Protein AF-0000000075738422 (afdb_homodimer)

Nearest PDB structures (foldseek):
  8b7z-assembly3_Q  TM=5.030E-01  e=1.116E-05  Eubacterium ramulus
  8b7z-assembly1_K  TM=5.018E-01  e=1.686E-05  Eubacterium ramulus
  8b7z-assembly1_A  TM=5.025E-01  e=2.135E-05  Eubacterium ramulus
  2ifx-assembly1_A  TM=5.734E-01  e=5.481E-02  Cupriavidus necator
  3bf4-assembly1_B  TM=5.412E-01  e=1.328E+00  Cupriavidus pinatubonensis JMP134

Sequence (488 aa):
MIRTAAGIFSLTAAAPPDDDGNYLRWHLLDHMPEQYQLPGIVHGLRWIADGDYLSSRLAARGPLGKICNAVHYLVGEPVRQTFDDFVALGRTLADTGRFPVKRPLLRVSGVRLLHWHSAPSALISAEVVPFRPHRGIVLIVEEPTGTRPDTWLQWLHAEHYPALLASPGVAGAWTFGSSTAWNPLPRGWYPGPQYITVVYLDGDPLTATNALAPIAEERWRSGAVQPVFAGPMRTMVTWEVWPQMIRTAAGIFSLTAAAPPDDDGNYLRWHLLDHMPEQYQLPGIVHGLRWIADGDYLSSRLAARGPLGKICNAVHYLVGEPVRQTFDDFVALGRTLADTGRFPVKRPLLRVSGVRLLHWHSAPSALISAEVVPFRPHRGIVLIVEEPTGTRPDTWLQWLHAEHYPALLASPGVAGAWTFGSSTAWNPLPRGWYPGPQYITVVYLDGDPLTATNALAPIAEERWRSGAVQPVFAGPMRTMVTWEVWPQ

Secondary structure (DSSP, 8-state):
-----EEEEEEE-PPPTT--SHHHHHIIIIIHHHHTTSTTEEEEEEEE--THHHHT-SEE-GGGGG--EEEEEEE-SSHHHHHHHHHHHHHHHHHTT-----PPEEEEEEEEEEEEEE-GGG-S-GGGGGGS--SEEEEEEEEESSS--HHHHHHIIIIIHHHHHHSTTEEEEEEEE--STTPSPPTTS--S--EEEEEEESS-HHHHHHHHHHHHHHTTTTSSEEEEEEEEEEESEEETTS--/-----EEEEEEE-PPPTT--SHHHHHIIIIIHHHHTTSTTEEEEEEEE--THHHHT-SEE-GGGGG--EEEEEEE-SSHHHHHHHHHHHHHHHHHTT-----PPEEEEEEEEEEEEEE-GGG-S-GGGGGGS--SEEEEEEEEESSS--HHHHHHIIIIIHHHHHHSTTEEEEEEEE--STTPSPPTTS--S--EEEEEEESS-HHHHHHHHHHHHHHTTTTSSEEEEEEEEEEESEEETTS--

Solvent-accessible surface area (backbone atoms only — not comparable to full-atom values): 25596 Å² total; per-residue (Å²): 116,72,66,61,49,28,34,38,40,43,32,21,46,66,74,59,91,80,60,83,55,58,65,59,35,42,40,53,48,29,53,55,21,50,50,58,55,39,86,22,49,64,46,78,48,56,34,37,34,56,77,71,33,62,78,55,46,80,34,61,34,75,76,56,44,47,56,19,32,40,39,37,34,34,23,16,75,59,51,57,61,36,54,52,49,51,53,50,48,52,50,52,34,39,75,71,67,70,50,83,78,83,71,71,68,69,46,33,37,70,28,33,57,74,48,64,37,42,8,78,88,38,73,40,59,35,79,25,44,89,67,28,78,46,50,17,27,38,42,36,34,32,31,57,68,66,66,87,50,59,68,57,56,49,41,39,66,73,51,46,48,61,57,56,34,67,37,73,37,34,33,22,37,40,32,28,27,54,64,73,88,49,63,78,66,65,87,84,42,58,81,62,72,36,36,43,35,44,33,36,16,70,27,59,36,69,63,31,44,63,69,41,45,70,64,58,51,58,67,41,68,82,50,48,30,42,68,34,24,25,30,31,26,33,41,60,51,46,54,68,75,50,86,131,117,72,67,60,50,28,35,39,40,40,30,21,47,66,74,60,91,80,61,84,53,58,65,59,36,43,42,52,50,31,51,54,22,50,49,57,56,39,86,21,48,63,45,79,45,57,34,39,34,56,77,72,32,62,78,55,44,80,34,63,35,77,74,56,44,48,57,18,32,38,38,37,35,36,24,16,76,60,52,57,60,36,55,52,50,51,54,50,48,54,51,50,35,40,76,71,66,69,52,85,76,85,71,70,69,69,45,32,38,71,26,33,58,73,48,64,38,41,8,78,87,39,71,42,57,34,82,26,46,87,66,28,78,48,51,17,27,38,41,34,34,32,32,58,68,64,66,86,48,60,68,58,55,51,41,39,67,74,52,47,48,61,56,55,35,67,37,74,36,34,33,21,38,41,32,28,27,54,64,74,87,50,62,77,67,64,88,83,42,58,81,63,70,36,34,42,35,44,33,36,15,69,27,59,36,69,63,30,44,61,70,40,44,69,62,60,52,56,67,41,70,81,50,49,30,43,67,34,23,24,32,30,27,35,41,60,53,49,55,70,73,51,86,130

Radius of gyration: 23.12 Å; Cα contacts (8 Å, |Δi|>4): 1030; chains: 2; bounding box: 54×70×54 Å

Structure (mmCIF, N/CA/C/O backbone):
data_AF-0000000075738422-model_v1
#
loop_
_entity.id
_entity.type
_entity.pdbx_description
1 polymer 'Uncharacterized protein'
#
loop_
_atom_site.group_PDB
_atom_site.id
_atom_site.type_symbol
_atom_site.label_atom_id
_atom_site.label_alt_id
_atom_site.label_comp_id
_atom_site.label_asym_id
_atom_site.label_entity_id
_atom_site.label_seq_id
_atom_site.pdbx_PDB_ins_code
_atom_site.Cartn_x
_atom_site.Cartn_y
_atom_site.Cartn_z
_atom_site.occupancy
_atom_site.B_iso_or_equiv
_atom_site.auth_seq_id
_atom_site.auth_comp_id
_atom_site.auth_asym_id
_atom_site.auth_atom_id
_atom_site.pdbx_PDB_model_num
ATOM 1 N N . MET A 1 1 ? -14.727 -1.894 -11.578 1 75.88 1 MET A N 1
ATOM 2 C CA . MET A 1 1 ? -13.852 -2.396 -12.625 1 75.88 1 MET A CA 1
ATOM 3 C C . MET A 1 1 ? -12.43 -2.592 -12.102 1 75.88 1 MET A C 1
ATOM 5 O O . MET A 1 1 ? -11.93 -1.77 -11.336 1 75.88 1 MET A O 1
ATOM 9 N N . ILE A 1 2 ? -11.766 -3.721 -12.492 1 87.5 2 ILE A N 1
ATOM 10 C CA . ILE A 1 2 ? -10.43 -4.074 -12.039 1 87.5 2 ILE A CA 1
ATOM 11 C C . ILE A 1 2 ? -9.406 -3.129 -12.664 1 87.5 2 ILE A C 1
ATOM 13 O O . ILE A 1 2 ? -9.477 -2.826 -13.859 1 87.5 2 ILE A O 1
ATOM 17 N N . ARG A 1 3 ? -8.531 -2.547 -11.828 1 92.25 3 ARG A N 1
ATOM 18 C CA . ARG A 1 3 ? -7.504 -1.604 -12.25 1 92.25 3 ARG A CA 1
ATOM 19 C C . ARG A 1 3 ? -6.27 -2.334 -12.766 1 92.25 3 ARG A C 1
ATOM 21 O O . ARG A 1 3 ? -5.465 -1.759 -13.5 1 92.25 3 ARG A O 1
ATOM 28 N N . THR A 1 4 ? -6.09 -3.521 -12.367 1 97.38 4 THR A N 1
ATOM 29 C CA . THR A 1 4 ? -4.91 -4.309 -12.703 1 97.38 4 THR A CA 1
ATOM 30 C C . THR A 1 4 ? -5.137 -5.105 -13.984 1 97.38 4 THR A C 1
ATOM 32 O O . THR A 1 4 ? -6.168 -5.762 -14.133 1 97.38 4 THR A O 1
ATOM 35 N N . ALA A 1 5 ? -4.188 -4.992 -14.906 1 98.12 5 ALA A N 1
ATOM 36 C CA . ALA A 1 5 ? -4.277 -5.727 -16.172 1 98.12 5 ALA A CA 1
ATOM 37 C C . ALA A 1 5 ? -3.18 -6.781 -16.266 1 98.12 5 ALA A C 1
ATOM 39 O O . ALA A 1 5 ? -3.326 -7.773 -16.984 1 98.12 5 ALA A O 1
ATOM 40 N N . ALA A 1 6 ? -2.105 -6.566 -15.562 1 98.69 6 ALA A N 1
ATOM 41 C CA . ALA A 1 6 ? -0.937 -7.441 -15.648 1 98.69 6 ALA A CA 1
ATOM 42 C C . ALA A 1 6 ? -0.145 -7.434 -14.344 1 98.69 6 ALA A C 1
ATOM 44 O O . ALA A 1 6 ? -0.517 -6.75 -13.391 1 98.69 6 ALA A O 1
ATOM 45 N N . GLY A 1 7 ? 0.833 -8.305 -14.266 1 98.75 7 GLY A N 1
ATOM 46 C CA . GLY A 1 7 ? 1.774 -8.359 -13.156 1 98.75 7 GLY A CA 1
ATOM 47 C C . GLY A 1 7 ? 3.217 -8.508 -13.609 1 98.75 7 GLY A C 1
ATOM 48 O O . GLY A 1 7 ? 3.494 -9.172 -14.609 1 98.75 7 GLY A O 1
ATOM 49 N N . ILE A 1 8 ? 4.098 -7.848 -12.883 1 98.81 8 ILE A N 1
ATOM 50 C CA . ILE A 1 8 ? 5.531 -8.102 -12.969 1 98.81 8 ILE A CA 1
ATOM 51 C C . ILE A 1 8 ? 5.977 -8.961 -11.789 1 98.81 8 ILE A C 1
ATOM 53 O O . ILE A 1 8 ? 5.684 -8.641 -10.633 1 98.81 8 ILE A O 1
ATOM 57 N N . PHE A 1 9 ? 6.633 -10.062 -12.078 1 98.81 9 PHE A N 1
ATOM 58 C CA . PHE A 1 9 ? 7.219 -10.906 -11.047 1 98.81 9 PHE A CA 1
ATOM 59 C C . PHE A 1 9 ? 8.734 -10.953 -11.18 1 98.81 9 PHE A C 1
ATOM 61 O O . PHE A 1 9 ? 9.258 -11.227 -12.266 1 98.81 9 PHE A O 1
ATOM 68 N N . SER A 1 10 ? 9.422 -10.648 -10.141 1 97.94 10 SER A N 1
ATOM 69 C CA . SER A 1 10 ? 10.867 -10.82 -10.023 1 97.94 10 SER A CA 1
ATOM 70 C C . SER A 1 10 ? 11.211 -11.812 -8.922 1 97.94 10 SER A C 1
ATOM 72 O O . SER A 1 10 ? 10.945 -11.57 -7.75 1 97.94 10 SER A O 1
ATOM 74 N N . LEU A 1 11 ? 11.781 -12.914 -9.305 1 98.31 11 LEU A N 1
ATOM 75 C CA . LEU A 1 11 ? 12.078 -14.016 -8.398 1 98.31 11 LEU A CA 1
ATOM 76 C C . LEU A 1 11 ? 13.586 -14.188 -8.227 1 98.31 11 LEU A C 1
ATOM 78 O O . LEU A 1 11 ? 14.32 -14.25 -9.219 1 98.31 11 LEU A O 1
ATOM 82 N N . THR A 1 12 ? 14.023 -14.227 -6.969 1 96.69 12 THR A N 1
ATOM 83 C CA . THR A 1 12 ? 15.453 -14.352 -6.707 1 96.69 12 THR A CA 1
ATOM 84 C C . THR A 1 12 ? 15.719 -15.383 -5.613 1 96.69 12 THR A C 1
ATOM 86 O O . THR A 1 12 ? 14.797 -15.773 -4.887 1 96.69 12 THR A O 1
ATOM 89 N N . ALA A 1 13 ? 16.953 -15.805 -5.602 1 96.25 13 ALA A N 1
ATOM 90 C CA . ALA A 1 13 ? 17.406 -16.797 -4.621 1 96.25 13 ALA A CA 1
ATOM 91 C C . ALA A 1 13 ? 17.719 -16.125 -3.285 1 96.25 13 ALA A C 1
ATOM 93 O O . ALA A 1 13 ? 17.453 -14.938 -3.096 1 96.25 13 ALA A O 1
ATOM 94 N N . ALA A 1 14 ? 18.172 -16.938 -2.35 1 93.5 14 ALA A N 1
ATOM 95 C CA . ALA A 1 14 ? 18.484 -16.438 -1.013 1 93.5 14 ALA A CA 1
ATOM 96 C C . ALA A 1 14 ? 19.594 -15.398 -1.063 1 93.5 14 ALA A C 1
ATOM 98 O O . ALA A 1 14 ? 20.453 -15.438 -1.955 1 93.5 14 ALA A O 1
ATOM 99 N N . ALA A 1 15 ? 19.531 -14.539 -0.098 1 87.94 15 ALA A N 1
ATOM 100 C CA . ALA A 1 15 ? 20.641 -13.602 0.072 1 87.94 15 ALA A CA 1
ATOM 101 C C . ALA A 1 15 ? 21.938 -14.344 0.35 1 87.94 15 ALA A C 1
ATOM 103 O O . ALA A 1 15 ? 21.938 -15.414 0.955 1 87.94 15 ALA A O 1
ATOM 104 N N . PRO A 1 16 ? 22.984 -13.727 -0.093 1 87.69 16 PRO A N 1
ATOM 105 C CA . PRO A 1 16 ? 24.266 -14.336 0.26 1 87.69 16 PRO A CA 1
ATOM 106 C C . PRO A 1 16 ? 24.484 -14.43 1.769 1 87.69 16 PRO A C 1
ATOM 108 O O . PRO A 1 16 ? 23.891 -13.648 2.525 1 87.69 16 PRO A O 1
ATOM 111 N N . PRO A 1 17 ? 25.266 -15.336 2.166 1 86 17 PRO A N 1
ATOM 112 C CA . PRO A 1 17 ? 25.484 -15.555 3.6 1 86 17 PRO A CA 1
ATOM 113 C C . PRO A 1 17 ? 26 -14.305 4.312 1 86 17 PRO A C 1
ATOM 115 O O . PRO A 1 17 ? 25.766 -14.133 5.508 1 86 17 PRO A O 1
ATOM 118 N N . ASP A 1 18 ? 26.672 -13.453 3.635 1 86.19 18 ASP A N 1
ATOM 119 C CA . ASP A 1 18 ? 27.281 -12.281 4.258 1 86.19 18 ASP A CA 1
ATOM 120 C C . ASP A 1 18 ? 26.375 -11.062 4.129 1 86.19 18 ASP A C 1
ATOM 122 O O . ASP A 1 18 ? 26.797 -9.938 4.398 1 86.19 18 ASP A O 1
ATOM 126 N N . ASP A 1 19 ? 25.234 -11.367 3.762 1 84.94 19 ASP A N 1
ATOM 127 C CA . ASP A 1 19 ? 24.281 -10.258 3.627 1 84.94 19 ASP A CA 1
ATOM 128 C C . ASP A 1 19 ? 24.047 -9.578 4.973 1 84.94 19 ASP A C 1
ATOM 130 O O . ASP A 1 19 ? 23.703 -10.242 5.953 1 84.94 19 ASP A O 1
ATOM 134 N N . ASP A 1 20 ? 24.234 -8.289 5.117 1 85.69 20 ASP A N 1
ATOM 135 C CA . ASP A 1 20 ? 24.109 -7.531 6.363 1 85.69 20 ASP A CA 1
ATOM 136 C C . ASP A 1 20 ? 22.734 -6.871 6.457 1 85.69 20 ASP A C 1
ATOM 138 O O . ASP A 1 20 ? 22.5 -6.043 7.34 1 85.69 20 ASP A O 1
ATOM 142 N N . GLY A 1 21 ? 21.844 -7.133 5.516 1 88.06 21 GLY A N 1
ATOM 143 C CA . GLY A 1 21 ? 20.5 -6.57 5.551 1 88.06 21 GLY A CA 1
ATOM 144 C C . GLY A 1 21 ? 20.359 -5.297 4.734 1 88.06 21 GLY A C 1
ATOM 145 O O . GLY A 1 21 ? 19.25 -4.793 4.539 1 88.06 21 GLY A O 1
ATOM 146 N N . ASN A 1 22 ? 21.484 -4.816 4.27 1 88.06 22 ASN A N 1
ATOM 147 C CA . ASN A 1 22 ? 21.484 -3.547 3.551 1 88.06 22 ASN A CA 1
ATOM 148 C C . ASN A 1 22 ? 20.703 -3.643 2.24 1 88.06 22 ASN A C 1
ATOM 150 O O . ASN A 1 22 ? 20.062 -2.678 1.823 1 88.06 22 ASN A O 1
ATOM 154 N N . TYR A 1 23 ? 20.812 -4.781 1.645 1 90.5 23 TYR A N 1
ATOM 155 C CA . TYR A 1 23 ? 20.078 -4.957 0.395 1 90.5 23 TYR A CA 1
ATOM 156 C C . TYR A 1 23 ? 18.578 -4.84 0.623 1 90.5 23 TYR A C 1
ATOM 158 O O . TYR A 1 23 ? 17.875 -4.129 -0.106 1 90.5 23 TYR A O 1
ATOM 166 N N . LEU A 1 24 ? 18.078 -5.555 1.612 1 91.06 24 LEU A N 1
ATOM 167 C CA . LEU A 1 24 ? 16.641 -5.516 1.91 1 91.06 24 LEU A CA 1
ATOM 168 C C . LEU A 1 24 ? 16.203 -4.105 2.281 1 91.06 24 LEU A C 1
ATOM 170 O O . LEU A 1 24 ? 15.141 -3.65 1.856 1 91.06 24 LEU A O 1
ATOM 174 N N . ARG A 1 25 ? 17 -3.445 3.047 1 92.12 25 ARG A N 1
ATOM 175 C CA . ARG A 1 25 ? 16.688 -2.072 3.428 1 92.12 25 ARG A CA 1
ATOM 176 C C . ARG A 1 25 ? 16.594 -1.171 2.199 1 92.12 25 ARG A C 1
ATOM 178 O O . ARG A 1 25 ? 15.625 -0.429 2.039 1 92.12 25 ARG A O 1
ATOM 185 N N . TRP A 1 26 ? 17.609 -1.268 1.36 1 93.06 26 TRP A N 1
ATOM 186 C CA . TRP A 1 26 ? 17.594 -0.51 0.113 1 93.06 26 TRP A CA 1
ATOM 187 C C . TRP A 1 26 ? 16.344 -0.827 -0.701 1 93.06 26 TRP A C 1
ATOM 189 O O . TRP A 1 26 ? 15.664 0.081 -1.188 1 93.06 26 TRP A O 1
ATOM 199 N N . HIS A 1 27 ? 16.094 -2.078 -0.837 1 94.31 27 HIS A N 1
ATOM 200 C CA . HIS A 1 27 ? 14.992 -2.486 -1.693 1 94.31 27 HIS A CA 1
ATOM 201 C C . HIS A 1 27 ? 13.656 -1.959 -1.163 1 94.31 27 HIS A C 1
ATOM 203 O O . HIS A 1 27 ? 12.82 -1.481 -1.935 1 94.31 27 HIS A O 1
ATOM 209 N N . LEU A 1 28 ? 13.477 -2.041 0.14 1 94.06 28 LEU A N 1
ATOM 210 C CA . LEU A 1 28 ? 12.195 -1.687 0.736 1 94.06 28 LEU A CA 1
ATOM 211 C C . LEU A 1 28 ? 12.055 -0.174 0.866 1 94.06 28 LEU A C 1
ATOM 213 O O . LEU A 1 28 ? 10.961 0.367 0.723 1 94.06 28 LEU A O 1
ATOM 217 N N . LEU A 1 29 ? 13.172 0.52 1.113 1 94.62 29 LEU A N 1
ATOM 218 C CA . LEU A 1 29 ? 13.062 1.93 1.472 1 94.62 29 LEU A CA 1
ATOM 219 C C . LEU A 1 29 ? 13.383 2.822 0.277 1 94.62 29 LEU A C 1
ATOM 221 O O . LEU A 1 29 ? 13.055 4.012 0.28 1 94.62 29 LEU A O 1
ATOM 225 N N . ASP A 1 30 ? 13.992 2.238 -0.733 1 94.44 30 ASP A N 1
ATOM 226 C CA . ASP A 1 30 ? 14.414 3.051 -1.872 1 94.44 30 ASP A CA 1
ATOM 227 C C . ASP A 1 30 ? 13.867 2.482 -3.18 1 94.44 30 ASP A C 1
ATOM 229 O O . ASP A 1 30 ? 13.039 3.115 -3.842 1 94.44 30 ASP A O 1
ATOM 233 N N . HIS A 1 31 ? 14.172 1.308 -3.477 1 95.25 31 HIS A N 1
ATOM 234 C CA . HIS A 1 31 ? 13.906 0.735 -4.789 1 95.25 31 HIS A CA 1
ATOM 235 C C . HIS A 1 31 ? 12.406 0.591 -5.035 1 95.25 31 HIS A C 1
ATOM 237 O O . HIS A 1 31 ? 11.883 1.089 -6.035 1 95.25 31 HIS A O 1
ATOM 243 N N . MET A 1 32 ? 11.719 -0.023 -4.133 1 95.81 32 MET A N 1
ATOM 244 C CA . MET A 1 32 ? 10.305 -0.32 -4.348 1 95.81 32 MET A CA 1
ATOM 245 C C . MET A 1 32 ? 9.477 0.958 -4.344 1 95.81 32 MET A C 1
ATOM 247 O O . MET A 1 32 ? 8.68 1.187 -5.254 1 95.81 32 MET A O 1
ATOM 251 N N . PRO A 1 33 ? 9.727 1.867 -3.383 1 96.19 33 PRO A N 1
ATOM 252 C CA . PRO A 1 33 ? 8.938 3.098 -3.418 1 96.19 33 PRO A CA 1
ATOM 253 C C . PRO A 1 33 ? 9.133 3.889 -4.707 1 96.19 33 PRO A C 1
ATOM 255 O O . PRO A 1 33 ? 8.18 4.488 -5.219 1 96.19 33 PRO A O 1
ATOM 258 N N . GLU A 1 34 ? 10.273 3.867 -5.293 1 96.62 34 GLU A N 1
ATOM 259 C CA . GLU A 1 34 ? 10.57 4.641 -6.492 1 96.62 34 GLU A CA 1
ATOM 260 C C . GLU A 1 34 ? 9.727 4.176 -7.672 1 96.62 34 GLU A C 1
ATOM 262 O O . GLU A 1 34 ? 9.453 4.953 -8.594 1 96.62 34 GLU A O 1
ATOM 267 N N . GLN A 1 35 ? 9.273 2.916 -7.609 1 97.31 35 GLN A N 1
ATOM 268 C CA . GLN A 1 35 ? 8.492 2.391 -8.727 1 97.31 35 GLN A CA 1
ATOM 269 C C . GLN A 1 35 ? 7.145 3.098 -8.844 1 97.31 35 GLN A C 1
ATOM 271 O O . GLN A 1 35 ? 6.562 3.166 -9.922 1 97.31 35 GLN A O 1
ATOM 276 N N . TYR A 1 36 ? 6.668 3.697 -7.793 1 97 36 TYR A N 1
ATOM 277 C CA . TYR A 1 36 ? 5.363 4.352 -7.785 1 97 36 TYR A CA 1
ATOM 278 C C . TYR A 1 36 ? 5.41 5.668 -8.555 1 97 36 TYR A C 1
ATOM 280 O O . TYR A 1 36 ? 4.371 6.297 -8.773 1 97 36 TYR A O 1
ATOM 288 N N . GLN A 1 37 ? 6.582 6.062 -9.031 1 95.12 37 GLN A N 1
ATOM 289 C CA . GLN A 1 37 ? 6.664 7.184 -9.961 1 95.12 37 GLN A CA 1
ATOM 290 C C . GLN A 1 37 ? 5.984 6.852 -11.289 1 95.12 37 GLN A C 1
ATOM 292 O O . GLN A 1 37 ? 5.613 7.75 -12.047 1 95.12 37 GLN A O 1
ATOM 297 N N . LEU A 1 38 ? 5.973 5.582 -11.57 1 96.5 38 LEU A N 1
ATOM 298 C CA . LEU A 1 38 ? 5.375 5.141 -12.828 1 96.5 38 LEU A CA 1
ATOM 299 C C . LEU A 1 38 ? 3.854 5.082 -12.711 1 96.5 38 LEU A C 1
ATOM 301 O O . LEU A 1 38 ? 3.314 4.359 -11.875 1 96.5 38 LEU A O 1
ATOM 305 N N . PRO A 1 39 ? 3.131 5.746 -13.602 1 93.44 39 PRO A N 1
ATOM 306 C CA . PRO A 1 39 ? 1.672 5.793 -13.477 1 93.44 39 PRO A CA 1
ATOM 307 C C . PRO A 1 39 ? 1.023 4.418 -13.648 1 93.44 39 PRO A C 1
ATOM 309 O O . PRO A 1 39 ? -0.072 4.184 -13.133 1 93.44 39 PRO A O 1
ATOM 312 N N . GLY A 1 40 ? 1.718 3.584 -14.297 1 96.12 40 GLY A N 1
ATOM 313 C CA . GLY A 1 40 ? 1.141 2.275 -14.555 1 96.12 40 GLY A CA 1
ATOM 314 C C . GLY A 1 40 ? 1.291 1.316 -13.391 1 96.12 40 GLY A C 1
ATOM 315 O O . GLY A 1 40 ? 0.665 0.254 -13.367 1 96.12 40 GLY A O 1
ATOM 316 N N . ILE A 1 41 ? 2.129 1.656 -12.391 1 97.69 41 ILE A N 1
ATOM 317 C CA . ILE A 1 41 ? 2.299 0.802 -11.219 1 97.69 41 ILE A CA 1
ATOM 318 C C . ILE A 1 41 ? 1.167 1.054 -10.227 1 97.69 41 ILE A C 1
ATOM 320 O O . ILE A 1 41 ? 1.032 2.16 -9.695 1 97.69 41 ILE A O 1
ATOM 324 N N . VAL A 1 42 ? 0.426 -0.001 -9.969 1 97.06 42 VAL A N 1
ATOM 325 C CA . VAL A 1 42 ? -0.753 0.102 -9.109 1 97.06 42 VAL A CA 1
ATOM 326 C C . VAL A 1 42 ? -0.376 -0.224 -7.668 1 97.06 42 VAL A C 1
ATOM 328 O O . VAL A 1 42 ? -0.817 0.452 -6.738 1 97.06 42 VAL A O 1
ATOM 331 N N . HIS A 1 43 ? 0.42 -1.26 -7.496 1 97.56 43 HIS A N 1
ATOM 332 C CA . HIS A 1 43 ? 0.743 -1.743 -6.156 1 97.56 43 HIS A CA 1
ATOM 333 C C . HIS A 1 43 ? 1.968 -2.652 -6.18 1 97.56 43 HIS A C 1
ATOM 335 O O . HIS A 1 43 ? 2.168 -3.408 -7.133 1 97.56 43 HIS A O 1
ATOM 341 N N . GLY A 1 44 ? 2.773 -2.514 -5.188 1 97.5 44 GLY A N 1
ATOM 342 C CA . GLY A 1 44 ? 3.945 -3.361 -5.051 1 97.5 44 GLY A CA 1
ATOM 343 C C . GLY A 1 44 ? 3.881 -4.277 -3.844 1 97.5 44 GLY A C 1
ATOM 344 O O . GLY A 1 44 ? 3.4 -3.881 -2.779 1 97.5 44 GLY A O 1
ATOM 345 N N . LEU A 1 45 ? 4.379 -5.516 -4.043 1 97.69 45 LEU A N 1
ATOM 346 C CA . LEU A 1 45 ? 4.402 -6.531 -2.998 1 97.69 45 LEU A CA 1
ATOM 347 C C . LEU A 1 45 ? 5.742 -7.258 -2.977 1 97.69 45 LEU A C 1
ATOM 349 O O . LEU A 1 45 ? 6.395 -7.395 -4.016 1 97.69 45 LEU A O 1
ATOM 353 N N . ARG A 1 46 ? 6.102 -7.695 -1.814 1 97.06 46 ARG A N 1
ATOM 354 C CA . ARG A 1 46 ? 7.316 -8.492 -1.649 1 97.06 46 ARG A CA 1
ATOM 355 C C . ARG A 1 46 ? 7.113 -9.586 -0.609 1 97.06 46 ARG A C 1
ATOM 357 O O . ARG A 1 46 ? 6.488 -9.359 0.428 1 97.06 46 ARG A O 1
ATOM 364 N N . TRP A 1 47 ? 7.633 -10.75 -0.862 1 97.94 47 TRP A N 1
ATOM 365 C CA . TRP A 1 47 ? 7.555 -11.898 0.043 1 97.94 47 TRP A CA 1
ATOM 366 C C . TRP A 1 47 ? 8.906 -12.602 0.149 1 97.94 47 TRP A C 1
ATOM 368 O O . TRP A 1 47 ? 9.75 -12.477 -0.743 1 97.94 47 TRP A O 1
ATOM 378 N N . ILE A 1 48 ? 9.086 -13.32 1.216 1 96.81 48 ILE A N 1
ATOM 379 C CA . ILE A 1 48 ? 10.336 -14.031 1.462 1 96.81 48 ILE A CA 1
ATOM 380 C C . ILE A 1 48 ? 10.031 -15.453 1.94 1 96.81 48 ILE A C 1
ATOM 382 O O . ILE A 1 48 ? 9.047 -15.672 2.652 1 96.81 48 ILE A O 1
ATOM 386 N N . ALA A 1 49 ? 10.797 -16.344 1.505 1 97.81 49 ALA A N 1
ATOM 387 C CA . ALA A 1 49 ? 10.805 -17.703 2.041 1 97.81 49 ALA A CA 1
ATOM 388 C C . ALA A 1 49 ? 12.133 -18.016 2.73 1 97.81 49 ALA A C 1
ATOM 390 O O . ALA A 1 49 ? 13.195 -17.938 2.109 1 97.81 49 ALA A O 1
ATOM 391 N N . ASP A 1 50 ? 12.125 -18.328 3.969 1 95.5 50 ASP A N 1
ATOM 392 C CA . ASP A 1 50 ? 13.281 -18.719 4.762 1 95.5 50 ASP A CA 1
ATOM 393 C C . ASP A 1 50 ? 12.891 -19.703 5.859 1 95.5 50 ASP A C 1
ATOM 395 O O . ASP A 1 50 ? 11.703 -19.984 6.047 1 95.5 50 ASP A O 1
ATOM 399 N N . GLY A 1 51 ? 13.914 -20.391 6.395 1 95.56 51 GLY A N 1
ATOM 400 C CA . GLY A 1 51 ? 13.633 -21.312 7.48 1 95.56 51 GLY A CA 1
ATOM 401 C C . GLY A 1 51 ? 12.664 -22.422 7.09 1 95.56 51 GLY A C 1
ATOM 402 O O . GLY A 1 51 ? 12.867 -23.094 6.086 1 95.56 51 GLY A O 1
ATOM 403 N N . ASP A 1 52 ? 11.57 -22.547 7.867 1 97.69 52 ASP A N 1
ATOM 404 C CA . ASP A 1 52 ? 10.594 -23.625 7.68 1 97.69 52 ASP A CA 1
ATOM 405 C C . ASP A 1 52 ? 9.852 -23.469 6.355 1 97.69 52 ASP A C 1
ATOM 407 O O . ASP A 1 52 ? 9.258 -24.422 5.852 1 97.69 52 ASP A O 1
ATOM 411 N N . TYR A 1 53 ? 9.898 -22.344 5.816 1 98.25 53 TYR A N 1
ATOM 412 C CA . TYR A 1 53 ? 9.219 -22.094 4.551 1 98.25 53 TYR A CA 1
ATOM 413 C C . TYR A 1 53 ? 9.867 -22.875 3.42 1 98.25 53 TYR A C 1
ATOM 415 O O . TYR A 1 53 ? 9.188 -23.312 2.48 1 98.25 53 TYR A O 1
ATOM 423 N N . LEU A 1 54 ? 11.156 -23.109 3.562 1 97.5 54 LEU A N 1
ATOM 424 C CA . LEU A 1 54 ? 11.898 -23.828 2.529 1 97.5 54 LEU A CA 1
ATOM 425 C C . LEU A 1 54 ? 11.531 -25.297 2.51 1 97.5 54 LEU A C 1
ATOM 427 O O . LEU A 1 54 ? 11.375 -25.891 1.439 1 97.5 54 LEU A O 1
ATOM 431 N N . SER A 1 55 ? 11.312 -25.797 3.623 1 97.06 55 SER A N 1
ATOM 432 C CA . SER A 1 55 ? 11.023 -27.234 3.713 1 97.06 55 SER A CA 1
ATOM 433 C C . SER A 1 55 ? 9.539 -27.516 3.51 1 97.06 55 SER A C 1
ATOM 435 O O . SER A 1 55 ? 9.125 -28.672 3.443 1 97.06 55 SER A O 1
ATOM 437 N N . SER A 1 56 ? 8.734 -26.469 3.389 1 98.19 56 SER A N 1
ATOM 438 C CA . SER A 1 56 ? 7.289 -26.625 3.27 1 98.19 56 SER A CA 1
ATOM 439 C C . SER A 1 56 ? 6.828 -26.438 1.829 1 98.19 56 SER A C 1
ATOM 441 O O . SER A 1 56 ? 5.629 -26.281 1.568 1 98.19 56 SER A O 1
ATOM 443 N N . ARG A 1 57 ? 7.742 -26.469 0.935 1 98.38 57 ARG A N 1
ATOM 444 C CA . ARG A 1 57 ? 7.414 -26.344 -0.482 1 98.38 57 ARG A CA 1
ATOM 445 C C . ARG A 1 57 ? 6.668 -27.578 -0.979 1 98.38 57 ARG A C 1
ATOM 447 O O . ARG A 1 57 ? 6.996 -28.703 -0.598 1 98.38 57 ARG A O 1
ATOM 454 N N . LEU A 1 58 ? 5.668 -27.359 -1.837 1 98.5 58 LEU A N 1
ATOM 455 C CA . LEU A 1 58 ? 4.895 -28.438 -2.447 1 98.5 58 LEU A CA 1
ATOM 456 C C . LEU A 1 58 ? 5.551 -28.906 -3.736 1 98.5 58 LEU A C 1
ATOM 458 O O . LEU A 1 58 ? 5.398 -30.062 -4.125 1 98.5 58 LEU A O 1
ATOM 462 N N . ALA A 1 59 ? 6.227 -28 -4.449 1 98.25 59 ALA A N 1
ATOM 463 C CA . ALA A 1 59 ? 6.98 -28.297 -5.668 1 98.25 59 ALA A CA 1
ATOM 464 C C . ALA A 1 59 ? 8.172 -27.344 -5.816 1 98.25 59 ALA A C 1
ATOM 466 O O . ALA A 1 59 ? 8.062 -26.156 -5.512 1 98.25 59 ALA A O 1
ATOM 467 N N . ALA A 1 60 ? 9.234 -27.828 -6.191 1 97.25 60 ALA A N 1
ATOM 468 C CA . ALA A 1 60 ? 10.477 -27.109 -6.457 1 97.25 60 ALA A CA 1
ATOM 469 C C . ALA A 1 60 ? 11.312 -27.812 -7.52 1 97.25 60 ALA A C 1
ATOM 471 O O . ALA A 1 60 ? 11.93 -28.844 -7.25 1 97.25 60 ALA A O 1
ATOM 472 N N . ARG A 1 61 ? 11.25 -27.266 -8.68 1 95.62 61 ARG A N 1
ATOM 473 C CA . ARG A 1 61 ? 11.945 -27.906 -9.789 1 95.62 61 ARG A CA 1
ATOM 474 C C . ARG A 1 61 ? 12.836 -26.906 -10.523 1 95.62 61 ARG A C 1
ATOM 476 O O . ARG A 1 61 ? 12.477 -25.734 -10.68 1 95.62 61 ARG A O 1
ATOM 483 N N . GLY A 1 62 ? 13.93 -27.469 -10.922 1 95.88 62 GLY A N 1
ATOM 484 C CA . GLY A 1 62 ? 14.82 -26.625 -11.703 1 95.88 62 GLY A CA 1
ATOM 485 C C . GLY A 1 62 ? 15.312 -25.422 -10.938 1 95.88 62 GLY A C 1
ATOM 486 O O . GLY A 1 62 ? 15.375 -25.438 -9.703 1 95.88 62 GLY A O 1
ATOM 487 N N . PRO A 1 63 ? 15.688 -24.344 -11.633 1 95.88 63 PRO A N 1
ATOM 488 C CA . PRO A 1 63 ? 16.234 -23.141 -10.992 1 95.88 63 PRO A CA 1
ATOM 489 C C . PRO A 1 63 ? 15.234 -22.453 -10.078 1 95.88 63 PRO A C 1
ATOM 491 O O . PRO A 1 63 ? 15.625 -21.859 -9.07 1 95.88 63 PRO A O 1
ATOM 494 N N . LEU A 1 64 ? 13.969 -22.531 -10.367 1 97.62 64 LEU A N 1
ATOM 495 C CA . LEU A 1 64 ? 12.961 -21.844 -9.578 1 97.62 64 LEU A CA 1
ATOM 496 C C . LEU A 1 64 ? 12.781 -22.516 -8.219 1 97.62 64 LEU A C 1
ATOM 498 O O . LEU A 1 64 ? 12.172 -21.938 -7.312 1 97.62 64 LEU A O 1
ATOM 502 N N . GLY A 1 65 ? 13.352 -23.719 -8.109 1 97 65 GLY A N 1
ATOM 503 C CA . GLY A 1 65 ? 13.375 -24.344 -6.797 1 97 65 GLY A CA 1
ATOM 504 C C . GLY A 1 65 ? 14.188 -23.578 -5.777 1 97 65 GLY A C 1
ATOM 505 O O . GLY A 1 65 ? 14.078 -23.828 -4.574 1 97 65 GLY A O 1
ATOM 506 N N . LYS A 1 66 ? 14.953 -22.562 -6.219 1 96.88 66 LYS A N 1
ATOM 507 C CA . LYS A 1 66 ? 15.836 -21.797 -5.344 1 96.88 66 LYS A CA 1
ATOM 508 C C . LYS A 1 66 ? 15.188 -20.484 -4.93 1 96.88 66 LYS A C 1
ATOM 510 O O . LYS A 1 66 ? 15.812 -19.656 -4.27 1 96.88 66 LYS A O 1
ATOM 515 N N . ILE A 1 67 ? 13.945 -20.297 -5.207 1 97.94 67 ILE A N 1
ATOM 516 C CA . ILE A 1 67 ? 13.266 -19.047 -4.914 1 97.94 67 ILE A CA 1
ATOM 517 C C . ILE A 1 67 ? 13.234 -18.812 -3.406 1 97.94 67 ILE A C 1
ATOM 519 O O . ILE A 1 67 ? 12.742 -19.656 -2.652 1 97.94 67 ILE A O 1
ATOM 523 N N . CYS A 1 68 ? 13.711 -17.578 -3.018 1 97.44 68 CYS A N 1
ATOM 524 C CA . CYS A 1 68 ? 13.602 -17.172 -1.621 1 97.44 68 CYS A CA 1
ATOM 525 C C . CYS A 1 68 ? 13.008 -15.766 -1.507 1 97.44 68 CYS A C 1
ATOM 527 O O . CYS A 1 68 ? 12.633 -15.336 -0.416 1 97.44 68 CYS A O 1
ATOM 529 N N . ASN A 1 69 ? 12.984 -15.062 -2.625 1 97 69 ASN A N 1
ATOM 530 C CA . ASN A 1 69 ? 12.383 -13.734 -2.688 1 97 69 ASN A CA 1
ATOM 531 C C . ASN A 1 69 ? 11.453 -13.594 -3.895 1 97 69 ASN A C 1
ATOM 533 O O . ASN A 1 69 ? 11.773 -14.07 -4.984 1 97 69 ASN A O 1
ATOM 537 N N . ALA A 1 70 ? 10.375 -12.984 -3.686 1 98.38 70 ALA A N 1
ATOM 538 C CA . ALA A 1 70 ? 9.453 -12.633 -4.766 1 98.38 70 ALA A CA 1
ATOM 539 C C . ALA A 1 70 ? 8.992 -11.188 -4.648 1 98.38 70 ALA A C 1
ATOM 541 O O . ALA A 1 70 ? 8.461 -10.781 -3.611 1 98.38 70 ALA A O 1
ATOM 542 N N . VAL A 1 71 ? 9.258 -10.422 -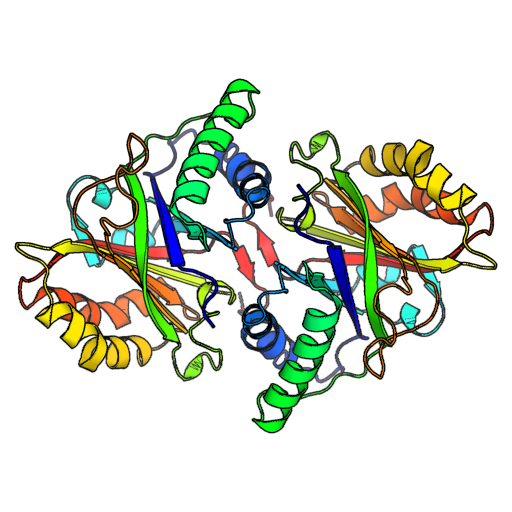5.645 1 98.12 71 VAL A N 1
ATOM 543 C CA . VAL A 1 71 ? 8.734 -9.062 -5.781 1 98.12 71 VAL A CA 1
ATOM 544 C C . VAL A 1 71 ? 7.688 -9.023 -6.891 1 98.12 71 VAL A C 1
ATOM 546 O O . VAL A 1 71 ? 7.898 -9.586 -7.973 1 98.12 71 VAL A O 1
ATOM 549 N N . HIS A 1 72 ? 6.586 -8.43 -6.574 1 98.69 72 HIS A N 1
ATOM 550 C CA . HIS A 1 72 ? 5.426 -8.43 -7.461 1 98.69 72 HIS A CA 1
ATOM 551 C C . HIS A 1 72 ? 4.82 -7.035 -7.578 1 98.69 72 HIS A C 1
ATOM 553 O O . HIS A 1 72 ? 4.539 -6.391 -6.566 1 98.69 72 HIS A O 1
ATOM 559 N N . TYR A 1 73 ? 4.723 -6.523 -8.812 1 98.75 73 TYR A N 1
ATOM 560 C CA . TYR A 1 73 ? 4.027 -5.266 -9.055 1 98.75 73 TYR A CA 1
ATOM 561 C C . TYR A 1 73 ? 2.75 -5.496 -9.852 1 98.75 73 TYR A C 1
ATOM 563 O O . TYR A 1 73 ? 2.781 -6.125 -10.914 1 98.75 73 TYR A O 1
ATOM 571 N N . LEU A 1 74 ? 1.662 -4.992 -9.359 1 98.75 74 LEU A N 1
ATOM 572 C CA . LEU A 1 74 ? 0.427 -4.914 -10.133 1 98.75 74 LEU A CA 1
ATOM 573 C C . LEU A 1 74 ? 0.477 -3.756 -11.117 1 98.75 74 LEU A C 1
ATOM 575 O O . LEU A 1 74 ? 0.871 -2.643 -10.758 1 98.75 74 LEU A O 1
ATOM 579 N N . VAL A 1 75 ? 0.08 -4.082 -12.367 1 98.56 75 VAL A N 1
ATOM 580 C CA . VAL A 1 75 ? 0.249 -3.115 -13.445 1 98.56 75 VAL A CA 1
ATOM 581 C C . VAL A 1 75 ? -1.105 -2.803 -14.078 1 98.56 75 VAL A C 1
ATOM 583 O O . VAL A 1 75 ? -1.863 -3.715 -14.422 1 98.56 75 VAL A O 1
ATOM 586 N N . GLY A 1 76 ? -1.37 -1.55 -14.234 1 97.25 76 GLY A N 1
ATOM 587 C CA . GLY A 1 76 ? -2.545 -1.106 -14.961 1 97.25 76 GLY A CA 1
ATOM 588 C C . GLY A 1 76 ? -2.236 -0.691 -16.391 1 97.25 76 GLY A C 1
ATOM 589 O O . GLY A 1 76 ? -1.08 -0.728 -16.812 1 97.25 76 GLY A O 1
ATOM 590 N N . GLU A 1 77 ? -3.203 -0.268 -17.125 1 95 77 GLU A N 1
ATOM 591 C CA . GLU A 1 77 ? -3.041 0.189 -18.5 1 95 77 GLU A CA 1
ATOM 592 C C . GLU A 1 77 ? -2.363 1.555 -18.547 1 95 77 GLU A C 1
ATOM 594 O O . GLU A 1 77 ? -2.568 2.391 -17.656 1 95 77 GLU A O 1
ATOM 599 N N . PRO A 1 78 ? -1.558 1.784 -19.625 1 96.88 78 PRO A N 1
ATOM 600 C CA . PRO A 1 78 ? -1.181 0.854 -20.688 1 96.88 78 PRO A CA 1
ATOM 601 C C . PRO A 1 78 ? -0.023 -0.06 -20.297 1 96.88 78 PRO A C 1
ATOM 603 O O . PRO A 1 78 ? 1.065 0.421 -19.969 1 96.88 78 PRO A O 1
ATOM 606 N N . VAL A 1 79 ? -0.132 -1.272 -20.453 1 97.94 79 VAL A N 1
ATOM 607 C CA . VAL A 1 79 ? 0.754 -2.277 -19.875 1 97.94 79 VAL A CA 1
ATOM 608 C C . VAL A 1 79 ? 2.107 -2.24 -20.578 1 97.94 79 VAL A C 1
ATOM 610 O O . VAL A 1 79 ? 3.152 -2.166 -19.938 1 97.94 79 VAL A O 1
ATOM 613 N N . ARG A 1 80 ? 2.113 -2.225 -21.922 1 97 80 ARG A N 1
ATOM 614 C CA . ARG A 1 80 ? 3.365 -2.25 -22.672 1 97 80 ARG A CA 1
ATOM 615 C C . ARG A 1 80 ? 4.25 -1.064 -22.297 1 97 80 ARG A C 1
ATOM 617 O O . ARG A 1 80 ? 5.445 -1.23 -22.047 1 97 80 ARG A O 1
ATOM 624 N N . GLN A 1 81 ? 3.607 0.056 -22.281 1 97.31 81 GLN A N 1
ATOM 625 C CA . GLN A 1 81 ? 4.352 1.256 -21.906 1 97.31 81 GLN A CA 1
ATOM 626 C C . GLN A 1 81 ? 4.898 1.146 -20.484 1 97.31 81 GLN A C 1
ATOM 628 O O . GLN A 1 81 ? 6.023 1.565 -20.219 1 97.31 81 GLN A O 1
ATOM 633 N N . THR A 1 82 ? 4.129 0.627 -19.609 1 97.88 82 THR A N 1
ATOM 634 C CA . THR A 1 82 ? 4.562 0.49 -18.219 1 97.88 82 THR A CA 1
ATOM 635 C C . THR A 1 82 ? 5.75 -0.462 -18.109 1 97.88 82 THR A C 1
ATOM 637 O O . THR A 1 82 ? 6.691 -0.206 -17.359 1 97.88 82 THR A O 1
ATOM 640 N N . PHE A 1 83 ? 5.73 -1.554 -18.891 1 98.31 83 PHE A N 1
ATOM 641 C CA . PHE A 1 83 ? 6.867 -2.467 -18.906 1 98.31 83 PHE A CA 1
ATOM 642 C C . PHE A 1 83 ? 8.133 -1.747 -19.344 1 98.31 83 PHE A C 1
ATOM 644 O O . PHE A 1 83 ? 9.18 -1.871 -18.719 1 98.31 83 PHE A O 1
ATOM 651 N N . ASP A 1 84 ? 8.008 -0.983 -20.391 1 97.69 84 ASP A N 1
ATOM 652 C CA . ASP A 1 84 ? 9.148 -0.241 -20.922 1 97.69 84 ASP A CA 1
ATOM 653 C C . ASP A 1 84 ? 9.648 0.781 -19.906 1 97.69 84 ASP A C 1
ATOM 655 O O . ASP A 1 84 ? 10.859 0.882 -19.656 1 97.69 84 ASP A O 1
ATOM 659 N N . ASP A 1 85 ? 8.734 1.522 -19.344 1 97.88 85 ASP A N 1
ATOM 660 C CA . ASP A 1 85 ? 9.086 2.541 -18.359 1 97.88 85 ASP A CA 1
ATOM 661 C C . ASP A 1 85 ? 9.742 1.914 -17.125 1 97.88 85 ASP A C 1
ATOM 663 O O . ASP A 1 85 ? 10.641 2.506 -16.531 1 97.88 85 ASP A O 1
ATOM 667 N N . PHE A 1 86 ? 9.289 0.792 -16.766 1 98.19 86 PHE A N 1
ATOM 668 C CA . PHE A 1 86 ? 9.812 0.061 -15.625 1 98.19 86 PHE A CA 1
ATOM 669 C C . PHE A 1 86 ? 11.289 -0.276 -15.82 1 98.19 86 PHE A C 1
ATOM 671 O O . PHE A 1 86 ? 12.109 -0.031 -14.938 1 98.19 86 PHE A O 1
ATOM 678 N N . VAL A 1 87 ? 11.57 -0.801 -16.953 1 97.12 87 VAL A N 1
ATOM 679 C CA . VAL A 1 87 ? 12.945 -1.155 -17.281 1 97.12 87 VAL A CA 1
ATOM 680 C C . VAL A 1 87 ? 13.797 0.11 -17.375 1 97.12 87 VAL A C 1
ATOM 682 O O . VAL A 1 87 ? 14.914 0.157 -16.859 1 97.12 87 VAL A O 1
ATOM 685 N N . ALA A 1 88 ? 13.234 1.077 -18.031 1 97.19 88 ALA A N 1
ATOM 686 C CA . ALA A 1 88 ? 13.953 2.336 -18.203 1 97.19 88 ALA A CA 1
ATOM 687 C C . ALA A 1 88 ? 14.266 2.971 -16.844 1 97.19 88 ALA A C 1
ATOM 689 O O . ALA A 1 88 ? 15.359 3.502 -16.641 1 97.19 88 ALA A O 1
ATOM 690 N N . LEU A 1 89 ? 13.32 2.922 -15.922 1 96.31 89 LEU A N 1
ATOM 691 C CA . LEU A 1 89 ? 13.547 3.48 -14.594 1 96.31 89 LEU A CA 1
ATOM 692 C C . LEU A 1 89 ? 14.664 2.727 -13.875 1 96.31 89 LEU A C 1
ATOM 694 O O . LEU A 1 89 ? 15.516 3.34 -13.234 1 96.31 89 LEU A O 1
ATOM 698 N N . GLY A 1 90 ? 14.609 1.395 -13.938 1 93.94 90 GLY A N 1
ATOM 699 C CA . GLY A 1 90 ? 15.688 0.607 -13.359 1 93.94 90 GLY A CA 1
ATOM 700 C C . GLY A 1 90 ? 17.062 1.015 -13.859 1 93.94 90 GLY A C 1
ATOM 701 O O . GLY A 1 90 ? 18 1.142 -13.07 1 93.94 90 GLY A O 1
ATOM 702 N N . ARG A 1 91 ? 17.172 1.277 -15.141 1 93.56 91 ARG A N 1
ATOM 703 C CA . ARG A 1 91 ? 18.438 1.702 -15.742 1 93.56 91 ARG A CA 1
ATOM 704 C C . ARG A 1 91 ? 18.844 3.078 -15.227 1 93.56 91 ARG A C 1
ATOM 706 O O . ARG A 1 91 ? 20.016 3.303 -14.906 1 93.56 91 ARG A O 1
ATOM 713 N N . THR A 1 92 ? 17.891 3.93 -15.203 1 94.31 92 THR A N 1
ATOM 714 C CA . THR A 1 92 ? 18.156 5.281 -14.727 1 94.31 92 THR A CA 1
ATOM 715 C C . THR A 1 92 ? 18.656 5.262 -13.289 1 94.31 92 THR A C 1
ATOM 717 O O . THR A 1 92 ? 19.609 5.965 -12.953 1 94.31 92 THR A O 1
ATOM 720 N N . LEU A 1 93 ? 18.016 4.469 -12.453 1 93 93 LEU A N 1
ATOM 721 C CA . LEU A 1 93 ? 18.422 4.355 -11.055 1 93 93 LEU A CA 1
ATOM 722 C C . LEU A 1 93 ? 19.828 3.758 -10.945 1 93 93 LEU A C 1
ATOM 724 O O . LEU A 1 93 ? 20.625 4.188 -10.117 1 93 93 LEU A O 1
ATOM 728 N N . ALA A 1 94 ? 20.141 2.822 -11.758 1 90.69 94 ALA A N 1
ATOM 729 C CA . ALA A 1 94 ? 21.484 2.248 -11.789 1 90.69 94 ALA A CA 1
ATOM 730 C C . ALA A 1 94 ? 22.516 3.289 -12.211 1 90.69 94 ALA A C 1
ATOM 732 O O . ALA A 1 94 ? 23.562 3.424 -11.57 1 90.69 94 ALA A O 1
ATOM 733 N N . ASP A 1 95 ? 22.234 4.035 -13.219 1 92.75 95 ASP A N 1
ATOM 734 C CA . ASP A 1 95 ? 23.141 5.039 -13.766 1 92.75 95 ASP A CA 1
ATOM 735 C C . ASP A 1 95 ? 23.438 6.133 -12.742 1 92.75 95 ASP A C 1
ATOM 737 O O . ASP A 1 95 ? 24.5 6.75 -12.773 1 92.75 95 ASP A O 1
ATOM 741 N N . THR A 1 96 ? 22.516 6.34 -11.852 1 90.81 96 THR A N 1
ATOM 742 C CA . THR A 1 96 ? 22.688 7.41 -10.875 1 90.81 96 THR A CA 1
ATOM 743 C C . THR A 1 96 ? 23.203 6.859 -9.555 1 90.81 96 THR A C 1
ATOM 745 O O . THR A 1 96 ? 23.188 7.555 -8.539 1 90.81 96 THR A O 1
ATOM 748 N N . GLY A 1 97 ? 23.547 5.562 -9.508 1 88.31 97 GLY A N 1
ATOM 749 C CA . GLY A 1 97 ? 24.172 4.965 -8.344 1 88.31 97 GLY A CA 1
ATOM 750 C C . GLY A 1 97 ? 23.172 4.531 -7.285 1 88.31 97 GLY A C 1
ATOM 751 O O . GLY A 1 97 ? 23.547 4.273 -6.141 1 88.31 97 GLY A O 1
ATOM 752 N N . ARG A 1 98 ? 21.922 4.473 -7.598 1 89.25 98 ARG A N 1
ATOM 753 C CA . ARG A 1 98 ? 20.875 4.133 -6.641 1 89.25 98 ARG A CA 1
ATOM 754 C C . ARG A 1 98 ? 20.406 2.695 -6.832 1 89.25 98 ARG A C 1
ATOM 756 O O . ARG A 1 98 ? 19.312 2.334 -6.406 1 89.25 98 ARG A O 1
ATOM 763 N N . PHE A 1 99 ? 21.203 1.9 -7.543 1 84.94 99 PHE A N 1
ATOM 764 C CA . PHE A 1 99 ? 20.969 0.47 -7.703 1 84.94 99 PHE A CA 1
ATOM 765 C C . PHE A 1 99 ? 22.219 -0.323 -7.352 1 84.94 99 PHE A C 1
ATOM 767 O O . PHE A 1 99 ? 22.969 -0.735 -8.242 1 84.94 99 PHE A O 1
ATOM 774 N N . PRO A 1 100 ? 22.531 -0.426 -6.086 1 71.25 100 PRO A N 1
ATOM 775 C CA . PRO A 1 100 ? 23.859 -0.918 -5.672 1 71.25 100 PRO A CA 1
ATOM 776 C C . PRO A 1 100 ? 24.156 -2.316 -6.207 1 71.25 100 PRO A C 1
ATOM 778 O O . PRO A 1 100 ? 25.234 -2.555 -6.75 1 71.25 100 PRO A O 1
ATOM 781 N N . VAL A 1 101 ? 23.344 -3.346 -5.648 1 68.56 101 VAL A N 1
ATOM 782 C CA . VAL A 1 101 ? 23.719 -4.723 -5.961 1 68.56 101 VAL A CA 1
ATOM 783 C C . VAL A 1 101 ? 22.594 -5.395 -6.746 1 68.56 101 VAL A C 1
ATOM 785 O O . VAL A 1 101 ? 21.422 -5.316 -6.359 1 68.56 101 VAL A O 1
ATOM 788 N N . LYS A 1 102 ? 23.156 -5.84 -7.836 1 71.25 102 LYS A N 1
ATOM 789 C CA . LYS A 1 102 ? 22.219 -6.68 -8.578 1 71.25 102 LYS A CA 1
ATOM 790 C C . LYS A 1 102 ? 22.297 -8.133 -8.109 1 71.25 102 LYS A C 1
ATOM 792 O O . LYS A 1 102 ? 23.375 -8.734 -8.117 1 71.25 102 LYS A O 1
ATOM 797 N N . ARG A 1 103 ? 21.188 -8.531 -7.551 1 80.94 103 ARG A N 1
ATOM 798 C CA . ARG A 1 103 ? 21.062 -9.953 -7.23 1 80.94 103 ARG A CA 1
ATOM 799 C C . ARG A 1 103 ? 20.703 -10.766 -8.469 1 80.94 103 ARG A C 1
ATOM 801 O O . ARG A 1 103 ? 19.891 -10.32 -9.281 1 80.94 103 ARG A O 1
ATOM 808 N N . PRO A 1 104 ? 21.391 -11.883 -8.523 1 86.12 104 PRO A N 1
ATOM 809 C CA . PRO A 1 104 ? 21.062 -12.703 -9.688 1 86.12 104 PRO A CA 1
ATOM 810 C C . PRO A 1 104 ? 19.578 -13.078 -9.734 1 86.12 104 PRO A C 1
ATOM 812 O O . PRO A 1 104 ? 19.016 -13.547 -8.742 1 86.12 104 PRO A O 1
ATOM 815 N N . LEU A 1 105 ? 19.031 -12.891 -10.852 1 92.44 105 LEU A N 1
ATOM 816 C CA . LEU A 1 105 ? 17.625 -13.172 -11.102 1 92.44 105 LEU A CA 1
ATOM 817 C C . LEU A 1 105 ? 17.406 -14.633 -11.484 1 92.44 105 LEU A C 1
ATOM 819 O O . LEU A 1 105 ? 18.156 -15.18 -12.297 1 92.44 105 LEU A O 1
ATOM 823 N N . LEU A 1 106 ? 16.531 -15.234 -10.797 1 97.25 106 LEU A N 1
ATOM 824 C CA . LEU A 1 106 ? 16.078 -16.547 -11.273 1 97.25 106 LEU A CA 1
ATOM 825 C C . LEU A 1 106 ? 15.125 -16.391 -12.445 1 97.25 106 LEU A C 1
ATOM 827 O O . LEU A 1 106 ? 15.195 -17.141 -13.422 1 97.25 106 LEU A O 1
ATOM 831 N N . ARG A 1 107 ? 14.203 -15.414 -12.328 1 97.69 107 ARG A N 1
ATOM 832 C CA . ARG A 1 107 ? 13.227 -15.148 -13.375 1 97.69 107 ARG A CA 1
ATOM 833 C C . ARG A 1 107 ? 12.57 -13.789 -13.18 1 97.69 107 ARG A C 1
ATOM 835 O O . ARG A 1 107 ? 12.258 -13.398 -12.055 1 97.69 107 ARG A O 1
ATOM 842 N N . VAL A 1 108 ? 12.414 -13.07 -14.227 1 97.44 108 VAL A N 1
ATOM 843 C CA . VAL A 1 108 ? 11.547 -11.906 -14.297 1 97.44 108 VAL A CA 1
ATOM 844 C C . VAL A 1 108 ? 10.484 -12.109 -15.383 1 97.44 108 VAL A C 1
ATOM 846 O O . VAL A 1 108 ? 10.805 -12.516 -16.5 1 97.44 108 VAL A O 1
ATOM 849 N N . SER A 1 109 ? 9.266 -11.844 -15.062 1 98 109 SER A N 1
ATOM 850 C CA . SER A 1 109 ? 8.156 -12.125 -15.977 1 98 109 SER A CA 1
ATOM 851 C C . SER A 1 109 ? 7.18 -10.953 -16.031 1 98 109 SER A C 1
ATOM 853 O O . SER A 1 109 ? 6.961 -10.273 -15.031 1 98 109 SER A O 1
ATOM 855 N N . GLY A 1 110 ? 6.668 -10.648 -17.203 1 98.44 110 GLY A N 1
ATOM 856 C CA . GLY A 1 110 ? 5.469 -9.859 -17.422 1 98.44 110 GLY A CA 1
ATOM 857 C C . GLY A 1 110 ? 4.293 -10.688 -17.922 1 98.44 110 GLY A C 1
ATOM 858 O O . GLY A 1 110 ? 4.348 -11.258 -19 1 98.44 110 GLY A O 1
ATOM 859 N N . VAL A 1 111 ? 3.293 -10.797 -17.094 1 98.62 111 VAL A N 1
ATOM 860 C CA . VAL A 1 111 ? 2.209 -11.734 -17.375 1 98.62 111 VAL A CA 1
ATOM 861 C C . VAL A 1 111 ? 0.864 -11.023 -17.234 1 98.62 111 VAL A C 1
ATOM 863 O O . VAL A 1 111 ? 0.737 -10.078 -16.453 1 98.62 111 VAL A O 1
ATOM 866 N N . ARG A 1 112 ? -0.153 -11.469 -17.969 1 98.44 112 ARG A N 1
ATOM 867 C CA . ARG A 1 112 ? -1.497 -10.898 -17.969 1 98.44 112 ARG A CA 1
ATOM 868 C C . ARG A 1 112 ? -2.318 -11.445 -16.797 1 98.44 112 ARG A C 1
ATOM 870 O O . ARG A 1 112 ? -2.264 -12.641 -16.5 1 98.44 112 ARG A O 1
ATOM 877 N N . LEU A 1 113 ? -3.084 -10.586 -16.125 1 98.56 113 LEU A N 1
ATOM 878 C CA . LEU A 1 113 ? -4.047 -11.047 -15.133 1 98.56 113 LEU A CA 1
ATOM 879 C C . LEU A 1 113 ? -5.184 -11.82 -15.805 1 98.56 113 LEU A C 1
ATOM 881 O O . LEU A 1 113 ? -5.84 -11.305 -16.703 1 98.56 113 LEU A O 1
ATOM 885 N N . LEU A 1 114 ? -5.406 -13.07 -15.352 1 97.12 114 LEU A N 1
ATOM 886 C CA . LEU A 1 114 ? -6.41 -13.922 -15.969 1 97.12 114 LEU A CA 1
ATOM 887 C C . LEU A 1 114 ? -7.645 -14.047 -15.078 1 97.12 114 LEU A C 1
ATOM 889 O O . LEU A 1 114 ? -8.773 -13.93 -15.562 1 97.12 114 LEU A O 1
ATOM 893 N N . HIS A 1 115 ? -7.383 -14.352 -13.812 1 96.5 115 HIS A N 1
ATOM 894 C CA . HIS A 1 115 ? -8.453 -14.594 -12.852 1 96.5 115 HIS A CA 1
ATOM 895 C C . HIS A 1 115 ? -8.156 -13.922 -11.516 1 96.5 115 HIS A C 1
ATOM 897 O O . HIS A 1 115 ? -7 -13.805 -11.117 1 96.5 115 HIS A O 1
ATOM 903 N N . TRP A 1 116 ? -9.164 -13.43 -10.891 1 97.62 116 TRP A N 1
ATOM 904 C CA . TRP A 1 116 ? -9.055 -12.875 -9.547 1 97.62 116 TRP A CA 1
ATOM 905 C C . TRP A 1 116 ? -10.297 -13.219 -8.719 1 97.62 116 TRP A C 1
ATOM 907 O O . TRP A 1 116 ? -11.422 -13.008 -9.172 1 97.62 116 TRP A O 1
ATOM 917 N N . HIS A 1 117 ? -10.023 -13.812 -7.523 1 98.12 117 HIS A N 1
ATOM 918 C CA . HIS A 1 117 ? -11.094 -14.312 -6.664 1 98.12 117 HIS A CA 1
ATOM 919 C C . HIS A 1 117 ? -10.867 -13.906 -5.211 1 98.12 117 HIS A C 1
ATOM 921 O O . HIS A 1 117 ? -9.719 -13.766 -4.773 1 98.12 117 HIS A O 1
ATOM 927 N N . SER A 1 118 ? -11.914 -13.719 -4.531 1 98.06 118 SER A N 1
ATOM 928 C CA . SER A 1 118 ? -11.93 -13.484 -3.09 1 98.06 118 SER A CA 1
ATOM 929 C C . SER A 1 118 ? -12.688 -14.586 -2.359 1 98.06 118 SER A C 1
ATOM 931 O O . SER A 1 118 ? -13.734 -15.047 -2.822 1 98.06 118 SER A O 1
ATOM 933 N N . ALA A 1 119 ? -12.078 -15.086 -1.276 1 98 119 ALA A N 1
ATOM 934 C CA . ALA A 1 119 ? -12.828 -16.031 -0.443 1 98 119 ALA A CA 1
ATOM 935 C C . ALA A 1 119 ? -14.031 -15.352 0.197 1 98 119 ALA A C 1
ATOM 937 O O . ALA A 1 119 ? -13.961 -14.188 0.598 1 98 119 ALA A O 1
ATOM 938 N N . PRO A 1 120 ? -15.117 -16.094 0.366 1 93.5 120 PRO A N 1
ATOM 939 C CA . PRO A 1 120 ? -16.281 -15.5 1.044 1 93.5 120 PRO A CA 1
ATOM 940 C C . PRO A 1 120 ? -15.945 -14.984 2.443 1 93.5 120 PRO A C 1
ATOM 942 O O . PRO A 1 120 ? -16.453 -13.945 2.865 1 93.5 120 PRO A O 1
ATOM 945 N N . SER A 1 121 ? -15.047 -15.633 3.086 1 92.38 121 SER A N 1
ATOM 946 C CA . SER A 1 121 ? -14.703 -15.273 4.457 1 92.38 121 SER A CA 1
ATOM 947 C C . SER A 1 121 ? -13.875 -13.992 4.504 1 92.38 121 SER A C 1
ATOM 949 O O . SER A 1 121 ? -13.727 -13.383 5.566 1 92.38 121 SER A O 1
ATOM 951 N N . ALA A 1 122 ? -13.289 -13.594 3.395 1 93.38 122 ALA A N 1
ATOM 952 C CA . ALA A 1 122 ? -12.477 -12.383 3.359 1 93.38 122 ALA A CA 1
ATOM 953 C C . ALA A 1 122 ? -13.344 -11.133 3.328 1 93.38 122 ALA A C 1
ATOM 955 O O . ALA A 1 122 ? -12.883 -10.039 3.658 1 93.38 122 ALA A O 1
ATOM 956 N N . LEU A 1 123 ? -14.594 -11.203 2.824 1 90.88 123 LEU A N 1
ATOM 957 C CA . LEU A 1 123 ? -15.641 -10.188 2.855 1 90.88 123 LEU A CA 1
ATOM 958 C C . LEU A 1 123 ? -15.289 -9.016 1.948 1 90.88 123 LEU A C 1
ATOM 960 O O . LEU A 1 123 ? -16.016 -8.016 1.915 1 90.88 123 LEU A O 1
ATOM 964 N N . ILE A 1 124 ? -14.203 -9.078 1.188 1 94.19 124 ILE A N 1
ATOM 965 C CA . ILE A 1 124 ? -13.836 -7.988 0.291 1 94.19 124 ILE A CA 1
ATOM 966 C C . ILE A 1 124 ? -14.055 -8.414 -1.158 1 94.19 124 ILE A C 1
ATOM 968 O O . ILE A 1 124 ? -14.172 -9.609 -1.448 1 94.19 124 ILE A O 1
ATOM 972 N N . SER A 1 125 ? -14.094 -7.402 -2.043 1 95.62 125 SER A N 1
ATOM 973 C CA . SER A 1 125 ? -14.195 -7.66 -3.475 1 95.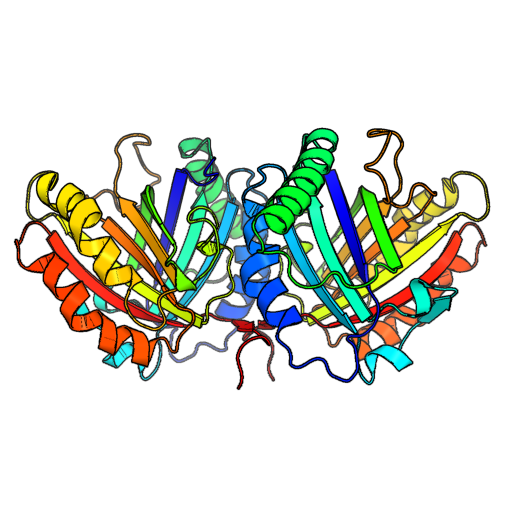62 125 SER A CA 1
ATOM 974 C C . SER A 1 125 ? -12.945 -8.352 -4 1 95.62 125 SER A C 1
ATOM 976 O O . SER A 1 125 ? -11.844 -8.102 -3.516 1 95.62 125 SER A O 1
ATOM 978 N N . ALA A 1 126 ? -13.109 -9.164 -5.004 1 97.88 126 ALA A N 1
ATOM 979 C CA . ALA A 1 126 ? -12.016 -9.914 -5.605 1 97.88 126 ALA A CA 1
ATOM 980 C C . ALA A 1 126 ? -10.945 -8.984 -6.164 1 97.88 126 ALA A C 1
ATOM 982 O O . ALA A 1 126 ? -9.758 -9.305 -6.137 1 97.88 126 ALA A O 1
ATOM 983 N N . GLU A 1 127 ? -11.359 -7.789 -6.59 1 97.25 127 GLU A N 1
ATOM 984 C CA . GLU A 1 127 ? -10.484 -6.848 -7.293 1 97.25 127 GLU A CA 1
ATOM 985 C C . GLU A 1 127 ? -9.461 -6.234 -6.344 1 97.25 127 GLU A C 1
ATOM 987 O O . GLU A 1 127 ? -8.469 -5.652 -6.789 1 97.25 127 GLU A O 1
ATOM 992 N N . VAL A 1 128 ? -9.695 -6.414 -5.047 1 97.62 128 VAL A N 1
ATOM 993 C CA . VAL A 1 128 ? -8.859 -5.633 -4.141 1 97.62 128 VAL A CA 1
ATOM 994 C C . VAL A 1 128 ? -8.125 -6.566 -3.182 1 97.62 128 VAL A C 1
ATOM 996 O O . VAL A 1 128 ? -7.488 -6.113 -2.227 1 97.62 128 VAL A O 1
ATOM 999 N N . VAL A 1 129 ? -8.094 -7.84 -3.443 1 98.19 129 VAL A N 1
ATOM 1000 C CA . VAL A 1 129 ? -7.535 -8.852 -2.555 1 98.19 129 VAL A CA 1
ATOM 1001 C C . VAL A 1 129 ? -6.059 -8.555 -2.297 1 98.19 129 VAL A C 1
ATOM 1003 O O . VAL A 1 129 ? -5.602 -8.594 -1.151 1 98.19 129 VAL A O 1
ATOM 1006 N N . PRO A 1 130 ? -5.293 -8.141 -3.334 1 98 130 PRO A N 1
ATOM 1007 C CA . PRO A 1 130 ? -3.867 -7.934 -3.066 1 98 130 PRO A CA 1
ATOM 1008 C C . PRO A 1 130 ? -3.604 -6.719 -2.178 1 98 130 PRO A C 1
ATOM 1010 O O . PRO A 1 130 ? -2.512 -6.586 -1.618 1 98 130 PRO A O 1
ATOM 1013 N N . PHE A 1 131 ? -4.551 -5.832 -2.047 1 96.81 131 PHE A N 1
ATOM 1014 C CA . PHE A 1 131 ? -4.367 -4.621 -1.255 1 96.81 131 PHE A CA 1
ATOM 1015 C C . PHE A 1 131 ? -4.668 -4.887 0.215 1 96.81 131 PHE A C 1
ATOM 1017 O O . PHE A 1 131 ? -4.387 -4.047 1.072 1 96.81 131 PHE A O 1
ATOM 1024 N N . ARG A 1 132 ? -5.266 -6.02 0.488 1 96.62 132 ARG A N 1
ATOM 1025 C CA . ARG A 1 132 ? -5.621 -6.414 1.847 1 96.62 132 ARG A CA 1
ATOM 1026 C C . ARG A 1 132 ? -4.402 -6.926 2.605 1 96.62 132 ARG A C 1
ATOM 1028 O O . ARG A 1 132 ? -3.625 -7.723 2.076 1 96.62 132 ARG A O 1
ATOM 1035 N N . PRO A 1 133 ? -4.211 -6.387 3.871 1 95.44 133 PRO A N 1
ATOM 1036 C CA . PRO A 1 133 ? -3.188 -7.02 4.703 1 95.44 133 PRO A CA 1
ATOM 1037 C C . PRO A 1 133 ? -3.27 -8.547 4.684 1 95.44 133 PRO A C 1
ATOM 1039 O O . PRO A 1 133 ? -4.367 -9.109 4.695 1 95.44 133 PRO A O 1
ATOM 1042 N N . HIS A 1 134 ? -2.166 -9.172 4.496 1 96.56 134 HIS A N 1
ATOM 1043 C CA . HIS A 1 134 ? -2.098 -10.633 4.531 1 96.56 134 HIS A CA 1
ATOM 1044 C C . HIS A 1 134 ? -0.812 -11.109 5.203 1 96.56 134 HIS A C 1
ATOM 1046 O O . HIS A 1 134 ? 0.174 -10.367 5.258 1 96.56 134 HIS A O 1
ATOM 1052 N N . ARG A 1 135 ? -0.821 -12.312 5.746 1 96.25 135 ARG A N 1
ATOM 1053 C CA . ARG A 1 135 ? 0.285 -12.844 6.535 1 96.25 135 ARG A CA 1
ATOM 1054 C C . ARG A 1 135 ? 1.335 -13.492 5.645 1 96.25 135 ARG A C 1
ATOM 1056 O O . ARG A 1 135 ? 2.457 -13.75 6.082 1 96.25 135 ARG A O 1
ATOM 1063 N N . GLY A 1 136 ? 0.979 -13.758 4.43 1 97.94 136 GLY A N 1
ATOM 1064 C CA . GLY A 1 136 ? 1.813 -14.414 3.434 1 97.94 136 GLY A CA 1
ATOM 1065 C C . GLY A 1 136 ? 1.025 -14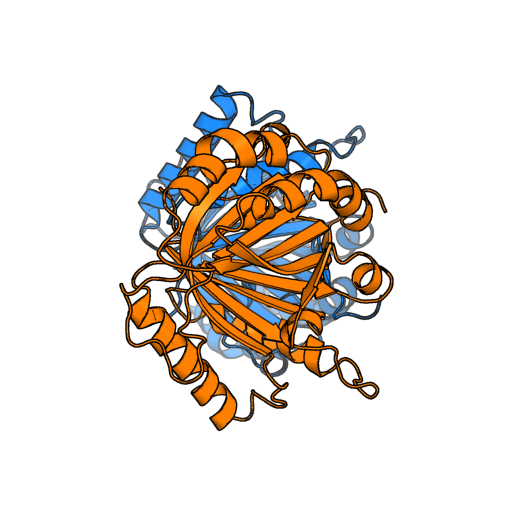.938 2.246 1 97.94 136 GLY A C 1
ATOM 1066 O O . GLY A 1 136 ? -0.138 -14.578 2.059 1 97.94 136 GLY A O 1
ATOM 1067 N N . ILE A 1 137 ? 1.758 -15.719 1.451 1 98.88 137 ILE A N 1
ATOM 1068 C CA . ILE A 1 137 ? 1.121 -16.266 0.262 1 98.88 137 ILE A CA 1
ATOM 1069 C C . ILE A 1 137 ? 1.584 -17.719 0.052 1 98.88 137 ILE A C 1
ATOM 1071 O O . ILE A 1 137 ? 2.529 -18.172 0.699 1 98.88 137 ILE A O 1
ATOM 1075 N N . VAL A 1 138 ? 0.844 -18.391 -0.709 1 98.88 138 VAL A N 1
ATOM 1076 C CA . VAL A 1 138 ? 1.377 -19.531 -1.454 1 98.88 138 VAL A CA 1
ATOM 1077 C C . VAL A 1 138 ? 1.565 -19.141 -2.92 1 98.88 138 VAL A C 1
ATOM 1079 O O . VAL A 1 138 ? 0.601 -18.797 -3.605 1 98.88 138 VAL A O 1
ATOM 1082 N N . LEU A 1 139 ? 2.77 -19.156 -3.301 1 98.94 139 LEU A N 1
ATOM 1083 C CA . LEU A 1 139 ? 3.1 -18.875 -4.695 1 98.94 139 LEU A CA 1
ATOM 1084 C C . LEU A 1 139 ? 3.148 -20.156 -5.512 1 98.94 139 LEU A C 1
ATOM 1086 O O . LEU A 1 139 ? 3.797 -21.141 -5.113 1 98.94 139 LEU A O 1
ATOM 1090 N N . ILE A 1 140 ? 2.43 -20.188 -6.66 1 98.88 140 ILE A N 1
ATOM 1091 C CA . ILE A 1 140 ? 2.434 -21.344 -7.551 1 98.88 140 ILE A CA 1
ATOM 1092 C C . ILE A 1 140 ? 2.838 -20.922 -8.953 1 98.88 140 ILE A C 1
ATOM 1094 O O . ILE A 1 140 ? 2.186 -20.062 -9.562 1 98.88 140 ILE A O 1
ATOM 1098 N N . VAL A 1 141 ? 3.898 -21.453 -9.438 1 98.88 141 VAL A N 1
ATOM 1099 C CA . VAL A 1 141 ? 4.363 -21.234 -10.805 1 98.88 141 VAL A CA 1
ATOM 1100 C C . VAL A 1 141 ? 4.254 -22.531 -11.609 1 98.88 141 VAL A C 1
ATOM 1102 O O . VAL A 1 141 ? 4.824 -23.547 -11.227 1 98.88 141 VAL A O 1
ATOM 1105 N N . GLU A 1 142 ? 3.518 -22.469 -12.719 1 98.69 142 GLU A N 1
ATOM 1106 C CA . GLU A 1 142 ? 3.254 -23.641 -13.539 1 98.69 142 GLU A CA 1
ATOM 1107 C C . GLU A 1 142 ? 3.58 -23.375 -15 1 98.69 142 GLU A C 1
ATOM 1109 O O . GLU A 1 142 ? 3.475 -22.234 -15.469 1 98.69 142 GLU A O 1
ATOM 1114 N N . GLU A 1 143 ? 3.996 -24.391 -15.695 1 97.94 143 GLU A N 1
ATOM 1115 C CA . GLU A 1 143 ? 4.227 -24.344 -17.141 1 97.94 143 GLU A CA 1
ATOM 1116 C C . GLU A 1 143 ? 3.389 -25.391 -17.859 1 97.94 143 GLU A C 1
ATOM 1118 O O . GLU A 1 143 ? 3.248 -26.516 -17.391 1 97.94 143 GLU A O 1
ATOM 1123 N N . PRO A 1 144 ? 2.77 -24.938 -18.953 1 97.75 144 PRO A N 1
ATOM 1124 C CA . PRO A 1 144 ? 2.027 -25.938 -19.734 1 97.75 144 PRO A CA 1
ATOM 1125 C C . PRO A 1 144 ? 2.932 -27 -20.344 1 97.75 144 PRO A C 1
ATOM 1127 O O . PRO A 1 144 ? 4.07 -26.703 -20.719 1 97.75 144 PRO A O 1
ATOM 1130 N N . THR A 1 145 ? 2.416 -28.172 -20.438 1 96.06 145 THR A N 1
ATOM 1131 C CA . THR A 1 145 ? 3.17 -29.281 -21 1 96.06 145 THR A CA 1
ATOM 1132 C C . THR A 1 145 ? 2.953 -29.359 -22.516 1 96.06 145 THR A C 1
ATOM 1134 O O . THR A 1 145 ? 3.684 -30.047 -23.219 1 96.06 145 THR A O 1
ATOM 1137 N N . GLY A 1 146 ? 2.043 -28.734 -23.125 1 92.31 146 GLY A N 1
ATOM 1138 C CA . GLY A 1 146 ? 1.711 -28.656 -24.547 1 92.31 146 GLY A CA 1
ATOM 1139 C C . GLY A 1 146 ? 1.119 -27.328 -24.953 1 92.31 146 GLY A C 1
ATOM 1140 O O . GLY A 1 146 ? 1.664 -26.266 -24.625 1 92.31 146 GLY A O 1
ATOM 1141 N N . THR A 1 147 ? 0.042 -27.469 -25.766 1 86.62 147 THR A N 1
ATOM 1142 C CA . THR A 1 147 ? -0.636 -26.25 -26.219 1 86.62 147 THR A CA 1
ATOM 1143 C C . THR A 1 147 ? -1.377 -25.594 -25.047 1 86.62 147 THR A C 1
ATOM 1145 O O . THR A 1 147 ? -1.413 -26.141 -23.938 1 86.62 147 THR A O 1
ATOM 1148 N N . ARG A 1 148 ? -1.861 -24.438 -25.375 1 84 148 ARG A N 1
ATOM 1149 C CA . ARG A 1 148 ? -2.621 -23.766 -24.328 1 84 148 ARG A CA 1
ATOM 1150 C C . ARG A 1 148 ? -3.672 -24.688 -23.734 1 84 148 ARG A C 1
ATOM 1152 O O . ARG A 1 148 ? -4.504 -25.234 -24.453 1 84 148 ARG A O 1
ATOM 1159 N N . PRO A 1 149 ? -3.605 -24.75 -22.375 1 93.06 149 PRO A N 1
ATOM 1160 C CA . PRO A 1 149 ? -4.484 -25.734 -21.734 1 93.06 149 PRO A CA 1
ATOM 1161 C C . PRO A 1 149 ? -5.859 -25.172 -21.391 1 93.06 149 PRO A C 1
ATOM 1163 O O . PRO A 1 149 ? -6.199 -25.016 -20.219 1 93.06 149 PRO A O 1
ATOM 1166 N N . ASP A 1 150 ? -6.734 -25.016 -22.359 1 93.5 150 ASP A N 1
ATOM 1167 C CA . ASP A 1 150 ? -8.031 -24.344 -22.219 1 93.5 150 ASP A CA 1
ATOM 1168 C C . ASP A 1 150 ? -8.938 -25.094 -21.266 1 93.5 150 ASP A C 1
ATOM 1170 O O . ASP A 1 150 ? -9.625 -24.484 -20.438 1 93.5 150 ASP A O 1
ATOM 1174 N N . THR A 1 151 ? -8.938 -26.375 -21.422 1 95.06 151 THR A N 1
ATOM 1175 C CA . THR A 1 151 ? -9.781 -27.188 -20.562 1 95.06 151 THR A CA 1
ATOM 1176 C C . THR A 1 151 ? -9.344 -27.047 -19.094 1 95.06 151 THR A C 1
ATOM 1178 O O . THR A 1 151 ? -10.18 -27 -18.203 1 95.06 151 THR A O 1
ATOM 1181 N N . TRP A 1 152 ? -8.055 -27.031 -18.891 1 97 152 TRP A N 1
ATOM 1182 C CA . TRP A 1 152 ? -7.508 -26.859 -17.547 1 97 152 TRP A CA 1
ATOM 1183 C C . TRP A 1 152 ? -7.867 -25.484 -16.984 1 97 152 TRP A C 1
ATOM 1185 O O . TRP A 1 152 ? -8.273 -25.375 -15.828 1 97 152 TRP A O 1
ATOM 1195 N N . LEU A 1 153 ? -7.801 -24.469 -17.766 1 96 153 LEU A N 1
ATOM 1196 C CA . LEU A 1 153 ? -8.164 -23.125 -17.344 1 96 153 LEU A CA 1
ATOM 1197 C C . LEU A 1 153 ? -9.648 -23.047 -16.969 1 96 153 LEU A C 1
ATOM 1199 O O . LEU A 1 153 ? -10.016 -22.391 -15.992 1 96 153 LEU A O 1
ATOM 1203 N N . GLN A 1 154 ? -10.445 -23.719 -17.766 1 95.62 154 GLN A N 1
ATOM 1204 C CA . GLN A 1 154 ? -11.875 -23.781 -17.469 1 95.62 154 GLN A CA 1
ATOM 1205 C C . GLN A 1 154 ? -12.141 -24.516 -16.172 1 95.62 154 GLN A C 1
ATOM 1207 O O . GLN A 1 154 ? -12.977 -24.094 -15.367 1 95.62 154 GLN A O 1
ATOM 1212 N N . TRP A 1 155 ? -11.43 -25.609 -16.031 1 97 155 TRP A N 1
ATOM 1213 C CA . TRP A 1 155 ? -11.555 -26.391 -14.812 1 97 155 TRP A CA 1
ATOM 1214 C C . TRP A 1 155 ? -11.156 -25.562 -13.594 1 97 155 TRP A C 1
ATOM 1216 O O . TRP A 1 155 ? -11.805 -25.625 -12.547 1 97 155 TRP A O 1
ATOM 1226 N N . LEU A 1 156 ? -10.039 -24.797 -13.656 1 96.62 156 LEU A N 1
ATOM 1227 C CA . LEU A 1 156 ? -9.641 -23.906 -12.57 1 96.62 156 LEU A CA 1
ATOM 1228 C C . LEU A 1 156 ? -10.82 -23.047 -12.125 1 96.62 156 LEU A C 1
ATOM 1230 O O . LEU A 1 156 ? -11.117 -22.969 -10.93 1 96.62 156 LEU A O 1
ATOM 1234 N N . HIS A 1 157 ? -11.477 -22.5 -13.078 1 93.25 157 HIS A N 1
ATOM 1235 C CA . HIS A 1 157 ? -12.547 -21.547 -12.836 1 93.25 157 HIS A CA 1
ATOM 1236 C C . HIS A 1 157 ? -13.781 -22.234 -12.266 1 93.25 157 HIS A C 1
ATOM 1238 O O . HIS A 1 157 ? -14.383 -21.75 -11.297 1 93.25 157 HIS A O 1
ATOM 1244 N N . ALA A 1 158 ? -14.094 -23.391 -12.766 1 94.38 158 ALA A N 1
ATOM 1245 C CA . ALA A 1 158 ? -15.367 -24.031 -12.461 1 94.38 158 ALA A CA 1
ATOM 1246 C C . ALA A 1 158 ? -15.273 -24.844 -11.172 1 94.38 158 ALA A C 1
ATOM 1248 O O . ALA A 1 158 ? -16.234 -24.938 -10.414 1 94.38 158 ALA A O 1
ATOM 1249 N N . GLU A 1 159 ? -14.109 -25.391 -10.906 1 95.81 159 GLU A N 1
ATOM 1250 C CA . GLU A 1 159 ? -14.055 -26.391 -9.836 1 95.81 159 GLU A CA 1
ATOM 1251 C C . GLU A 1 159 ? -12.938 -26.078 -8.844 1 95.81 159 GLU A C 1
ATOM 1253 O O . GLU A 1 159 ? -13.156 -26.094 -7.633 1 95.81 159 GLU A O 1
ATOM 1258 N N . HIS A 1 160 ? -11.789 -25.734 -9.352 1 97.56 160 HIS A N 1
ATOM 1259 C CA . HIS A 1 160 ? -10.602 -25.641 -8.5 1 97.56 160 HIS A CA 1
ATOM 1260 C C . HIS A 1 160 ? -10.688 -24.453 -7.551 1 97.56 160 HIS A C 1
ATOM 1262 O O . HIS A 1 160 ? -10.461 -24.594 -6.348 1 97.56 160 HIS A O 1
ATOM 1268 N N . TYR A 1 161 ? -11.016 -23.234 -8.117 1 97.12 161 TYR A N 1
ATOM 1269 C CA . TYR A 1 161 ? -10.969 -22.016 -7.312 1 97.12 161 TYR A CA 1
ATOM 1270 C C . TYR A 1 161 ? -11.961 -22.078 -6.164 1 97.12 161 TYR A C 1
ATOM 1272 O O . TYR A 1 161 ? -11.641 -21.703 -5.031 1 97.12 161 TYR A O 1
ATOM 1280 N N . PRO A 1 162 ? -13.203 -22.641 -6.375 1 96.62 162 PRO A N 1
ATOM 1281 C CA . PRO A 1 162 ? -14.109 -22.75 -5.23 1 96.62 162 PRO A CA 1
ATOM 1282 C C . PRO A 1 162 ? -13.523 -23.594 -4.094 1 96.62 162 PRO A C 1
ATOM 1284 O O . PRO A 1 162 ? -13.633 -23.203 -2.926 1 96.62 162 PRO A O 1
ATOM 1287 N N . ALA A 1 163 ? -12.891 -24.672 -4.395 1 97.06 163 ALA A N 1
ATOM 1288 C CA . ALA A 1 163 ? -12.273 -25.516 -3.379 1 97.06 163 ALA A CA 1
ATOM 1289 C C . ALA A 1 163 ? -11.109 -24.797 -2.697 1 97.06 163 ALA A C 1
ATOM 1291 O O . ALA A 1 163 ? -10.969 -24.859 -1.474 1 97.06 163 ALA A O 1
ATOM 1292 N N . LEU A 1 164 ? -10.297 -24.156 -3.492 1 97.88 164 LEU A N 1
ATOM 1293 C CA . LEU A 1 164 ? -9.156 -23.406 -2.998 1 97.88 164 LEU A CA 1
ATOM 1294 C C . LEU A 1 164 ? -9.594 -22.312 -2.025 1 97.88 164 LEU A C 1
ATOM 1296 O O . LEU A 1 164 ? -9.031 -22.172 -0.94 1 97.88 164 LEU A O 1
ATOM 1300 N N . LEU A 1 165 ? -10.625 -21.578 -2.332 1 98.06 165 LEU A N 1
ATOM 1301 C CA . LEU A 1 165 ? -11.102 -20.438 -1.567 1 98.06 165 LEU A CA 1
ATOM 1302 C C . LEU A 1 165 ? -11.797 -20.875 -0.288 1 98.06 165 LEU A C 1
ATOM 1304 O O . LEU A 1 165 ? -11.93 -20.094 0.659 1 98.06 165 LEU A O 1
ATOM 1308 N N . ALA A 1 166 ? -12.234 -22.125 -0.27 1 96.94 166 ALA A N 1
ATOM 1309 C CA . ALA A 1 166 ? -12.906 -22.672 0.907 1 96.94 166 ALA A CA 1
ATOM 1310 C C . ALA A 1 166 ? -11.898 -23.141 1.948 1 96.94 166 ALA A C 1
ATOM 1312 O O . ALA A 1 166 ? -12.258 -23.406 3.096 1 96.94 166 ALA A O 1
ATOM 1313 N N . SER A 1 167 ? -10.633 -23.203 1.565 1 96.88 167 SER A N 1
ATOM 1314 C CA . SER A 1 167 ? -9.594 -23.672 2.486 1 96.88 167 SER A CA 1
ATOM 1315 C C . SER A 1 167 ? -9.359 -22.656 3.602 1 96.88 167 SER A C 1
ATOM 1317 O O . SER A 1 167 ? -9.297 -21.453 3.352 1 96.88 167 SER A O 1
ATOM 1319 N N . PRO A 1 168 ? -9.234 -23.172 4.852 1 95.25 168 PRO A N 1
ATOM 1320 C CA . PRO A 1 168 ? -9 -22.25 5.969 1 95.25 168 PRO A CA 1
ATOM 1321 C C . PRO A 1 168 ? -7.758 -21.391 5.781 1 95.25 168 PRO A C 1
ATOM 1323 O O . PRO A 1 168 ? -6.715 -21.891 5.344 1 95.25 168 PRO A O 1
ATOM 1326 N N . GLY A 1 169 ? -7.926 -20.125 6.043 1 95.94 169 GLY A N 1
ATOM 1327 C CA . GLY A 1 169 ? -6.785 -19.219 6.016 1 95.94 169 GLY A CA 1
ATOM 1328 C C . GLY A 1 169 ? -6.582 -18.562 4.664 1 95.94 169 GLY A C 1
ATOM 1329 O O . GLY A 1 169 ? -5.699 -17.703 4.512 1 95.94 169 GLY A O 1
ATOM 1330 N N . VAL A 1 170 ? -7.371 -18.938 3.699 1 98.31 170 VAL A N 1
ATOM 1331 C CA . VAL A 1 170 ? -7.23 -18.359 2.367 1 98.31 170 VAL A CA 1
ATOM 1332 C C . VAL A 1 170 ? -8.141 -17.141 2.238 1 98.31 170 VAL A C 1
ATOM 1334 O O . VAL A 1 170 ? -9.336 -17.219 2.502 1 98.31 170 VAL A O 1
ATOM 1337 N N . ALA A 1 171 ? -7.559 -16.016 1.808 1 98.31 171 ALA A N 1
ATOM 1338 C CA . ALA A 1 171 ? -8.312 -14.781 1.625 1 98.31 171 ALA A CA 1
ATOM 1339 C C . ALA A 1 171 ? -8.711 -14.586 0.164 1 98.31 171 ALA A C 1
ATOM 1341 O O . ALA A 1 171 ? -9.719 -13.945 -0.135 1 98.31 171 ALA A O 1
ATOM 1342 N N . GLY A 1 172 ? -7.93 -15.086 -0.731 1 98.69 172 GLY A N 1
ATOM 1343 C CA . GLY A 1 172 ? -8.188 -14.953 -2.156 1 98.69 172 GLY A CA 1
ATOM 1344 C C . GLY A 1 172 ? -7.055 -15.469 -3.02 1 98.69 172 GLY A C 1
ATOM 1345 O O . GLY A 1 172 ? -6.062 -15.984 -2.504 1 98.69 172 GLY A O 1
ATOM 1346 N N . ALA A 1 173 ? -7.258 -15.375 -4.348 1 98.81 173 ALA A N 1
ATOM 1347 C CA . ALA A 1 173 ? -6.254 -15.844 -5.297 1 98.81 173 ALA A CA 1
ATOM 1348 C C . ALA A 1 173 ? -6.32 -15.055 -6.602 1 98.81 173 ALA A C 1
ATOM 1350 O O . ALA A 1 173 ? -7.41 -14.766 -7.102 1 98.81 173 ALA A O 1
ATOM 1351 N N . TRP A 1 174 ? -5.203 -14.625 -7.023 1 98.81 174 TRP A N 1
ATOM 1352 C CA . TRP A 1 174 ? -5.051 -14.039 -8.352 1 98.81 174 TRP A CA 1
ATOM 1353 C C . TRP A 1 174 ? -4.16 -14.906 -9.234 1 98.81 174 TRP A C 1
ATOM 1355 O O . TRP A 1 174 ? -3.115 -15.391 -8.789 1 98.81 174 TRP A O 1
ATOM 1365 N N . THR A 1 175 ? -4.582 -15.172 -10.5 1 98.69 175 THR A N 1
ATOM 1366 C CA . THR A 1 175 ? -3.814 -15.969 -11.461 1 98.69 175 THR A CA 1
ATOM 1367 C C . THR A 1 175 ? -3.461 -15.133 -12.688 1 98.69 175 THR A C 1
ATOM 1369 O O . THR A 1 175 ? -4.32 -14.453 -13.25 1 98.69 175 THR A O 1
ATOM 1372 N N . PHE A 1 176 ? -2.221 -15.25 -13.008 1 98.69 176 PHE A N 1
ATOM 1373 C CA . PHE A 1 176 ? -1.669 -14.578 -14.18 1 98.69 176 PHE A CA 1
ATOM 1374 C C . PHE A 1 176 ? -1.19 -15.594 -15.211 1 98.69 176 PHE A C 1
ATOM 1376 O O . PHE A 1 176 ? -0.912 -16.75 -14.875 1 98.69 176 PHE A O 1
ATOM 1383 N N . GLY A 1 177 ? -1.097 -15.148 -16.469 1 98.06 177 GLY A N 1
ATOM 1384 C CA . GLY A 1 177 ? -0.593 -16 -17.531 1 98.06 177 GLY A CA 1
ATOM 1385 C C . GLY A 1 177 ? 0.117 -15.227 -18.625 1 98.06 177 GLY A C 1
ATOM 1386 O O . GLY A 1 177 ? -0.122 -14.031 -18.797 1 98.06 177 GLY A O 1
ATOM 1387 N N . SER A 1 178 ? 0.961 -15.938 -19.312 1 96.44 178 SER A N 1
ATOM 1388 C CA . SER A 1 178 ? 1.664 -15.336 -20.438 1 96.44 178 SER A CA 1
ATOM 1389 C C . SER A 1 178 ? 0.688 -14.875 -21.516 1 96.44 178 SER A C 1
ATOM 1391 O O . SER A 1 178 ? -0.384 -15.461 -21.688 1 96.44 178 SER A O 1
ATOM 1393 N N . SER A 1 179 ? 1.071 -13.789 -22.172 1 94.69 179 SER A N 1
ATOM 1394 C CA . SER A 1 179 ? 0.266 -13.203 -23.25 1 94.69 179 SER A CA 1
ATOM 1395 C C . SER A 1 179 ? 1.146 -12.641 -24.359 1 94.69 179 SER A C 1
ATOM 1397 O O . SER A 1 179 ? 2.268 -12.195 -24.109 1 94.69 179 SER A O 1
ATOM 1399 N N . THR A 1 180 ? 0.637 -12.656 -25.562 1 93.94 180 THR A N 1
ATOM 1400 C CA . THR A 1 180 ? 1.351 -12.07 -26.688 1 93.94 180 THR A CA 1
ATOM 1401 C C . THR A 1 180 ? 0.93 -10.617 -26.891 1 93.94 180 THR A C 1
ATOM 1403 O O . THR A 1 180 ? 1.462 -9.93 -27.766 1 93.94 180 THR A O 1
ATOM 1406 N N . ALA A 1 181 ? 0.078 -10.156 -26.109 1 92.44 181 ALA A N 1
ATOM 1407 C CA . ALA A 1 181 ? -0.526 -8.836 -26.297 1 92.44 181 ALA A CA 1
ATOM 1408 C C . ALA A 1 181 ? 0.524 -7.734 -26.219 1 92.44 181 ALA A C 1
ATOM 1410 O O . ALA A 1 181 ? 0.333 -6.645 -26.766 1 92.44 181 ALA A O 1
ATOM 1411 N N . TRP A 1 182 ? 1.612 -8.016 -25.594 1 92.19 182 TRP A N 1
ATOM 1412 C CA . TRP A 1 182 ? 2.598 -6.961 -25.359 1 92.19 182 TRP A CA 1
ATOM 1413 C C . TRP A 1 182 ? 3.969 -7.379 -25.875 1 92.19 182 TRP A C 1
ATOM 1415 O O . TRP A 1 182 ? 4.996 -6.875 -25.422 1 92.19 182 TRP A O 1
ATOM 1425 N N . ASN A 1 183 ? 4.004 -8.164 -26.797 1 91.19 183 ASN A N 1
ATOM 1426 C CA . ASN A 1 183 ? 5.262 -8.609 -27.375 1 91.19 183 ASN A CA 1
ATOM 1427 C C . ASN A 1 183 ? 5.883 -7.527 -28.266 1 91.19 183 ASN A C 1
ATOM 1429 O O . ASN A 1 183 ? 5.168 -6.781 -28.938 1 91.19 183 ASN A O 1
ATOM 1433 N N . PRO A 1 184 ? 7.156 -7.473 -28.312 1 93.88 184 PRO A N 1
ATOM 1434 C CA . PRO A 1 184 ? 8.07 -8.273 -27.5 1 93.88 184 PRO A CA 1
ATOM 1435 C C . PRO A 1 184 ? 8.164 -7.773 -26.062 1 93.88 184 PRO A C 1
ATOM 1437 O O . PRO A 1 184 ? 8.055 -6.57 -25.812 1 93.88 184 PRO A O 1
ATOM 1440 N N . LEU A 1 185 ? 8.367 -8.664 -25.172 1 95.38 185 LEU A N 1
ATOM 1441 C CA . LEU A 1 185 ? 8.656 -8.297 -23.781 1 95.38 185 LEU A CA 1
ATOM 1442 C C . LEU A 1 185 ? 10.039 -7.664 -23.672 1 95.38 185 LEU A C 1
ATOM 1444 O O . LEU A 1 185 ? 10.883 -7.848 -24.547 1 95.38 185 LEU A O 1
ATOM 1448 N N . PRO A 1 186 ? 10.227 -6.898 -22.594 1 95.19 186 PRO A N 1
ATOM 1449 C CA . PRO A 1 186 ? 11.578 -6.375 -22.391 1 95.19 186 PRO A CA 1
ATOM 1450 C C . PRO A 1 186 ? 12.641 -7.473 -22.375 1 95.19 186 PRO A C 1
ATOM 1452 O O . PRO A 1 186 ? 12.359 -8.609 -21.984 1 95.19 186 PRO A O 1
ATOM 1455 N N . ARG A 1 187 ? 13.812 -7.102 -22.781 1 94.31 187 ARG A N 1
ATOM 1456 C CA . ARG A 1 187 ? 14.93 -8.047 -22.812 1 94.31 187 ARG A CA 1
ATOM 1457 C C . ARG A 1 187 ? 15.156 -8.672 -21.453 1 94.31 187 ARG A C 1
ATOM 1459 O O . ARG A 1 187 ? 15.156 -7.973 -20.438 1 94.31 187 ARG A O 1
ATOM 1466 N N . GLY A 1 188 ? 15.328 -9.977 -21.438 1 94.38 188 GLY A N 1
ATOM 1467 C CA . GLY A 1 188 ? 15.641 -10.672 -20.188 1 94.38 188 GLY A CA 1
ATOM 1468 C C . GLY A 1 188 ? 14.422 -11.227 -19.484 1 94.38 188 GLY A C 1
ATOM 1469 O O . GLY A 1 188 ? 14.539 -12.062 -18.594 1 94.38 188 GLY A O 1
ATOM 1470 N N . TRP A 1 189 ? 13.242 -10.711 -19.859 1 97.31 189 TRP A N 1
ATOM 1471 C CA . TRP A 1 189 ? 12.023 -11.25 -19.266 1 97.31 189 TRP A CA 1
ATOM 1472 C C . TRP A 1 189 ? 11.688 -12.617 -19.844 1 97.31 189 TRP A C 1
ATOM 1474 O O . TRP A 1 189 ? 11.906 -12.867 -21.031 1 97.31 189 TRP A O 1
ATOM 1484 N N . TYR A 1 190 ? 11.219 -13.477 -19 1 96.88 190 TYR A N 1
ATOM 1485 C CA . TYR A 1 190 ? 10.898 -14.836 -19.422 1 96.88 190 TYR A CA 1
ATOM 1486 C C . TYR A 1 190 ? 9.797 -14.836 -20.484 1 96.88 190 TYR A C 1
ATOM 1488 O O . TYR A 1 190 ? 8.672 -14.422 -20.203 1 96.88 190 TYR A O 1
ATOM 1496 N N . PRO A 1 191 ? 10.055 -15.375 -21.594 1 94.88 191 PRO A N 1
ATOM 1497 C CA . PRO A 1 191 ? 9.094 -15.305 -22.703 1 94.88 191 PRO A CA 1
ATOM 1498 C C . PRO A 1 191 ? 8.195 -16.531 -22.781 1 94.88 191 PRO A C 1
ATOM 1500 O O . PRO A 1 191 ? 7.219 -16.547 -23.531 1 94.88 191 PRO A O 1
ATOM 1503 N N . GLY A 1 192 ? 8.5 -17.562 -22.109 1 94.56 192 GLY A N 1
ATOM 1504 C CA . GLY A 1 192 ? 7.801 -18.828 -22.25 1 94.56 192 GLY A CA 1
ATOM 1505 C C . GLY A 1 192 ? 6.422 -18.828 -21.625 1 94.56 192 GLY A C 1
ATOM 1506 O O . GLY A 1 192 ? 6.113 -17.953 -20.797 1 94.56 192 GLY A O 1
ATOM 1507 N N . PRO A 1 193 ? 5.625 -19.766 -22.094 1 97 193 PRO A N 1
ATOM 1508 C CA . PRO A 1 193 ? 4.309 -19.891 -21.469 1 97 193 PRO A CA 1
ATOM 1509 C C . PRO A 1 193 ? 4.395 -20.266 -20 1 97 193 PRO A C 1
ATOM 1511 O O . PRO A 1 193 ? 5.207 -21.125 -19.625 1 97 193 PRO A O 1
ATOM 1514 N N . GLN A 1 194 ? 3.568 -19.656 -19.203 1 98.12 194 GLN A N 1
ATOM 1515 C CA . GLN A 1 194 ? 3.525 -19.953 -17.781 1 98.12 194 GLN A CA 1
ATOM 1516 C C . GLN A 1 194 ? 2.238 -19.422 -17.156 1 98.12 194 GLN A C 1
ATOM 1518 O O . GLN A 1 194 ? 1.545 -18.594 -17.734 1 98.12 194 GLN A O 1
ATOM 1523 N N . TYR A 1 195 ? 1.927 -19.906 -16.031 1 98.5 195 TYR A N 1
ATOM 1524 C CA . TYR A 1 195 ? 0.883 -19.406 -15.141 1 98.5 195 TYR A CA 1
ATOM 1525 C C . TYR A 1 195 ? 1.427 -19.188 -13.734 1 98.5 195 TYR A C 1
ATOM 1527 O O . TYR A 1 195 ? 2.158 -20.031 -13.203 1 98.5 195 TYR A O 1
ATOM 1535 N N . ILE A 1 196 ? 1.18 -18.047 -13.156 1 98.88 196 ILE A N 1
ATOM 1536 C CA . ILE A 1 196 ? 1.56 -17.734 -11.789 1 98.88 196 ILE A CA 1
ATOM 1537 C C . ILE A 1 196 ? 0.31 -17.422 -10.961 1 98.88 196 ILE A C 1
ATOM 1539 O O . ILE A 1 196 ? -0.45 -16.516 -11.281 1 98.88 196 ILE A O 1
ATOM 1543 N N . THR A 1 197 ? 0.067 -18.203 -9.961 1 98.88 197 THR A N 1
ATOM 1544 C CA . THR A 1 197 ? -1.034 -17.969 -9.031 1 98.88 197 THR A CA 1
ATOM 1545 C C . THR A 1 197 ? -0.51 -17.516 -7.668 1 98.88 197 THR A C 1
ATOM 1547 O O . THR A 1 197 ? 0.398 -18.141 -7.113 1 98.88 197 THR A O 1
ATOM 1550 N N . VAL A 1 198 ? -0.996 -16.453 -7.203 1 98.94 198 VAL A N 1
ATOM 1551 C CA . VAL A 1 198 ? -0.744 -15.984 -5.848 1 98.94 198 VAL A CA 1
ATOM 1552 C C . VAL A 1 198 ? -1.964 -16.25 -4.969 1 98.94 198 VAL A C 1
ATOM 1554 O O . VAL A 1 198 ? -3.041 -15.703 -5.207 1 98.94 198 VAL A O 1
ATOM 1557 N N . VAL A 1 199 ? -1.82 -17.125 -4.012 1 98.94 199 VAL A N 1
ATOM 1558 C CA . VAL A 1 199 ? -2.854 -17.359 -3.01 1 98.94 199 VAL A CA 1
ATOM 1559 C C . VAL A 1 199 ? -2.568 -16.531 -1.763 1 98.94 199 VAL A C 1
ATOM 1561 O O . VAL A 1 199 ? -1.596 -16.781 -1.049 1 98.94 199 VAL A O 1
ATOM 1564 N N . TYR A 1 200 ? -3.383 -15.586 -1.507 1 98.81 200 TYR A N 1
ATOM 1565 C CA . TYR A 1 200 ? -3.211 -14.664 -0.389 1 98.81 200 TYR A CA 1
ATOM 1566 C C . TYR A 1 200 ? -3.785 -15.258 0.895 1 98.81 200 TYR A C 1
ATOM 1568 O O . TYR A 1 200 ? -4.922 -15.734 0.911 1 98.81 200 TYR A O 1
ATOM 1576 N N . LEU A 1 201 ? -3.023 -15.07 2.043 1 98.25 201 LEU A N 1
ATOM 1577 C CA . LEU A 1 201 ? -3.393 -15.828 3.234 1 98.25 201 LEU A CA 1
ATOM 1578 C C . LEU A 1 201 ? -3.662 -14.891 4.41 1 98.25 201 LEU A C 1
ATOM 1580 O O . LEU A 1 201 ? -2.863 -13.992 4.691 1 98.25 201 LEU A O 1
ATOM 1584 N N . ASP A 1 202 ? -4.738 -15.109 5.094 1 94.38 202 ASP A N 1
ATOM 1585 C CA . ASP A 1 202 ? -4.98 -14.453 6.375 1 94.38 202 ASP A CA 1
ATOM 1586 C C . ASP A 1 202 ? -4.598 -15.367 7.539 1 94.38 202 ASP A C 1
ATOM 1588 O O . ASP A 1 202 ? -4.469 -14.906 8.68 1 94.38 202 ASP A O 1
ATOM 1592 N N . GLY A 1 203 ? -4.477 -16.672 7.262 1 95.25 203 GLY A N 1
ATOM 1593 C CA . GLY A 1 203 ? -3.965 -17.625 8.242 1 95.25 203 GLY A CA 1
ATOM 1594 C C . GLY A 1 203 ? -2.457 -17.781 8.195 1 95.25 203 GLY A C 1
ATOM 1595 O O . GLY A 1 203 ? -1.793 -17.172 7.344 1 95.25 203 GLY A O 1
ATOM 1596 N N . ASP A 1 204 ? -1.948 -18.531 9.148 1 96.19 204 ASP A N 1
ATOM 1597 C CA . ASP A 1 204 ? -0.524 -18.859 9.141 1 96.19 204 ASP A CA 1
ATOM 1598 C C . ASP A 1 204 ? -0.118 -19.531 7.836 1 96.19 204 ASP A C 1
ATOM 1600 O O . ASP A 1 204 ? -0.708 -20.547 7.445 1 96.19 204 ASP A O 1
ATOM 1604 N N . PRO A 1 205 ? 0.896 -19.031 7.168 1 97.94 205 PRO A N 1
ATOM 1605 C CA . PRO A 1 205 ? 1.226 -19.531 5.836 1 97.94 205 PRO A CA 1
ATOM 1606 C C . PRO A 1 205 ? 1.608 -21 5.84 1 97.94 205 PRO A C 1
ATOM 1608 O O . PRO A 1 205 ? 1.242 -21.75 4.922 1 97.94 205 PRO A O 1
ATOM 1611 N N . LEU A 1 206 ? 2.328 -21.453 6.828 1 98.31 206 LEU A N 1
ATOM 1612 C CA . LEU A 1 206 ? 2.744 -22.859 6.871 1 98.31 206 LEU A CA 1
ATOM 1613 C C . LEU A 1 206 ? 1.546 -23.766 7.094 1 98.31 206 LEU A C 1
ATOM 1615 O O . LEU A 1 206 ? 1.392 -24.781 6.402 1 98.31 206 LEU A O 1
ATOM 1619 N N . THR A 1 207 ? 0.688 -23.406 8 1 98.06 207 THR A N 1
ATOM 1620 C CA . THR A 1 207 ? -0.526 -24.172 8.273 1 98.06 207 THR A CA 1
ATOM 1621 C C . THR A 1 207 ? -1.434 -24.188 7.047 1 98.06 207 THR A C 1
ATOM 1623 O O . THR A 1 207 ? -1.951 -25.234 6.668 1 98.06 207 THR A O 1
ATOM 1626 N N . ALA A 1 208 ? -1.571 -23.062 6.449 1 97.94 208 ALA A N 1
ATOM 1627 C CA . ALA A 1 208 ? -2.422 -22.953 5.27 1 97.94 208 ALA A CA 1
ATOM 1628 C C . ALA A 1 208 ? -1.867 -23.797 4.117 1 97.94 208 ALA A C 1
ATOM 1630 O O . ALA A 1 208 ? -2.625 -24.438 3.387 1 97.94 208 ALA A O 1
ATOM 1631 N N . THR A 1 209 ? -0.561 -23.75 3.951 1 98.31 209 THR A N 1
ATOM 1632 C CA . THR A 1 209 ? 0.066 -24.516 2.877 1 98.31 209 THR A CA 1
ATOM 1633 C C . THR A 1 209 ? -0.177 -26 3.064 1 98.31 209 THR A C 1
ATOM 1635 O O . THR A 1 209 ? -0.484 -26.719 2.104 1 98.31 209 THR A O 1
ATOM 1638 N N . ASN A 1 210 ? -0.025 -26.438 4.246 1 97.75 210 ASN A N 1
ATOM 1639 C CA . ASN A 1 210 ? -0.307 -27.828 4.535 1 97.75 210 ASN A CA 1
ATOM 1640 C C . ASN A 1 210 ? -1.741 -28.203 4.172 1 97.75 210 ASN A C 1
ATOM 1642 O O . ASN A 1 210 ? -1.982 -29.25 3.574 1 97.75 210 ASN A O 1
ATOM 1646 N N . ALA A 1 211 ? -2.682 -27.375 4.492 1 97.81 211 ALA A N 1
ATOM 1647 C CA . ALA A 1 211 ? -4.09 -27.609 4.191 1 97.81 211 ALA A CA 1
ATOM 1648 C C . ALA A 1 211 ? -4.348 -27.562 2.688 1 97.81 211 ALA A C 1
ATOM 1650 O O . ALA A 1 211 ? -5.203 -28.297 2.176 1 97.81 211 ALA A O 1
ATOM 1651 N N . LEU A 1 212 ? -3.582 -26.766 1.979 1 97.88 212 LEU A N 1
ATOM 1652 C CA . LEU A 1 212 ? -3.795 -26.516 0.557 1 97.88 212 LEU A CA 1
ATOM 1653 C C . LEU A 1 212 ? -3.119 -27.594 -0.29 1 97.88 212 LEU A C 1
ATOM 1655 O O . LEU A 1 212 ? -3.398 -27.719 -1.485 1 97.88 212 LEU A O 1
ATOM 1659 N N . ALA A 1 213 ? -2.279 -28.422 0.256 1 97.88 213 ALA A N 1
ATOM 1660 C CA . ALA A 1 213 ? -1.409 -29.328 -0.491 1 97.88 213 ALA A CA 1
ATOM 1661 C C . ALA A 1 213 ? -2.225 -30.25 -1.391 1 97.88 213 ALA A C 1
ATOM 1663 O O . ALA A 1 213 ? -2.008 -30.297 -2.604 1 97.88 213 ALA A O 1
ATOM 1664 N N . PRO A 1 214 ? -3.281 -30.938 -0.868 1 97.75 214 PRO A N 1
ATOM 1665 C CA . PRO A 1 214 ? -4.035 -31.844 -1.744 1 97.75 214 PRO A CA 1
ATOM 1666 C C . PRO A 1 214 ? -4.789 -31.094 -2.846 1 97.75 214 PRO A C 1
ATOM 1668 O O . PRO A 1 214 ? -4.945 -31.625 -3.951 1 97.75 214 PRO A O 1
ATOM 1671 N N . ILE A 1 215 ? -5.219 -29.906 -2.537 1 97.75 215 ILE A N 1
ATOM 1672 C CA . ILE A 1 215 ? -5.957 -29.109 -3.502 1 97.75 215 ILE A CA 1
ATOM 1673 C C . ILE A 1 215 ? -5.016 -28.641 -4.613 1 97.75 215 ILE A C 1
ATOM 1675 O O . ILE A 1 215 ? -5.355 -28.719 -5.797 1 97.75 215 ILE A O 1
ATOM 1679 N N . ALA A 1 216 ? -3.85 -28.156 -4.23 1 96.5 216 ALA A N 1
ATOM 1680 C CA . ALA A 1 216 ? -2.855 -27.703 -5.203 1 96.5 216 ALA A CA 1
ATOM 1681 C C . ALA A 1 216 ? -2.418 -28.844 -6.109 1 96.5 216 ALA A C 1
ATOM 1683 O O . ALA A 1 216 ? -2.248 -28.656 -7.316 1 96.5 216 ALA A O 1
ATOM 1684 N N . GLU A 1 217 ? -2.33 -30.031 -5.59 1 96.75 217 GLU A N 1
ATOM 1685 C CA . GLU A 1 217 ? -1.86 -31.188 -6.352 1 96.75 217 GLU A CA 1
ATOM 1686 C C . GLU A 1 217 ? -2.879 -31.609 -7.41 1 96.75 217 GLU A C 1
ATOM 1688 O O . GLU A 1 217 ? -2.516 -32.188 -8.43 1 96.75 217 GLU A O 1
ATOM 1693 N N . GLU A 1 218 ? -4.117 -31.297 -7.168 1 97.31 218 GLU A N 1
ATOM 1694 C CA . GLU A 1 218 ? -5.148 -31.578 -8.164 1 97.31 218 GLU A CA 1
ATOM 1695 C C . GLU A 1 218 ? -4.875 -30.828 -9.461 1 97.31 218 GLU A C 1
ATOM 1697 O O . GLU A 1 218 ? -5.242 -31.297 -10.547 1 97.31 218 GLU A O 1
ATOM 1702 N N . ARG A 1 219 ? -4.242 -29.703 -9.359 1 97.69 219 ARG A N 1
ATOM 1703 C CA . ARG A 1 219 ? -3.938 -28.875 -10.531 1 97.69 219 ARG A CA 1
ATOM 1704 C C . ARG A 1 219 ? -3.061 -29.641 -11.523 1 97.69 219 ARG A C 1
ATOM 1706 O O . ARG A 1 219 ? -3.125 -29.391 -12.727 1 97.69 219 ARG A O 1
ATOM 1713 N N . TRP A 1 220 ? -2.338 -30.578 -11.031 1 97.56 220 TRP A N 1
ATOM 1714 C CA . TRP A 1 220 ? -1.274 -31.156 -11.828 1 97.56 220 TRP A CA 1
ATOM 1715 C C . TRP A 1 220 ? -1.65 -32.562 -12.281 1 97.56 220 TRP A C 1
ATOM 1717 O O . TRP A 1 220 ? -0.911 -33.219 -13.039 1 97.56 220 TRP A O 1
ATOM 1727 N N . ARG A 1 221 ? -2.777 -33.062 -11.883 1 95.44 221 ARG A N 1
ATOM 1728 C CA . ARG A 1 221 ? -3.186 -34.438 -12.117 1 95.44 221 ARG A CA 1
ATOM 1729 C C . ARG A 1 221 ? -3.438 -34.688 -13.602 1 95.44 221 ARG A C 1
ATOM 1731 O O . ARG A 1 221 ? -3.113 -35.781 -14.125 1 95.44 221 ARG A O 1
ATOM 1738 N N . SER A 1 222 ? -4.004 -33.719 -14.312 1 94.12 222 SER A N 1
ATOM 1739 C CA . SER A 1 222 ? -4.348 -33.875 -15.719 1 94.12 222 SER A CA 1
ATOM 1740 C C . SER A 1 222 ? -3.102 -33.906 -16.594 1 94.12 222 SER A C 1
ATOM 1742 O O . SER A 1 222 ? -3.162 -34.312 -17.766 1 94.12 222 SER A O 1
ATOM 1744 N N . GLY A 1 223 ? -1.966 -33.312 -16.078 1 96.12 223 GLY A N 1
ATOM 1745 C CA . GLY A 1 223 ? -0.74 -33.25 -16.859 1 96.12 223 GLY A CA 1
ATOM 1746 C C . GLY A 1 223 ? -0.727 -32.062 -17.828 1 96.12 223 GLY A C 1
ATOM 1747 O O . GLY A 1 223 ? 0.234 -31.875 -18.562 1 96.12 223 GLY A O 1
ATOM 1748 N N . ALA A 1 224 ? -1.808 -31.281 -17.812 1 97.31 224 ALA A N 1
ATOM 1749 C CA . ALA A 1 224 ? -1.89 -30.141 -18.719 1 97.31 224 ALA A CA 1
ATOM 1750 C C . ALA A 1 224 ? -0.821 -29.094 -18.375 1 97.31 224 ALA A C 1
ATOM 1752 O O . ALA A 1 224 ? -0.37 -28.359 -19.25 1 97.31 224 ALA A O 1
ATOM 1753 N N . VAL A 1 225 ? -0.489 -29.047 -17.047 1 98.12 225 VAL A N 1
ATOM 1754 C CA . VAL A 1 225 ? 0.584 -28.188 -16.562 1 98.12 225 VAL A CA 1
ATOM 1755 C C . VAL A 1 225 ? 1.475 -28.969 -15.586 1 98.12 225 VAL A C 1
ATOM 1757 O O . VAL A 1 225 ? 1.063 -29.984 -15.047 1 98.12 225 VAL A O 1
ATOM 1760 N N . GLN A 1 226 ? 2.654 -28.516 -15.469 1 97.44 226 GLN A N 1
ATOM 1761 C CA . GLN A 1 226 ? 3.568 -29.016 -14.445 1 97.44 226 GLN A CA 1
ATOM 1762 C C . GLN A 1 226 ? 4.012 -27.906 -13.508 1 97.44 226 GLN A C 1
ATOM 1764 O O . GLN A 1 226 ? 4.238 -26.766 -13.945 1 97.44 226 GLN A O 1
ATOM 1769 N N . PRO A 1 227 ? 4.051 -28.188 -12.195 1 98 227 PRO A N 1
ATOM 1770 C CA . PRO A 1 227 ? 4.539 -27.172 -11.258 1 98 227 PRO A CA 1
ATOM 1771 C C . PRO A 1 227 ? 6.055 -26.984 -11.32 1 98 227 PRO A C 1
ATOM 1773 O O . PRO A 1 227 ? 6.797 -27.969 -11.266 1 98 227 PRO A O 1
ATOM 1776 N N . VAL A 1 228 ? 6.496 -25.828 -11.539 1 97.94 228 VAL A N 1
ATOM 1777 C CA . VAL A 1 228 ? 7.922 -25.531 -11.445 1 97.94 228 VAL A CA 1
ATOM 1778 C C . VAL A 1 228 ? 8.25 -25.031 -10.039 1 97.94 228 VAL A C 1
ATOM 1780 O O . VAL A 1 228 ? 9.352 -25.266 -9.531 1 97.94 228 VAL A O 1
ATOM 1783 N N . PHE A 1 229 ? 7.316 -24.375 -9.414 1 98.75 229 PHE A N 1
ATOM 1784 C CA . PHE A 1 229 ? 7.434 -23.938 -8.023 1 98.75 229 PHE A CA 1
ATOM 1785 C C . PHE A 1 229 ? 6.062 -23.859 -7.367 1 98.75 229 PHE A C 1
ATOM 1787 O O . PHE A 1 229 ? 5.109 -23.359 -7.973 1 98.75 229 PHE A O 1
ATOM 1794 N N . ALA A 1 230 ? 5.934 -24.281 -6.164 1 98.88 230 ALA A N 1
ATOM 1795 C CA . ALA A 1 230 ? 4.773 -24.078 -5.301 1 98.88 230 ALA A CA 1
ATOM 1796 C C . ALA A 1 230 ? 5.176 -24.078 -3.83 1 98.88 230 ALA A C 1
ATOM 1798 O O . ALA A 1 230 ? 5.652 -25.094 -3.316 1 98.88 230 ALA A O 1
ATOM 1799 N N . GLY A 1 231 ? 5 -22.953 -3.174 1 98.75 231 GLY A N 1
ATOM 1800 C CA . GLY A 1 231 ? 5.383 -22.938 -1.771 1 98.75 231 GLY A CA 1
ATOM 1801 C C . GLY A 1 231 ? 5 -21.641 -1.066 1 98.75 231 GLY A C 1
ATOM 1802 O O . GLY A 1 231 ? 4.66 -20.656 -1.716 1 98.75 231 GLY A O 1
ATOM 1803 N N . PRO A 1 232 ? 5 -21.719 0.28 1 98.81 232 PRO A N 1
ATOM 1804 C CA . PRO A 1 232 ? 4.645 -20.547 1.085 1 98.81 232 PRO A CA 1
ATOM 1805 C C . PRO A 1 232 ? 5.766 -19.516 1.15 1 98.81 232 PRO A C 1
ATOM 1807 O O . PRO A 1 232 ? 6.945 -19.875 1.082 1 98.81 232 PRO A O 1
ATOM 1810 N N . MET A 1 233 ? 5.414 -18.297 1.204 1 98.69 233 MET A N 1
ATOM 1811 C CA . MET A 1 233 ? 6.293 -17.156 1.46 1 98.69 233 MET A CA 1
ATOM 1812 C C . MET A 1 233 ? 5.648 -16.188 2.436 1 98.69 233 MET A C 1
ATOM 1814 O O . MET A 1 233 ? 4.445 -15.93 2.357 1 98.69 233 MET A O 1
ATOM 1818 N N . ARG A 1 234 ? 6.383 -15.609 3.33 1 97.06 234 ARG A N 1
ATOM 1819 C CA . ARG A 1 234 ? 5.844 -14.688 4.324 1 97.06 234 ARG A CA 1
ATOM 1820 C C . ARG A 1 234 ? 5.953 -13.242 3.85 1 97.06 234 ARG A C 1
ATOM 1822 O O . ARG A 1 234 ? 6.828 -12.914 3.043 1 97.06 234 ARG A O 1
ATOM 1829 N N . THR A 1 235 ? 5.141 -12.383 4.395 1 94.38 235 THR A N 1
ATOM 1830 C CA . THR A 1 235 ? 5.234 -10.945 4.168 1 94.38 235 THR A CA 1
ATOM 1831 C C . THR A 1 235 ? 6.395 -10.344 4.957 1 94.38 235 THR A C 1
ATOM 1833 O O . THR A 1 235 ? 6.875 -10.953 5.918 1 94.38 235 THR A O 1
ATOM 1836 N N . MET A 1 236 ? 6.875 -9.156 4.504 1 89.5 236 MET A N 1
ATOM 1837 C CA . MET A 1 236 ? 7.922 -8.406 5.188 1 89.5 236 MET A CA 1
ATOM 1838 C C . MET A 1 236 ? 7.332 -7.492 6.254 1 89.5 236 MET A C 1
ATOM 1840 O O . MET A 1 236 ? 8.07 -6.801 6.961 1 89.5 236 MET A O 1
ATOM 1844 N N . VAL A 1 237 ? 6.059 -7.574 6.355 1 88.94 237 VAL A N 1
ATOM 1845 C CA . VAL A 1 237 ? 5.336 -6.621 7.195 1 88.94 237 VAL A CA 1
ATOM 1846 C C . VAL A 1 237 ? 4.461 -7.375 8.195 1 88.94 237 VAL A C 1
ATOM 1848 O O . VAL A 1 237 ? 3.855 -8.398 7.855 1 88.94 237 VAL A O 1
ATOM 1851 N N . THR A 1 238 ? 4.496 -6.973 9.398 1 88.75 238 THR A N 1
ATOM 1852 C CA . THR A 1 238 ? 3.566 -7.473 10.398 1 88.75 238 THR A CA 1
ATOM 1853 C C . THR A 1 238 ? 2.475 -6.445 10.688 1 88.75 238 THR A C 1
ATOM 1855 O O . THR A 1 238 ? 2.766 -5.266 10.891 1 88.75 238 THR A O 1
ATOM 1858 N N . TRP A 1 239 ? 1.302 -6.938 10.703 1 87.38 239 TRP A N 1
ATOM 1859 C CA . TRP A 1 239 ? 0.147 -6.082 10.945 1 87.38 239 TRP A CA 1
ATOM 1860 C C . TRP A 1 239 ? -0.387 -6.285 12.359 1 87.38 239 TRP A C 1
ATOM 1862 O O . TRP A 1 239 ? -0.445 -7.414 12.859 1 87.38 239 TRP A O 1
ATOM 1872 N N . GLU A 1 240 ? -0.884 -5.281 12.961 1 84.06 240 GLU A N 1
ATOM 1873 C CA . GLU A 1 240 ? -1.373 -5.312 14.336 1 84.06 240 GLU A CA 1
ATOM 1874 C C . GLU A 1 240 ? -2.688 -6.082 14.438 1 84.06 240 GLU A C 1
ATOM 1876 O O . GLU A 1 240 ? -3.086 -6.496 15.531 1 84.06 240 GLU A O 1
ATOM 1881 N N . VAL A 1 241 ? -3.273 -6.312 13.391 1 84.5 241 VAL A N 1
ATOM 1882 C CA . VAL A 1 241 ? -4.602 -6.91 13.422 1 84.5 241 VAL A CA 1
ATOM 1883 C C . VAL A 1 241 ? -4.492 -8.398 13.75 1 84.5 241 VAL A C 1
ATOM 1885 O O . VAL A 1 241 ? -5.488 -9.047 14.07 1 84.5 241 VAL A O 1
ATOM 1888 N N . TRP A 1 242 ? -3.318 -8.891 13.531 1 81.88 242 TRP A N 1
ATOM 1889 C CA . TRP A 1 242 ? -3.16 -10.297 13.867 1 81.88 242 TRP A CA 1
ATOM 1890 C C . TRP A 1 242 ? -2.348 -10.469 15.148 1 81.88 242 TRP A C 1
ATOM 1892 O O . TRP A 1 242 ? -1.355 -9.766 15.352 1 81.88 242 TRP A O 1
ATOM 1902 N N . PRO A 1 243 ? -3.084 -11.18 16.219 1 66.5 243 PRO A N 1
ATOM 1903 C CA . PRO A 1 243 ? -2.342 -11.422 17.453 1 66.5 243 PRO A CA 1
ATOM 1904 C C . PRO A 1 243 ? -0.966 -12.039 17.203 1 66.5 243 PRO A C 1
ATOM 1906 O O . PRO A 1 243 ? -0.773 -12.758 16.219 1 66.5 243 PRO A O 1
ATOM 1909 N N . GLN A 1 244 ? 0.125 -11.477 17.844 1 60.91 244 GLN A N 1
ATOM 1910 C CA . GLN A 1 244 ? 1.463 -12.055 17.812 1 60.91 244 GLN A CA 1
ATOM 1911 C C . GLN A 1 244 ? 1.462 -13.484 18.359 1 60.91 244 GLN A C 1
ATOM 1913 O O . GLN A 1 244 ? 0.651 -13.82 19.219 1 60.91 244 GLN A O 1
ATOM 1918 N N . MET B 1 1 ? 5.949 12.594 -13.039 1 75.56 1 MET B N 1
ATOM 1919 C CA . MET B 1 1 ? 4.797 13.422 -12.688 1 75.56 1 MET B CA 1
ATOM 1920 C C . MET B 1 1 ? 4.043 12.836 -11.5 1 75.56 1 MET B C 1
ATOM 1922 O O . MET B 1 1 ? 3.885 11.625 -11.398 1 75.56 1 MET B O 1
ATOM 1926 N N . ILE B 1 2 ? 3.596 13.734 -10.555 1 87.19 2 ILE B N 1
ATOM 1927 C CA . ILE B 1 2 ? 2.9 13.328 -9.336 1 87.19 2 ILE B CA 1
ATOM 1928 C C . ILE B 1 2 ? 1.504 12.82 -9.68 1 87.19 2 ILE B C 1
ATOM 1930 O O . ILE B 1 2 ? 0.802 13.422 -10.5 1 87.19 2 ILE B O 1
ATOM 1934 N N . ARG B 1 3 ? 1.154 11.641 -9.164 1 92 3 ARG B N 1
ATOM 1935 C CA . ARG B 1 3 ? -0.131 10.992 -9.406 1 92 3 ARG B CA 1
ATOM 1936 C C . ARG B 1 3 ? -1.195 11.516 -8.445 1 92 3 ARG B C 1
ATOM 1938 O O . ARG B 1 3 ? -2.393 11.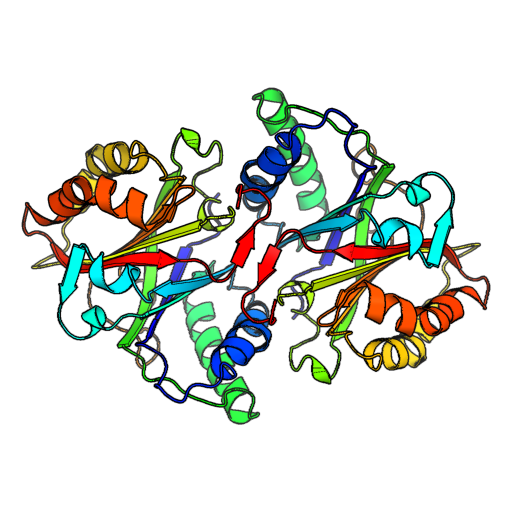398 -8.711 1 92 3 ARG B O 1
ATOM 1945 N N . THR B 1 4 ? -0.79 12.016 -7.367 1 97.31 4 THR B N 1
ATOM 1946 C CA . THR B 1 4 ? -1.69 12.484 -6.32 1 97.31 4 THR B CA 1
ATOM 1947 C C . THR B 1 4 ? -2.045 13.953 -6.523 1 97.31 4 THR B C 1
ATOM 1949 O O . THR B 1 4 ? -1.162 14.781 -6.75 1 97.31 4 THR B O 1
ATOM 1952 N N . ALA B 1 5 ? -3.338 14.258 -6.473 1 98.12 5 ALA B N 1
ATOM 1953 C CA . ALA B 1 5 ? -3.803 15.633 -6.625 1 98.12 5 ALA B CA 1
ATOM 1954 C C . ALA B 1 5 ? -4.43 16.141 -5.332 1 98.12 5 ALA B C 1
ATOM 1956 O O . ALA B 1 5 ? -4.469 17.359 -5.094 1 98.12 5 ALA B O 1
ATOM 1957 N N . ALA B 1 6 ? -4.906 15.234 -4.52 1 98.69 6 ALA B N 1
ATOM 1958 C CA . ALA B 1 6 ? -5.633 15.594 -3.305 1 98.69 6 ALA B CA 1
ATOM 1959 C C . ALA B 1 6 ? -5.496 14.508 -2.24 1 98.69 6 ALA B C 1
ATOM 1961 O O . ALA B 1 6 ? -4.832 13.492 -2.461 1 98.69 6 ALA B O 1
ATOM 1962 N N . GLY B 1 7 ? -5.984 14.805 -1.066 1 98.75 7 GLY B N 1
ATOM 1963 C CA . GLY B 1 7 ? -6.062 13.859 0.031 1 98.75 7 GLY B CA 1
ATOM 1964 C C . GLY B 1 7 ? -7.395 13.883 0.752 1 98.75 7 GLY B C 1
ATOM 1965 O O . GLY B 1 7 ? -8.016 14.938 0.888 1 98.75 7 GLY B O 1
ATOM 1966 N N . ILE B 1 8 ? -7.832 12.711 1.157 1 98.81 8 ILE B N 1
ATOM 1967 C CA . ILE B 1 8 ? -8.93 12.57 2.111 1 98.81 8 ILE B CA 1
ATOM 1968 C C . ILE B 1 8 ? -8.367 12.258 3.496 1 98.81 8 ILE B C 1
ATOM 1970 O O . ILE B 1 8 ? -7.562 11.336 3.654 1 98.81 8 ILE B O 1
ATOM 1974 N N . PHE B 1 9 ? -8.75 13.055 4.473 1 98.81 9 PHE B N 1
ATOM 1975 C CA . PHE B 1 9 ? -8.383 12.789 5.859 1 98.81 9 PHE B CA 1
ATOM 1976 C C . PHE B 1 9 ? -9.625 12.523 6.703 1 98.81 9 PHE B C 1
ATOM 1978 O O . PHE B 1 9 ? -10.578 13.297 6.68 1 98.81 9 PHE B O 1
ATOM 1985 N N . SER B 1 10 ? -9.633 11.43 7.383 1 97.94 10 SER B N 1
ATOM 1986 C CA . SER B 1 10 ? -10.641 11.086 8.383 1 97.94 10 SER B CA 1
ATOM 1987 C C . SER B 1 10 ? -10.016 10.953 9.773 1 97.94 10 SER B C 1
ATOM 1989 O O . SER B 1 10 ? -9.188 10.062 10 1 97.94 10 SER B O 1
ATOM 1991 N N . LEU B 1 11 ? -10.383 11.812 10.656 1 98.31 11 LEU B N 1
ATOM 1992 C CA . LEU B 1 11 ? -9.805 11.891 11.992 1 98.31 11 LEU B CA 1
ATOM 1993 C C . LEU B 1 11 ? -10.828 11.508 13.055 1 98.31 11 LEU B C 1
ATOM 1995 O O . LEU B 1 11 ? -11.953 12.016 13.055 1 98.31 11 LEU B O 1
ATOM 1999 N N . THR B 1 12 ? -10.43 10.578 13.922 1 96.75 12 THR B N 1
ATOM 2000 C CA . THR B 1 12 ? -11.352 10.109 14.953 1 96.75 12 THR B CA 1
ATOM 2001 C C . THR B 1 12 ? -10.648 10.023 16.297 1 96.75 12 THR B C 1
ATOM 2003 O O . THR B 1 12 ? -9.422 10.047 16.375 1 96.75 12 THR B O 1
ATOM 2006 N N . ALA B 1 13 ? -11.484 9.992 17.312 1 96.25 13 ALA B N 1
ATOM 2007 C CA . ALA B 1 13 ? -11.008 9.906 18.688 1 96.25 13 ALA B CA 1
ATOM 2008 C C . ALA B 1 13 ? -10.664 8.461 19.047 1 96.25 13 ALA B C 1
ATOM 2010 O O . ALA B 1 13 ? -10.656 7.578 18.188 1 96.25 13 A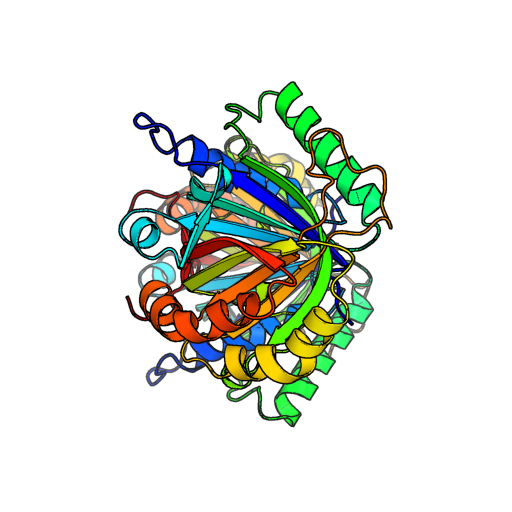LA B O 1
ATOM 2011 N N . ALA B 1 14 ? -10.266 8.281 20.281 1 93.44 14 ALA B N 1
ATOM 2012 C CA . ALA B 1 14 ? -9.875 6.965 20.766 1 93.44 14 ALA B CA 1
ATOM 2013 C C . ALA B 1 14 ? -11.039 5.98 20.688 1 93.44 14 ALA B C 1
ATOM 2015 O O . ALA B 1 14 ? -12.203 6.379 20.781 1 93.44 14 ALA B O 1
ATOM 2016 N N . ALA B 1 15 ? -10.648 4.754 20.516 1 87.88 15 ALA B N 1
ATOM 2017 C CA . ALA B 1 15 ? -11.656 3.701 20.609 1 87.88 15 ALA B CA 1
ATOM 2018 C C . ALA B 1 15 ? -12.305 3.689 22 1 87.88 15 ALA B C 1
ATOM 2020 O O . ALA B 1 15 ? -11.672 4.031 23 1 87.88 15 ALA B O 1
ATOM 2021 N N . PRO B 1 16 ? -13.531 3.291 21.984 1 87.62 16 PRO B N 1
ATOM 2022 C CA . PRO B 1 16 ? -14.164 3.15 23.297 1 87.62 16 PRO B CA 1
ATOM 2023 C C . PRO B 1 16 ? -13.438 2.146 24.188 1 87.62 16 PRO B C 1
ATOM 2025 O O . PRO B 1 16 ? -12.75 1.251 23.688 1 87.62 16 PRO B O 1
ATOM 2028 N N . PRO B 1 17 ? -13.562 2.322 25.438 1 86.06 17 PRO B N 1
ATOM 2029 C CA . PRO B 1 17 ? -12.844 1.459 26.391 1 86.06 17 PRO B CA 1
ATOM 2030 C C . PRO B 1 17 ? -13.164 -0.021 26.188 1 86.06 17 PRO B C 1
ATOM 2032 O O . PRO B 1 17 ? -12.336 -0.881 26.484 1 86.06 17 PRO B O 1
ATOM 2035 N N . ASP B 1 18 ? -14.305 -0.346 25.688 1 86.19 18 ASP B N 1
ATOM 2036 C CA . ASP B 1 18 ? -14.727 -1.738 25.547 1 86.19 18 ASP B CA 1
ATOM 2037 C C . ASP B 1 18 ? -14.43 -2.262 24.141 1 86.19 18 ASP B C 1
ATOM 2039 O O . ASP B 1 18 ? -14.906 -3.33 23.766 1 86.19 18 ASP B O 1
ATOM 2043 N N . ASP B 1 19 ? -13.68 -1.509 23.516 1 85 19 ASP B N 1
ATOM 2044 C CA . ASP B 1 19 ? -13.328 -1.941 22.172 1 85 19 ASP B CA 1
ATOM 2045 C C . ASP B 1 19 ? -12.555 -3.254 22.188 1 85 19 ASP B C 1
ATOM 2047 O 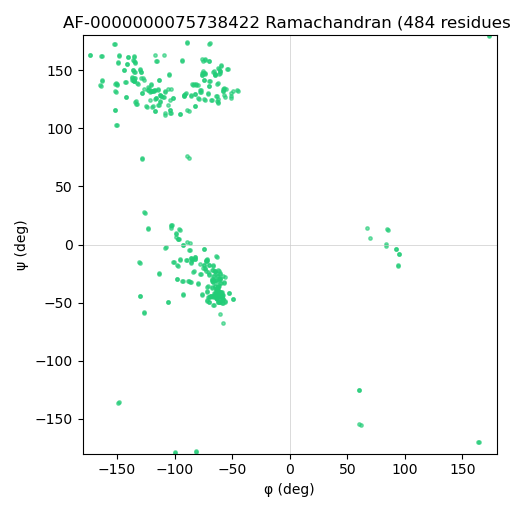O . ASP B 1 19 ? -11.547 -3.371 22.891 1 85 19 ASP B O 1
ATOM 2051 N N . ASP B 1 20 ? -12.969 -4.297 21.516 1 85.56 20 ASP B N 1
ATOM 2052 C CA . ASP B 1 20 ? -12.359 -5.625 21.516 1 85.56 20 ASP B CA 1
ATOM 2053 C C . ASP B 1 20 ? -11.414 -5.793 20.328 1 85.56 20 ASP B C 1
ATOM 2055 O O . ASP B 1 20 ? -10.945 -6.902 20.047 1 85.56 20 ASP B O 1
ATOM 2059 N N . GLY B 1 21 ? -11.188 -4.754 19.547 1 87.94 21 GLY B N 1
ATOM 2060 C CA . GLY B 1 21 ? -10.273 -4.82 18.406 1 87.94 21 GLY B CA 1
ATOM 2061 C C . GLY B 1 21 ? -10.977 -5.117 17.094 1 87.94 21 GLY B C 1
ATOM 2062 O O . GLY B 1 21 ? -10.359 -5.055 16.031 1 87.94 21 GLY B O 1
ATOM 2063 N N . ASN B 1 22 ? -12.234 -5.426 17.203 1 88.06 22 ASN B N 1
ATOM 2064 C CA . ASN B 1 22 ? -12.984 -5.824 16.031 1 88.06 22 ASN B CA 1
ATOM 2065 C C . ASN B 1 22 ? -13.109 -4.68 15.023 1 88.06 22 ASN B C 1
ATOM 2067 O O . ASN B 1 22 ? -13.109 -4.902 13.812 1 88.06 22 ASN B O 1
ATOM 2071 N N . TYR B 1 23 ? -13.227 -3.514 15.562 1 90.5 23 TYR B N 1
ATOM 2072 C CA . TYR B 1 23 ? -13.328 -2.365 14.672 1 90.5 23 TYR B CA 1
ATOM 2073 C C . TYR B 1 23 ? -12.062 -2.211 13.836 1 90.5 23 TYR B C 1
ATOM 2075 O O . TYR B 1 23 ? -12.133 -2.037 12.617 1 90.5 23 TYR B O 1
ATOM 2083 N N . LEU B 1 24 ? -10.922 -2.252 14.492 1 91.06 24 LEU B N 1
ATOM 2084 C CA . LEU B 1 24 ? -9.656 -2.109 13.781 1 91.06 24 LEU B CA 1
ATOM 2085 C C . LEU B 1 24 ? -9.477 -3.227 12.758 1 91.06 24 LEU B C 1
ATOM 2087 O O . LEU B 1 24 ? -9.016 -2.982 11.641 1 91.06 24 LEU B O 1
ATOM 2091 N N . ARG B 1 25 ? -9.828 -4.402 13.133 1 92.19 25 ARG B N 1
ATOM 2092 C CA . ARG B 1 25 ? -9.734 -5.535 12.211 1 92.19 25 ARG B CA 1
ATOM 2093 C C . ARG B 1 25 ? -10.609 -5.312 10.984 1 92.19 25 ARG B C 1
ATOM 2095 O O . ARG B 1 25 ? -10.141 -5.465 9.852 1 92.19 25 ARG B O 1
ATOM 2102 N N . TRP B 1 26 ? -11.852 -4.938 11.234 1 93.06 26 TRP B N 1
ATOM 2103 C CA . TRP B 1 26 ? -12.758 -4.621 10.133 1 93.06 26 TRP B CA 1
ATOM 2104 C C . TRP B 1 26 ? -12.164 -3.533 9.242 1 93.06 26 TRP B C 1
ATOM 2106 O O . TRP B 1 26 ? -12.164 -3.662 8.016 1 93.06 26 TRP B O 1
ATOM 2116 N N . HIS B 1 27 ? -11.727 -2.508 9.875 1 94.31 27 HIS B N 1
ATOM 2117 C CA . HIS B 1 27 ? -11.25 -1.363 9.102 1 94.31 27 HIS B CA 1
ATOM 2118 C C . HIS B 1 27 ? -10.055 -1.743 8.234 1 94.31 27 HIS B C 1
ATOM 2120 O O . HIS B 1 27 ? -9.977 -1.341 7.07 1 94.31 27 HIS B O 1
ATOM 2126 N N . LEU B 1 28 ? -9.141 -2.521 8.789 1 94.12 28 LEU B N 1
ATOM 2127 C CA . LEU B 1 28 ? -7.898 -2.836 8.094 1 94.12 28 LEU B CA 1
ATOM 2128 C C . LEU B 1 28 ? -8.117 -3.936 7.059 1 94.12 28 LEU B C 1
ATOM 2130 O O . LEU B 1 28 ? -7.496 -3.928 5.996 1 94.12 28 LEU B O 1
ATOM 2134 N N . LEU B 1 29 ? -9.008 -4.871 7.363 1 94.75 29 LEU B N 1
ATOM 2135 C CA . LEU B 1 29 ? -9.086 -6.062 6.527 1 94.75 29 LEU B CA 1
ATOM 2136 C C . LEU B 1 29 ? -10.258 -5.969 5.555 1 94.75 29 LEU B C 1
ATOM 2138 O O . LEU B 1 29 ? -10.328 -6.719 4.582 1 94.75 29 LEU B O 1
ATOM 2142 N N . ASP B 1 30 ? -11.156 -5.039 5.805 1 94.62 30 ASP B N 1
ATOM 2143 C CA . ASP B 1 30 ? -12.344 -4.945 4.969 1 94.62 30 ASP B CA 1
ATOM 2144 C C . ASP B 1 30 ? -12.523 -3.533 4.418 1 94.62 30 ASP B C 1
ATOM 2146 O O . ASP B 1 30 ? -12.422 -3.312 3.211 1 94.62 30 ASP B O 1
ATOM 2150 N N . HIS B 1 31 ? -12.641 -2.6 5.25 1 95.31 31 HIS B N 1
ATOM 2151 C CA . HIS B 1 31 ? -13.039 -1.252 4.863 1 95.31 31 HIS B CA 1
ATOM 2152 C C . HIS B 1 31 ? -11.977 -0.597 3.982 1 95.31 31 HIS B C 1
ATOM 2154 O O . HIS B 1 31 ? -12.281 -0.133 2.881 1 95.31 31 HIS B O 1
ATOM 2160 N N . MET B 1 32 ? -10.773 -0.599 4.434 1 95.81 32 MET B N 1
ATOM 2161 C CA . MET B 1 32 ? -9.727 0.126 3.721 1 95.81 32 MET B CA 1
ATOM 2162 C C . MET B 1 32 ? -9.406 -0.546 2.389 1 95.81 32 MET B C 1
ATOM 2164 O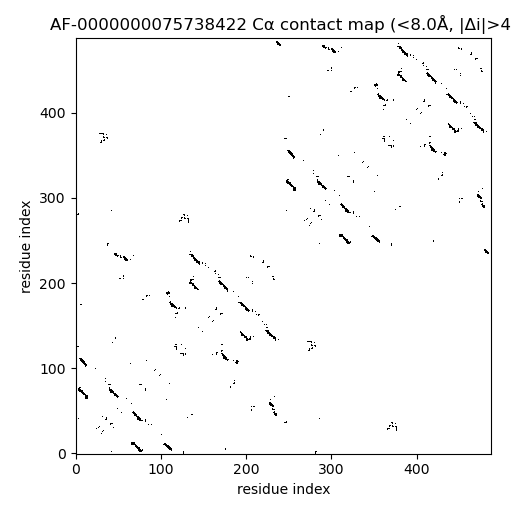 O . MET B 1 32 ? -9.375 0.113 1.348 1 95.81 32 MET B O 1
ATOM 2168 N N . PRO B 1 33 ? -9.266 -1.88 2.371 1 96.19 33 PRO B N 1
ATOM 2169 C CA . PRO B 1 33 ? -8.992 -2.502 1.074 1 96.19 33 PRO B CA 1
ATOM 2170 C C . PRO B 1 33 ? -10.094 -2.242 0.049 1 96.19 33 PRO B C 1
ATOM 2172 O O . PRO B 1 33 ? -9.812 -2.062 -1.138 1 96.19 33 PRO B O 1
ATOM 2175 N N . GLU B 1 34 ? -11.312 -2.141 0.45 1 96.56 34 GLU B N 1
ATOM 2176 C CA . GLU B 1 34 ? -12.438 -1.96 -0.458 1 96.56 34 GLU B CA 1
ATOM 2177 C C . GLU B 1 34 ? -12.344 -0.626 -1.193 1 96.56 34 GLU B C 1
ATOM 2179 O O . GLU B 1 34 ? -12.883 -0.479 -2.293 1 96.56 34 GLU B O 1
ATOM 2184 N N . GLN B 1 35 ? -11.641 0.324 -0.579 1 97.31 35 GLN B N 1
ATOM 2185 C CA . GLN B 1 35 ? -11.547 1.642 -1.199 1 97.31 35 GLN B CA 1
ATOM 2186 C C . GLN B 1 35 ? -10.75 1.58 -2.502 1 97.31 35 GLN B C 1
ATOM 2188 O O . GLN B 1 35 ? -10.945 2.414 -3.391 1 97.31 35 GLN B O 1
ATOM 2193 N N . TYR B 1 36 ? -9.93 0.591 -2.693 1 97 36 TYR B N 1
ATOM 2194 C CA . TYR B 1 36 ? -9.078 0.477 -3.875 1 97 36 TYR B CA 1
ATOM 2195 C C . TYR B 1 36 ? -9.898 0.069 -5.094 1 97 36 TYR B C 1
ATOM 2197 O O . TYR B 1 36 ? -9.391 0.059 -6.219 1 97 36 TYR B O 1
ATOM 2205 N N . GLN B 1 37 ? -11.188 -0.188 -4.914 1 95.06 37 GLN B N 1
ATOM 2206 C CA . GLN B 1 37 ? -12.07 -0.371 -6.059 1 95.06 37 GLN B CA 1
ATOM 2207 C C . GLN B 1 37 ? -12.227 0.927 -6.848 1 95.06 37 GLN B C 1
ATOM 2209 O O . GLN B 1 37 ? -12.594 0.904 -8.023 1 95.06 37 GLN B O 1
ATOM 2214 N N . LEU B 1 38 ? -12.062 2.008 -6.133 1 96.5 38 LEU B N 1
ATOM 2215 C CA . LEU B 1 38 ? -12.203 3.312 -6.77 1 96.5 38 LEU B CA 1
ATOM 2216 C C . LEU B 1 38 ? -10.945 3.678 -7.555 1 96.5 38 LEU B C 1
ATOM 2218 O O . LEU B 1 38 ? -9.859 3.764 -6.984 1 96.5 38 LEU B O 1
ATOM 2222 N N . PRO B 1 39 ? -11.062 4 -8.828 1 93.31 39 PRO B N 1
ATOM 2223 C CA . PRO B 1 39 ? -9.875 4.27 -9.641 1 93.31 39 PRO B CA 1
ATOM 2224 C C . PRO B 1 39 ? -9.109 5.508 -9.18 1 93.31 39 PRO B C 1
ATOM 2226 O O . PRO B 1 39 ? -7.906 5.613 -9.406 1 93.31 39 PRO B O 1
ATOM 2229 N N . GLY B 1 40 ? -9.805 6.34 -8.523 1 96.06 40 GLY B N 1
ATOM 2230 C CA . GLY B 1 40 ? -9.164 7.574 -8.102 1 96.06 40 GLY B CA 1
ATOM 2231 C C . GLY B 1 40 ? -8.359 7.422 -6.824 1 96.06 40 GLY B C 1
ATOM 2232 O O . GLY B 1 40 ? -7.582 8.312 -6.461 1 96.06 40 GLY B O 1
ATOM 2233 N N . ILE B 1 41 ? -8.523 6.293 -6.094 1 97.69 41 ILE B N 1
ATOM 2234 C CA . ILE B 1 41 ? -7.762 6.059 -4.875 1 97.69 41 ILE B CA 1
ATOM 2235 C C . ILE B 1 41 ? -6.379 5.512 -5.23 1 97.69 41 ILE B C 1
ATOM 2237 O O . ILE B 1 41 ? -6.262 4.422 -5.793 1 97.69 41 ILE B O 1
ATOM 2241 N N . VAL B 1 42 ? -5.371 6.27 -4.832 1 97.12 42 VAL B N 1
ATOM 2242 C CA . VAL B 1 42 ? -3.996 5.934 -5.18 1 97.12 42 VAL B CA 1
ATOM 2243 C C . VAL B 1 42 ? -3.371 5.094 -4.07 1 97.12 42 VAL B C 1
ATOM 2245 O O . VAL B 1 42 ? -2.676 4.113 -4.34 1 97.12 42 VAL B O 1
ATOM 2248 N N . HIS B 1 43 ? -3.617 5.48 -2.836 1 97.56 43 HIS B N 1
ATOM 2249 C CA . HIS B 1 43 ? -2.969 4.836 -1.7 1 97.56 43 HIS B CA 1
ATOM 2250 C C . HIS B 1 43 ? -3.689 5.156 -0.396 1 97.56 43 HIS B C 1
ATOM 2252 O O . HIS B 1 43 ? -4.195 6.27 -0.221 1 97.56 43 HIS B O 1
ATOM 2258 N N . GLY B 1 44 ? -3.777 4.188 0.438 1 97.56 44 GLY B N 1
ATOM 2259 C CA . GLY B 1 44 ? -4.383 4.375 1.747 1 97.56 44 GLY B CA 1
ATOM 2260 C C . GLY B 1 44 ? -3.393 4.23 2.889 1 97.56 44 GLY B C 1
ATOM 2261 O O . GLY B 1 44 ? -2.508 3.371 2.844 1 97.56 44 GLY B O 1
ATOM 2262 N N . LEU B 1 45 ? -3.566 5.09 3.908 1 97.75 45 LEU B N 1
ATOM 2263 C CA . LEU B 1 45 ? -2.715 5.094 5.094 1 97.75 45 LEU B CA 1
ATOM 2264 C C . LEU B 1 45 ? -3.547 5.23 6.363 1 97.75 45 LEU B C 1
ATOM 2266 O O . LEU B 1 45 ? -4.617 5.84 6.344 1 97.75 45 LEU B O 1
ATOM 2270 N N . ARG B 1 46 ? -3.037 4.676 7.402 1 97.06 46 ARG B N 1
ATOM 2271 C CA . ARG B 1 46 ? -3.67 4.797 8.711 1 97.06 46 ARG B CA 1
ATOM 2272 C C . ARG B 1 46 ? -2.627 4.918 9.82 1 97.06 46 ARG B C 1
ATOM 2274 O O . ARG B 1 46 ? -1.601 4.234 9.789 1 97.06 46 ARG B O 1
ATOM 2281 N N . TRP B 1 47 ? -2.871 5.754 10.781 1 97.94 47 TRP B N 1
ATOM 2282 C CA . TRP B 1 47 ? -1.989 5.961 11.922 1 97.94 47 TRP B CA 1
ATOM 2283 C C . TRP B 1 47 ? -2.785 6.027 13.219 1 97.94 47 TRP B C 1
ATOM 2285 O O . TRP B 1 47 ? -3.984 6.312 13.211 1 97.94 47 TRP B O 1
ATOM 2295 N N . ILE B 1 48 ? -2.117 5.781 14.312 1 96.81 48 ILE B N 1
ATOM 2296 C CA . ILE B 1 48 ? -2.75 5.777 15.625 1 96.81 48 ILE B CA 1
ATOM 2297 C C . ILE B 1 48 ? -1.871 6.531 16.625 1 96.81 48 ILE B C 1
ATOM 2299 O O . ILE B 1 48 ? -0.642 6.469 16.547 1 96.81 48 ILE B O 1
ATOM 2303 N N . ALA B 1 49 ? -2.482 7.246 17.453 1 97.81 49 ALA B N 1
ATOM 2304 C CA . ALA B 1 49 ? -1.828 7.832 18.625 1 97.81 49 ALA B CA 1
ATOM 2305 C C . ALA B 1 49 ? -2.379 7.238 19.906 1 97.81 49 ALA B C 1
ATOM 2307 O O . ALA B 1 49 ? -3.58 7.32 20.188 1 97.81 49 ALA B O 1
ATOM 2308 N N . ASP B 1 50 ? -1.581 6.625 20.703 1 95.5 50 ASP B N 1
ATOM 2309 C CA . ASP B 1 50 ? -1.92 6.07 22 1 95.5 50 ASP B CA 1
ATOM 2310 C C . ASP B 1 50 ? -0.722 6.125 22.953 1 95.5 50 ASP B C 1
ATOM 2312 O O . ASP B 1 50 ? 0.378 6.508 22.547 1 95.5 50 ASP B O 1
ATOM 2316 N N . GLY B 1 51 ? -1.018 5.973 24.25 1 95.44 51 GLY B N 1
ATOM 2317 C CA . GLY B 1 51 ? 0.067 5.965 25.219 1 95.44 51 GLY B CA 1
ATOM 2318 C C . GLY B 1 51 ? 0.881 7.246 25.219 1 95.44 51 GLY B C 1
ATOM 2319 O O . GLY B 1 51 ? 0.325 8.344 25.312 1 95.44 51 GLY B O 1
ATOM 2320 N N . ASP B 1 52 ? 2.215 7.102 25.047 1 97.62 52 ASP B N 1
ATOM 2321 C CA . ASP B 1 52 ? 3.143 8.227 25.109 1 97.62 52 ASP B CA 1
ATOM 2322 C C . ASP B 1 52 ? 2.91 9.195 23.953 1 97.62 52 ASP B C 1
ATOM 2324 O O . ASP B 1 52 ? 3.33 10.352 24.016 1 97.62 52 ASP B O 1
ATOM 2328 N N . TYR B 1 53 ? 2.268 8.75 22.969 1 98.19 53 TYR B N 1
ATOM 2329 C CA . TYR B 1 53 ? 2 9.609 21.828 1 98.19 53 TYR B CA 1
ATOM 2330 C C . TYR B 1 53 ? 1.052 10.742 22.203 1 98.19 53 TYR B C 1
ATOM 2332 O O . TYR B 1 53 ? 1.148 11.844 21.656 1 98.19 53 TYR B O 1
ATOM 2340 N N . LEU B 1 54 ? 0.188 10.469 23.156 1 97.5 54 LEU B N 1
ATOM 2341 C CA . LEU B 1 54 ? -0.796 11.461 23.578 1 97.5 54 LEU B CA 1
ATOM 2342 C C . LEU B 1 54 ? -0.129 12.594 24.344 1 97.5 54 LEU B C 1
ATOM 2344 O O . LEU B 1 54 ? -0.479 13.766 24.156 1 97.5 54 LEU B O 1
ATOM 2348 N N . SER B 1 55 ? 0.819 12.266 25.062 1 96.94 55 SER B N 1
ATOM 2349 C CA . SER B 1 55 ? 1.47 13.266 25.906 1 96.94 55 SER B CA 1
ATOM 2350 C C . SER B 1 55 ? 2.576 13.992 25.141 1 96.94 55 SER B C 1
ATOM 2352 O O . SER B 1 55 ? 3.172 14.938 25.641 1 96.94 55 SER B O 1
ATOM 2354 N N . SER B 1 56 ? 2.854 13.562 23.906 1 98.19 56 SER B N 1
ATOM 2355 C CA . SER B 1 56 ? 3.945 14.133 23.125 1 98.19 56 SER B CA 1
ATOM 2356 C C . SER B 1 56 ? 3.424 15.078 22.062 1 98.19 56 SER B C 1
ATOM 2358 O O . SER B 1 56 ? 4.164 15.469 21.156 1 98.19 56 SER B O 1
ATOM 2360 N N . ARG B 1 57 ? 2.203 15.469 22.203 1 98.31 57 ARG B N 1
ATOM 2361 C CA . ARG B 1 57 ? 1.61 16.406 21.266 1 98.31 57 ARG B CA 1
ATOM 2362 C C . ARG B 1 57 ? 2.225 17.797 21.422 1 98.31 57 ARG B C 1
ATOM 2364 O O . ARG B 1 57 ? 2.486 18.234 22.547 1 98.31 57 ARG B O 1
ATOM 2371 N N . LEU B 1 58 ? 2.451 18.484 20.297 1 98.44 58 LEU B N 1
ATOM 2372 C CA . LEU B 1 58 ? 2.979 19.844 20.281 1 98.44 58 LEU B CA 1
ATOM 2373 C C . LEU B 1 58 ? 1.849 20.875 20.375 1 98.44 58 LEU B C 1
ATOM 2375 O O . LEU B 1 58 ? 2.047 21.984 20.875 1 98.44 58 LEU B O 1
ATOM 2379 N N . ALA B 1 59 ? 0.67 20.531 19.828 1 98.25 59 ALA B N 1
ATOM 2380 C CA . ALA B 1 59 ? -0.541 21.359 19.891 1 98.25 59 ALA B CA 1
ATOM 2381 C C . ALA B 1 59 ? -1.792 20.484 19.875 1 98.25 59 ALA B C 1
ATOM 2383 O O . ALA B 1 59 ? -1.846 19.469 19.156 1 98.25 59 ALA B O 1
ATOM 2384 N N . ALA B 1 60 ? -2.705 20.781 20.641 1 97.31 60 ALA B N 1
ATOM 2385 C CA . ALA B 1 60 ? -4.008 20.125 20.734 1 97.31 60 ALA B CA 1
ATOM 2386 C C . ALA B 1 60 ? -5.082 21.109 21.188 1 97.31 60 ALA B C 1
ATOM 2388 O O . ALA B 1 60 ? -5.145 21.469 22.359 1 97.31 60 ALA B O 1
ATOM 2389 N N . ARG B 1 61 ? -5.84 21.516 20.234 1 95.69 61 ARG B N 1
ATOM 2390 C CA . ARG B 1 61 ? -6.852 22.531 20.531 1 95.69 61 ARG B CA 1
ATOM 2391 C C . ARG B 1 61 ? -8.227 22.078 20.047 1 95.69 61 ARG B C 1
ATOM 2393 O O . ARG B 1 61 ? -8.344 21.469 18.984 1 95.69 61 ARG B O 1
ATOM 2400 N N . GLY B 1 62 ? -9.164 22.453 20.859 1 95.88 62 GLY B N 1
ATOM 2401 C CA . GLY B 1 62 ? -10.523 22.156 20.453 1 95.88 62 GLY B CA 1
ATOM 2402 C C . GLY B 1 62 ? -10.781 20.672 20.281 1 95.88 62 GLY B C 1
ATOM 2403 O O . GLY B 1 62 ? -10.109 19.844 20.906 1 95.88 62 GLY B O 1
ATOM 2404 N N . PRO B 1 63 ? -11.75 20.297 19.453 1 95.94 63 PRO B N 1
ATOM 2405 C CA . PRO B 1 63 ? -12.125 18.891 19.266 1 95.94 63 PRO B CA 1
ATOM 2406 C C . PRO B 1 63 ? -11.008 18.062 18.656 1 95.94 63 PRO B C 1
ATOM 2408 O O . PRO B 1 63 ? -10.883 16.875 18.953 1 95.94 63 PRO B O 1
ATOM 2411 N N . LEU B 1 64 ? -10.172 18.641 17.844 1 97.69 64 LEU B N 1
ATOM 2412 C CA . LEU B 1 64 ? -9.117 17.891 17.172 1 97.69 64 LEU B CA 1
ATOM 2413 C C . LEU B 1 64 ? -8.023 17.5 18.156 1 97.69 64 LEU B C 1
ATOM 2415 O O . LEU B 1 64 ? -7.184 16.656 17.844 1 97.69 64 LEU B O 1
ATOM 2419 N N . GLY B 1 65 ? -8.07 18.125 19.344 1 97.06 65 GLY B N 1
ATOM 2420 C CA . GLY B 1 65 ? -7.164 17.688 20.391 1 97.06 65 GLY B CA 1
ATOM 2421 C C . GLY B 1 65 ? -7.406 16.25 20.828 1 97.06 65 GLY B C 1
ATOM 2422 O O . GLY B 1 65 ? -6.566 15.656 21.5 1 97.06 65 GLY B O 1
ATOM 2423 N N . LYS B 1 66 ? -8.516 15.641 20.391 1 96.94 66 LYS B N 1
ATOM 2424 C CA . LYS B 1 66 ? -8.898 14.297 20.797 1 96.94 66 LYS B CA 1
ATOM 2425 C C . LYS B 1 66 ? -8.492 13.266 19.734 1 96.94 66 LYS B C 1
ATOM 2427 O O . LYS B 1 66 ? -8.812 12.086 19.859 1 96.94 66 LYS B O 1
ATOM 2432 N N . ILE B 1 67 ? -7.75 13.656 18.766 1 97.94 67 ILE B N 1
ATOM 2433 C CA . ILE B 1 67 ? -7.383 12.766 17.672 1 97.94 67 ILE B CA 1
ATOM 2434 C C . ILE B 1 67 ? -6.555 11.594 18.203 1 97.94 67 ILE B C 1
ATOM 2436 O O . ILE B 1 67 ? -5.523 11.805 18.844 1 97.94 67 ILE B O 1
ATOM 2440 N N . CYS B 1 68 ? -7.016 10.352 17.844 1 97.44 68 CYS B N 1
ATOM 2441 C CA . CYS B 1 68 ? -6.242 9.164 18.156 1 97.44 68 CYS B CA 1
ATOM 2442 C C . CYS B 1 68 ? -6.078 8.266 16.938 1 97.44 68 CYS B C 1
ATOM 2444 O O . CYS B 1 68 ? -5.27 7.34 16.938 1 97.44 68 CYS B O 1
ATOM 2446 N N . ASN B 1 69 ? -6.902 8.523 15.922 1 97 69 ASN B N 1
ATOM 2447 C CA . ASN B 1 69 ? -6.82 7.805 14.656 1 97 69 ASN B CA 1
ATOM 2448 C C . ASN B 1 69 ? -6.84 8.758 13.461 1 97 69 ASN B C 1
ATOM 2450 O O . ASN B 1 69 ? -7.59 9.734 13.453 1 97 69 ASN B O 1
ATOM 2454 N N . ALA B 1 70 ? -6.035 8.484 12.531 1 98.38 70 ALA B N 1
ATOM 2455 C CA . ALA B 1 70 ? -6.039 9.203 11.258 1 98.38 70 ALA B CA 1
ATOM 2456 C C . ALA B 1 70 ? -5.996 8.242 10.086 1 98.38 70 ALA B C 1
ATOM 2458 O O . ALA B 1 70 ? -5.098 7.402 9.992 1 98.38 70 ALA B O 1
ATOM 2459 N N . VAL B 1 71 ? -6.98 8.297 9.25 1 98.19 71 VAL B N 1
ATOM 2460 C CA . VAL B 1 71 ? -7.012 7.586 7.977 1 98.19 71 VAL B CA 1
ATOM 2461 C C . VAL B 1 71 ? -6.848 8.578 6.824 1 98.19 71 VAL B C 1
ATOM 2463 O O . VAL B 1 71 ? -7.488 9.633 6.812 1 98.19 71 VAL B O 1
ATOM 2466 N N . HIS B 1 72 ? -5.973 8.242 5.945 1 98.75 72 HIS B N 1
ATOM 2467 C CA . HIS B 1 72 ? -5.586 9.141 4.859 1 98.75 72 HIS B CA 1
ATOM 2468 C C . HIS B 1 72 ? -5.551 8.406 3.523 1 98.75 72 HIS B C 1
ATOM 2470 O O . HIS B 1 72 ? -4.922 7.352 3.406 1 98.75 72 HIS B O 1
ATOM 2476 N N . TYR B 1 73 ? -6.32 8.891 2.545 1 98.75 73 TYR B N 1
ATOM 2477 C CA . TYR B 1 73 ? -6.25 8.359 1.188 1 98.75 73 TYR B CA 1
ATOM 2478 C C . TYR B 1 73 ? -5.664 9.391 0.231 1 98.75 73 TYR B C 1
ATOM 2480 O O . TYR B 1 73 ? -6.133 10.531 0.173 1 98.75 73 TYR B O 1
ATOM 2488 N N . LEU B 1 74 ? -4.66 9 -0.497 1 98.75 74 LEU B N 1
ATOM 2489 C CA . LEU B 1 74 ? -4.172 9.789 -1.622 1 98.75 74 LEU B CA 1
ATOM 2490 C C . LEU B 1 74 ? -5.082 9.633 -2.834 1 98.75 74 LEU B C 1
ATOM 2492 O O . LEU B 1 74 ? -5.477 8.516 -3.182 1 98.75 74 LEU B O 1
ATOM 2496 N N . VAL B 1 75 ? -5.41 10.805 -3.424 1 98.56 75 VAL B N 1
ATOM 2497 C CA . VAL B 1 75 ? -6.418 10.812 -4.48 1 98.56 75 VAL B CA 1
ATOM 2498 C C . VAL B 1 75 ? -5.812 11.367 -5.766 1 98.56 75 VAL B C 1
ATOM 2500 O O . VAL B 1 75 ? -5.18 12.43 -5.754 1 98.56 75 VAL B O 1
ATOM 2503 N N . GLY B 1 76 ? -6.027 10.672 -6.836 1 97.31 76 GLY B N 1
ATOM 2504 C CA . GLY B 1 76 ? -5.656 11.164 -8.156 1 97.31 76 GLY B CA 1
ATOM 2505 C C . GLY B 1 76 ? -6.828 11.75 -8.922 1 97.31 76 GLY B C 1
ATOM 2506 O O . GLY B 1 76 ? -7.957 11.766 -8.43 1 97.31 76 GLY B O 1
ATOM 2507 N N . GLU B 1 77 ? -6.605 12.188 -10.109 1 95 77 GLU B N 1
ATOM 2508 C CA . GLU B 1 77 ? -7.645 12.758 -10.969 1 95 77 GLU B CA 1
ATOM 2509 C C . GLU B 1 77 ? -8.562 11.664 -11.516 1 95 77 GLU B C 1
ATOM 2511 O O . GLU B 1 77 ? -8.117 10.547 -11.773 1 95 77 GLU B O 1
ATOM 2516 N N . PRO B 1 78 ? -9.859 12.008 -11.703 1 96.88 78 PRO B N 1
ATOM 2517 C CA . PRO B 1 78 ? -10.516 13.273 -11.359 1 96.88 78 PRO B CA 1
ATOM 2518 C C . PRO B 1 78 ? -10.945 13.344 -9.898 1 96.88 78 PRO B C 1
ATOM 2520 O O . PRO B 1 78 ? -11.734 12.508 -9.445 1 96.88 78 PRO B O 1
ATOM 2523 N N . VAL B 1 79 ? -10.641 14.32 -9.227 1 97.94 79 VAL B N 1
ATOM 2524 C CA . VAL B 1 79 ? -10.734 14.398 -7.773 1 97.94 79 VAL B CA 1
ATOM 2525 C C . VAL B 1 79 ? -12.195 14.484 -7.352 1 97.94 79 VAL B C 1
ATOM 2527 O O . VAL B 1 79 ? -12.648 13.727 -6.492 1 97.94 79 VAL B O 1
ATOM 2530 N N . ARG B 1 80 ? -12.977 15.383 -7.984 1 96.94 80 ARG B N 1
ATOM 2531 C CA . ARG B 1 80 ? -14.367 15.578 -7.598 1 96.94 80 ARG B CA 1
ATOM 2532 C C . ARG B 1 80 ? -15.156 14.273 -7.707 1 96.94 80 ARG B C 1
ATOM 2534 O O . ARG B 1 80 ? -15.883 13.898 -6.785 1 96.94 80 ARG B O 1
ATOM 2541 N N . GLN B 1 81 ? -14.938 13.648 -8.82 1 97.25 81 GLN B N 1
ATOM 2542 C CA . GLN B 1 81 ? -15.617 12.367 -9.016 1 97.25 81 GLN B CA 1
ATOM 2543 C C . GLN B 1 81 ? -15.188 11.352 -7.961 1 97.25 81 GLN B C 1
ATOM 2545 O O . GLN B 1 81 ? -16.016 10.578 -7.469 1 97.25 81 GLN B O 1
ATOM 2550 N N . THR B 1 82 ? -13.953 11.312 -7.641 1 97.94 82 THR B N 1
ATOM 2551 C CA . THR B 1 82 ? -13.445 10.367 -6.652 1 97.94 82 THR B CA 1
ATOM 2552 C C . THR B 1 82 ? -14.062 10.641 -5.281 1 97.94 82 THR B C 1
ATOM 2554 O O . THR B 1 82 ? -14.422 9.711 -4.559 1 97.94 82 THR B O 1
ATOM 2557 N N . PHE B 1 83 ? -14.195 11.93 -4.918 1 98.31 83 PHE B N 1
ATOM 2558 C CA . PHE B 1 83 ? -14.844 12.273 -3.66 1 98.31 83 PHE B CA 1
ATOM 2559 C C . PHE B 1 83 ? -16.266 11.734 -3.623 1 98.31 83 PHE B C 1
ATOM 2561 O O . PHE B 1 83 ? -16.688 11.117 -2.641 1 98.31 83 PHE B O 1
ATOM 2568 N N . ASP B 1 84 ? -16.984 11.938 -4.703 1 97.69 84 ASP B N 1
ATOM 2569 C CA . ASP B 1 84 ? -18.359 11.477 -4.789 1 97.69 84 ASP B CA 1
ATOM 2570 C C . ASP B 1 84 ? -18.438 9.953 -4.711 1 97.69 84 ASP B C 1
ATOM 2572 O O . ASP B 1 84 ? -19.25 9.398 -3.977 1 97.69 84 ASP B O 1
ATOM 2576 N N . ASP B 1 85 ? -17.594 9.305 -5.469 1 97.88 85 ASP B N 1
ATOM 2577 C CA . ASP B 1 85 ? -17.562 7.844 -5.484 1 97.88 85 ASP B CA 1
ATOM 2578 C C . ASP B 1 85 ? -17.203 7.281 -4.113 1 97.88 85 ASP B C 1
ATOM 2580 O O . ASP B 1 85 ? -17.719 6.234 -3.709 1 97.88 85 ASP B O 1
ATOM 2584 N N . PHE B 1 86 ? -16.359 7.945 -3.445 1 98.19 86 PHE B N 1
ATOM 2585 C CA . PHE B 1 86 ? -15.906 7.547 -2.115 1 98.19 86 PHE B CA 1
ATOM 2586 C C . PHE B 1 86 ? -17.078 7.527 -1.137 1 98.19 86 PHE B C 1
ATOM 2588 O O . PHE B 1 86 ? -17.266 6.547 -0.414 1 98.19 86 PHE B O 1
ATOM 2595 N N . VAL B 1 87 ? -17.797 8.586 -1.157 1 97.12 87 VAL B N 1
ATOM 2596 C CA . VAL B 1 87 ? -18.969 8.688 -0.285 1 97.12 87 VAL B CA 1
ATOM 2597 C C . VAL B 1 87 ? -20.016 7.652 -0.688 1 97.12 87 VAL B C 1
ATOM 2599 O O . VAL B 1 87 ? -20.594 6.977 0.169 1 97.12 87 VAL B O 1
ATOM 2602 N N . ALA B 1 88 ? -20.203 7.562 -1.967 1 97.19 88 ALA B N 1
ATOM 2603 C CA . ALA B 1 88 ? -21.188 6.609 -2.475 1 97.19 88 ALA B CA 1
ATOM 2604 C C . ALA B 1 88 ? -20.828 5.18 -2.086 1 97.19 88 ALA B C 1
ATOM 2606 O O . ALA B 1 88 ? -21.688 4.387 -1.717 1 97.19 88 ALA B O 1
ATOM 2607 N N . LEU B 1 89 ? -19.547 4.84 -2.17 1 96.31 89 LEU B N 1
ATOM 2608 C CA . LEU B 1 89 ? -19.109 3.504 -1.788 1 96.31 89 LEU B CA 1
ATOM 2609 C C . LEU B 1 89 ? -19.359 3.252 -0.305 1 96.31 89 LEU B C 1
ATOM 2611 O O . LEU B 1 89 ? -19.812 2.174 0.077 1 96.31 89 LEU B O 1
ATOM 2615 N N . GLY B 1 90 ? -19 4.227 0.531 1 93.94 90 GLY B N 1
ATOM 2616 C CA . GLY B 1 90 ? -19.297 4.102 1.951 1 93.94 90 GLY B CA 1
ATOM 2617 C C . GLY B 1 90 ? -20.75 3.793 2.236 1 93.94 90 GLY B C 1
ATOM 2618 O O . GLY B 1 90 ? -21.047 2.93 3.062 1 93.94 90 GLY B O 1
ATOM 2619 N N . ARG B 1 91 ? -21.641 4.453 1.521 1 93.56 91 ARG B N 1
ATOM 2620 C CA . ARG B 1 91 ? -23.078 4.23 1.686 1 93.56 91 ARG B CA 1
ATOM 2621 C C . ARG B 1 91 ? -23.469 2.824 1.239 1 93.56 91 ARG B C 1
ATOM 2623 O O . ARG B 1 91 ? -24.234 2.146 1.916 1 93.56 91 ARG B O 1
ATOM 2630 N N . THR B 1 92 ? -22.938 2.461 0.127 1 94.38 92 THR B N 1
ATOM 2631 C CA . THR B 1 92 ? -23.234 1.134 -0.402 1 94.38 92 THR B CA 1
ATOM 2632 C C . THR B 1 92 ? -22.781 0.051 0.579 1 94.38 92 THR B C 1
ATOM 2634 O O . THR B 1 92 ? -23.516 -0.914 0.815 1 94.38 92 THR B O 1
ATOM 2637 N N . LEU B 1 93 ? -21.594 0.214 1.134 1 93 93 LEU B N 1
ATOM 2638 C CA . LEU B 1 93 ? -21.078 -0.753 2.1 1 93 93 LEU B CA 1
ATOM 2639 C C . LEU B 1 93 ? -21.938 -0.774 3.355 1 93 93 LEU B C 1
ATOM 2641 O O . LEU B 1 93 ? -22.203 -1.841 3.92 1 93 93 LEU B O 1
ATOM 2645 N N . ALA B 1 94 ? -22.406 0.338 3.781 1 90.69 94 ALA B N 1
ATOM 2646 C CA . ALA B 1 94 ? -23.328 0.408 4.922 1 90.69 94 ALA B CA 1
ATOM 2647 C C . ALA B 1 94 ? -24.641 -0.304 4.621 1 90.69 94 ALA B C 1
ATOM 2649 O O . ALA B 1 94 ? -25.125 -1.1 5.43 1 90.69 94 ALA B O 1
ATOM 2650 N N . ASP B 1 95 ? -25.203 -0.077 3.49 1 92.75 95 ASP B N 1
ATOM 2651 C CA . ASP B 1 95 ? -26.484 -0.643 3.082 1 92.75 95 ASP B CA 1
ATOM 2652 C C . ASP B 1 95 ? -26.406 -2.166 2.998 1 92.75 95 ASP B C 1
ATOM 2654 O O . ASP B 1 95 ? -27.406 -2.854 3.189 1 92.75 95 ASP B O 1
ATOM 2658 N N . THR B 1 96 ? -25.234 -2.664 2.746 1 90.81 96 THR B N 1
ATOM 2659 C CA . THR B 1 96 ? -25.078 -4.105 2.588 1 90.81 96 THR B CA 1
ATOM 2660 C C . THR B 1 96 ? -24.594 -4.746 3.881 1 90.81 96 THR B C 1
ATOM 2662 O O . THR B 1 96 ? -24.172 -5.906 3.887 1 90.81 96 THR B O 1
ATOM 2665 N N . GLY B 1 97 ? -24.484 -3.953 4.957 1 88.38 97 GLY B N 1
ATOM 2666 C CA . GLY B 1 97 ? -24.141 -4.48 6.27 1 88.38 97 GLY B CA 1
ATOM 2667 C C . GLY B 1 97 ? -22.656 -4.617 6.488 1 88.38 97 GLY B C 1
ATOM 2668 O O . GLY B 1 97 ? -22.219 -5.297 7.418 1 88.38 97 GLY B O 1
ATOM 2669 N N . ARG B 1 98 ? -21.844 -4.051 5.66 1 89.56 98 ARG B N 1
ATOM 2670 C CA . ARG B 1 98 ? -20.391 -4.176 5.738 1 89.56 98 ARG B CA 1
ATOM 2671 C C . ARG B 1 98 ? -19.766 -2.926 6.348 1 89.56 98 ARG B C 1
ATOM 2673 O O . ARG B 1 98 ? -18.562 -2.664 6.156 1 89.56 98 ARG B O 1
ATOM 2680 N N . PHE B 1 99 ? -20.578 -2.105 7.023 1 85.06 99 PHE B N 1
ATOM 2681 C CA . PHE B 1 99 ? -20.109 -0.947 7.777 1 85.06 99 PHE B CA 1
ATOM 2682 C C . PHE B 1 99 ? -20.672 -0.975 9.203 1 85.06 99 PHE B C 1
ATOM 2684 O O . PHE B 1 99 ? -21.625 -0.268 9.516 1 85.06 99 PHE B O 1
ATOM 2691 N N . PRO B 1 100 ? -20.156 -1.833 10.039 1 70.56 100 PRO B N 1
ATOM 2692 C CA . PRO B 1 100 ? -20.812 -2.141 11.312 1 70.56 100 PRO B CA 1
ATOM 2693 C C . PRO B 1 100 ? -20.953 -0.914 12.211 1 70.56 100 PRO B C 1
ATOM 2695 O O . PRO B 1 100 ? -22 -0.716 12.828 1 70.56 100 PRO B O 1
ATOM 2698 N N . VAL B 1 101 ? -19.75 -0.317 12.562 1 69.5 101 VAL B N 1
ATOM 2699 C CA . VAL B 1 101 ? -19.812 0.734 13.57 1 69.5 101 VAL B CA 1
ATOM 2700 C C . VAL B 1 101 ? -19.25 2.035 13.008 1 69.5 101 VAL B C 1
ATOM 2702 O O . VAL B 1 101 ? -18.172 2.043 12.406 1 69.5 101 VAL B O 1
ATOM 2705 N N . LYS B 1 102 ? -20.203 2.918 13.164 1 71.75 102 LYS B N 1
ATOM 2706 C CA . LYS B 1 102 ? -19.703 4.25 12.836 1 71.75 102 LYS B CA 1
ATOM 2707 C C . LYS B 1 102 ? -19.109 4.926 14.07 1 71.75 102 LYS B C 1
ATOM 2709 O O . LYS B 1 102 ? -19.781 5.07 15.094 1 71.75 102 LYS B O 1
ATOM 2714 N N . ARG B 1 103 ? -17.828 5.141 13.953 1 81.25 103 ARG B N 1
ATOM 2715 C CA . ARG B 1 103 ? -17.172 5.941 14.984 1 81.25 103 ARG B CA 1
ATOM 2716 C C . ARG B 1 103 ? -17.375 7.434 14.734 1 81.25 103 ARG B C 1
ATOM 2718 O O . ARG B 1 103 ? -17.328 7.887 13.586 1 81.25 103 ARG B O 1
ATOM 2725 N N . PRO B 1 104 ? -17.656 8.07 15.859 1 86.25 104 PRO B N 1
ATOM 2726 C CA . PRO B 1 104 ? -17.844 9.508 15.672 1 86.25 104 PRO B CA 1
ATOM 2727 C C . PRO B 1 104 ? -16.625 10.188 15.047 1 86.25 104 PRO B C 1
ATOM 2729 O O . PRO B 1 104 ? -15.5 9.992 15.516 1 86.25 104 PRO B O 1
ATOM 2732 N N . LEU B 1 105 ? -16.891 10.953 14.078 1 92.5 105 LEU B N 1
ATOM 2733 C CA . LEU B 1 105 ? -15.867 11.68 13.344 1 92.5 105 LEU B CA 1
ATOM 2734 C C . LEU B 1 105 ? -15.547 13 14.031 1 92.5 105 LEU B C 1
ATOM 2736 O O . LEU B 1 105 ? -16.453 13.727 14.453 1 92.5 105 LEU B O 1
ATOM 2740 N N . LEU B 1 106 ? -14.312 13.195 14.25 1 97.25 106 LEU B N 1
ATOM 2741 C CA . LEU B 1 106 ? -13.891 14.539 14.633 1 97.25 106 LEU B CA 1
ATOM 2742 C C . LEU B 1 106 ? -13.867 15.469 13.422 1 97.25 106 LEU B C 1
ATOM 2744 O O . LEU B 1 106 ? -14.297 16.625 13.516 1 97.25 106 LEU B O 1
ATOM 2748 N N . ARG B 1 107 ? -13.336 14.945 12.305 1 97.75 107 ARG B N 1
ATOM 2749 C CA . ARG B 1 107 ? -13.258 15.727 11.07 1 97.75 107 ARG B CA 1
ATOM 2750 C C . ARG B 1 107 ? -12.992 14.82 9.867 1 97.75 107 ARG B C 1
ATOM 2752 O O . ARG B 1 107 ? -12.203 13.875 9.961 1 97.75 107 ARG B O 1
ATOM 2759 N N . VAL B 1 108 ? -13.672 15.055 8.805 1 97.5 108 VAL B N 1
ATOM 2760 C CA . VAL B 1 108 ? -13.344 14.523 7.488 1 97.5 108 VAL B CA 1
ATOM 2761 C C . VAL B 1 108 ? -13.094 15.664 6.512 1 97.5 108 VAL B C 1
ATOM 2763 O O . VAL B 1 108 ? -13.875 16.625 6.445 1 97.5 108 VAL B O 1
ATOM 2766 N N . SER B 1 109 ? -12.039 15.594 5.785 1 98.06 109 SER B N 1
ATOM 2767 C CA . SER B 1 109 ? -11.633 16.688 4.906 1 98.06 109 SER B CA 1
ATOM 2768 C C . SER B 1 109 ? -11.219 16.172 3.535 1 98.06 109 SER B C 1
ATOM 2770 O O . SER B 1 109 ? -10.656 15.086 3.42 1 98.06 109 SER B O 1
ATOM 2772 N N . GLY B 1 110 ? -11.57 16.875 2.479 1 98.44 110 GLY B N 1
ATOM 2773 C CA . GLY B 1 110 ? -10.977 16.797 1.153 1 98.44 110 GLY B CA 1
ATOM 2774 C C . GLY B 1 110 ? -10.133 18 0.797 1 98.44 110 GLY B C 1
ATOM 2775 O O . GLY B 1 110 ? -10.656 19.109 0.695 1 98.44 110 GLY B O 1
ATOM 2776 N N . VAL B 1 111 ? -8.844 17.797 0.698 1 98.62 111 VAL B N 1
ATOM 2777 C CA . VAL B 1 111 ? -7.926 18.922 0.564 1 98.62 111 VAL B CA 1
ATOM 2778 C C . VAL B 1 111 ? -6.984 18.688 -0.612 1 98.62 111 VAL B C 1
ATOM 2780 O O . VAL B 1 111 ? -6.68 17.531 -0.948 1 98.62 111 VAL B O 1
ATOM 2783 N N . ARG B 1 112 ? -6.52 19.75 -1.257 1 98.44 112 ARG B N 1
ATOM 2784 C CA . ARG B 1 112 ? -5.629 19.703 -2.41 1 98.44 112 ARG B CA 1
ATOM 2785 C C . ARG B 1 112 ? -4.18 19.516 -1.974 1 98.44 112 ARG B C 1
ATOM 2787 O O . ARG B 1 112 ? -3.734 20.125 -1.003 1 98.44 112 ARG B O 1
ATOM 2794 N N . LEU B 1 113 ? -3.428 18.672 -2.676 1 98.56 113 LEU B N 1
ATOM 2795 C CA . LEU B 1 113 ? -1.988 18.578 -2.455 1 98.56 113 LEU B CA 1
ATOM 2796 C C . LEU B 1 113 ? -1.29 19.859 -2.91 1 98.56 113 LEU B C 1
ATOM 2798 O O . LEU B 1 113 ? -1.44 20.281 -4.059 1 98.56 113 LEU B O 1
ATOM 2802 N N . LEU B 1 114 ? -0.53 20.484 -1.987 1 97.06 114 LEU B N 1
ATOM 2803 C CA . LEU B 1 114 ? 0.116 21.75 -2.287 1 97.06 114 LEU B CA 1
ATOM 2804 C C . LEU B 1 114 ? 1.614 21.562 -2.502 1 97.06 114 LEU B C 1
ATOM 2806 O O . LEU B 1 114 ? 2.182 22.094 -3.459 1 97.06 114 LEU B O 1
ATOM 2810 N N . HIS B 1 115 ? 2.223 20.859 -1.545 1 96.38 115 HIS B N 1
ATOM 2811 C CA . HIS B 1 115 ? 3.668 20.656 -1.554 1 96.38 115 HIS B CA 1
ATOM 2812 C C . HIS B 1 115 ? 4.031 19.219 -1.2 1 96.38 115 HIS B C 1
ATOM 2814 O O . HIS B 1 115 ? 3.328 18.578 -0.426 1 96.38 115 HIS B O 1
ATOM 2820 N N . TRP B 1 116 ? 5.043 18.734 -1.815 1 97.62 116 TRP B N 1
ATOM 2821 C CA . TRP B 1 116 ? 5.59 17.422 -1.49 1 97.62 116 TRP B CA 1
ATOM 2822 C C . TRP B 1 116 ? 7.113 17.438 -1.588 1 97.62 116 TRP B C 1
ATOM 2824 O O . TRP B 1 116 ? 7.676 17.875 -2.592 1 97.62 116 TRP B O 1
ATOM 2834 N N . HIS B 1 117 ? 7.762 16.984 -0.478 1 98.12 117 HIS B N 1
ATOM 2835 C CA . HIS B 1 117 ? 9.211 17.031 -0.352 1 98.12 117 HIS B CA 1
ATOM 2836 C C . HIS B 1 117 ? 9.766 15.727 0.189 1 98.12 117 HIS B C 1
ATOM 2838 O O . HIS B 1 117 ? 9.102 15.031 0.955 1 98.12 117 HIS B O 1
ATOM 2844 N N . SER B 1 118 ? 10.93 15.406 -0.22 1 98.06 118 SER B N 1
ATOM 2845 C CA . SER B 1 118 ? 11.711 14.281 0.29 1 98.06 118 SER B CA 1
ATOM 2846 C C . SER B 1 118 ? 13 14.758 0.938 1 98.06 118 SER B C 1
ATOM 2848 O O . SER B 1 118 ? 13.664 15.664 0.421 1 98.06 118 SER B O 1
ATOM 2850 N N . ALA B 1 119 ? 13.289 14.227 2.127 1 98 119 ALA B N 1
ATOM 2851 C CA . ALA B 1 119 ? 14.594 14.516 2.717 1 98 119 ALA B CA 1
ATOM 2852 C C . ALA B 1 119 ? 15.727 13.93 1.868 1 98 119 ALA B C 1
ATOM 2854 O O . ALA B 1 119 ? 15.594 12.836 1.323 1 98 119 ALA B O 1
ATOM 2855 N N . PRO B 1 120 ? 16.844 14.617 1.823 1 93.44 120 PRO B N 1
ATOM 2856 C CA . PRO B 1 120 ? 17.984 14.055 1.083 1 93.44 120 PRO B CA 1
ATOM 2857 C C . PRO B 1 120 ? 18.391 12.672 1.594 1 93.44 120 PRO B C 1
ATOM 2859 O O . PRO B 1 120 ? 18.766 11.805 0.802 1 93.44 120 PRO B O 1
ATOM 2862 N N . SER B 1 121 ? 18.234 12.461 2.836 1 92.31 121 SER B N 1
ATOM 2863 C CA . SER B 1 121 ? 18.656 11.203 3.445 1 92.31 121 SER B CA 1
ATOM 2864 C C . SER B 1 121 ? 17.703 10.062 3.088 1 92.31 121 SER B C 1
ATOM 2866 O O . SER B 1 121 ? 18.047 8.891 3.27 1 92.31 121 SER B O 1
ATOM 2868 N N . ALA B 1 122 ? 16.516 10.359 2.627 1 93.38 122 ALA B N 1
ATOM 2869 C CA . ALA B 1 122 ? 15.547 9.328 2.281 1 93.38 122 ALA B CA 1
ATOM 2870 C C . ALA B 1 122 ? 15.875 8.695 0.933 1 93.38 122 ALA B C 1
ATOM 2872 O O . ALA B 1 122 ? 15.414 7.594 0.628 1 93.38 122 ALA B O 1
ATOM 2873 N N . LEU B 1 123 ? 16.578 9.406 0.017 1 90.88 123 LEU B N 1
ATOM 2874 C CA . LEU B 1 123 ? 17.125 8.938 -1.246 1 90.88 123 LEU B CA 1
ATOM 2875 C C . LEU B 1 123 ? 16.016 8.578 -2.229 1 90.88 123 LEU B C 1
ATOM 2877 O O . LEU B 1 123 ? 16.25 7.852 -3.197 1 90.88 123 LEU B O 1
ATOM 2881 N N . ILE B 1 124 ? 14.781 8.977 -1.973 1 94.19 124 ILE B N 1
ATOM 2882 C CA . ILE B 1 124 ? 13.688 8.711 -2.904 1 94.19 124 ILE B CA 1
ATOM 2883 C C . ILE B 1 124 ? 13.125 10.031 -3.43 1 94.19 124 ILE B C 1
ATOM 2885 O O . ILE B 1 124 ? 13.359 11.094 -2.844 1 94.19 124 ILE B O 1
ATOM 2889 N N . SER B 1 125 ? 12.383 9.914 -4.539 1 95.56 125 SER B N 1
ATOM 2890 C CA . SER B 1 125 ? 11.703 11.078 -5.102 1 95.56 125 SER B CA 1
ATOM 2891 C C . SER B 1 125 ? 10.609 11.578 -4.168 1 95.56 125 SER B C 1
ATOM 2893 O O . SER B 1 125 ? 9.961 10.789 -3.477 1 95.56 125 SER B O 1
ATOM 2895 N N . ALA B 1 126 ? 10.375 12.852 -4.18 1 97.88 126 ALA B N 1
ATOM 2896 C CA . ALA B 1 126 ? 9.383 13.492 -3.32 1 97.88 126 ALA B CA 1
ATOM 2897 C C . ALA B 1 126 ? 7.984 12.938 -3.596 1 97.88 126 ALA B C 1
ATOM 2899 O O . ALA B 1 126 ? 7.164 12.828 -2.682 1 97.88 126 ALA B O 1
ATOM 2900 N N . GLU B 1 127 ? 7.742 12.5 -4.828 1 97.25 127 GLU B N 1
ATOM 2901 C CA . GLU B 1 127 ? 6.418 12.094 -5.285 1 97.25 127 GLU B CA 1
ATOM 2902 C C . GLU B 1 127 ? 6.004 10.766 -4.66 1 97.25 127 GLU B C 1
ATOM 2904 O O . GLU B 1 127 ? 4.828 10.398 -4.688 1 97.25 127 GLU B O 1
ATOM 2909 N N . VAL B 1 128 ? 6.98 10.078 -4.066 1 97.62 128 VAL B N 1
ATOM 2910 C CA . VAL B 1 128 ? 6.645 8.711 -3.682 1 97.62 128 VAL B CA 1
ATOM 2911 C C . VAL B 1 128 ? 6.871 8.523 -2.182 1 97.62 128 VAL B C 1
ATOM 2913 O O . VAL B 1 128 ? 6.809 7.406 -1.673 1 97.62 128 VAL B O 1
ATOM 2916 N N . VAL B 1 129 ? 7.047 9.586 -1.438 1 98.19 129 VAL B N 1
ATOM 2917 C CA . VAL B 1 129 ? 7.391 9.547 -0.021 1 98.19 129 VAL B CA 1
ATOM 2918 C C . VAL B 1 129 ? 6.316 8.781 0.75 1 98.19 129 VAL B C 1
ATOM 2920 O O . VAL B 1 129 ? 6.633 7.926 1.58 1 98.19 129 VAL B O 1
ATOM 2923 N N . PRO B 1 130 ? 5.016 8.984 0.425 1 98.06 130 PRO B N 1
ATOM 2924 C CA . PRO B 1 130 ? 4.008 8.297 1.231 1 98.06 130 PRO B CA 1
ATOM 2925 C C . PRO B 1 130 ? 3.998 6.785 0.994 1 98.06 130 PRO B C 1
ATOM 2927 O O . PRO B 1 130 ? 3.441 6.035 1.799 1 98.06 130 PRO B O 1
ATOM 2930 N N . PHE B 1 131 ? 4.57 6.328 -0.08 1 96.88 131 PHE B N 1
ATOM 2931 C CA . PHE B 1 131 ? 4.566 4.906 -0.409 1 96.88 131 PHE B CA 1
ATOM 2932 C C . PHE B 1 131 ? 5.711 4.188 0.29 1 96.88 131 PHE B C 1
ATOM 2934 O O . PHE B 1 131 ? 5.766 2.953 0.298 1 96.88 131 PHE B O 1
ATOM 2941 N N . ARG B 1 132 ? 6.637 4.949 0.82 1 96.56 132 ARG B N 1
ATOM 2942 C CA . ARG B 1 132 ? 7.797 4.402 1.518 1 96.56 132 ARG B CA 1
ATOM 2943 C C . ARG B 1 132 ? 7.422 3.936 2.92 1 96.56 132 ARG B C 1
ATOM 2945 O O . ARG B 1 132 ? 6.727 4.645 3.652 1 96.56 132 ARG B O 1
ATOM 2952 N N . PRO B 1 133 ? 7.863 2.662 3.256 1 95.5 133 PRO B N 1
ATOM 2953 C CA . PRO B 1 133 ? 7.707 2.281 4.66 1 95.5 133 PRO B CA 1
ATOM 2954 C C . PRO B 1 133 ? 8.172 3.373 5.625 1 95.5 133 PRO B C 1
ATOM 2956 O O . PRO B 1 133 ? 9.18 4.039 5.371 1 95.5 133 PRO B O 1
ATOM 2959 N N . HIS B 1 134 ? 7.375 3.656 6.594 1 96.56 134 HIS B N 1
ATOM 2960 C CA . HIS B 1 134 ? 7.73 4.625 7.621 1 96.56 134 HIS B CA 1
ATOM 2961 C C . HIS B 1 134 ? 7.242 4.176 8.992 1 96.56 134 HIS B C 1
ATOM 2963 O O . HIS B 1 134 ? 6.312 3.371 9.094 1 96.56 134 HIS B O 1
ATOM 2969 N N . ARG B 1 135 ? 7.883 4.648 10.055 1 96.31 135 ARG B N 1
ATOM 2970 C CA . ARG B 1 135 ? 7.621 4.195 11.414 1 96.31 135 ARG B CA 1
ATOM 2971 C C . ARG B 1 135 ? 6.469 4.977 12.039 1 96.31 135 ARG B C 1
ATOM 2973 O O . ARG B 1 135 ? 5.922 4.57 13.062 1 96.31 135 ARG B O 1
ATOM 2980 N N . GLY B 1 136 ? 6.121 6.066 11.445 1 98 136 GLY B N 1
ATOM 2981 C CA . GLY B 1 136 ? 5.074 6.969 11.898 1 98 136 GLY B CA 1
ATOM 2982 C C . GLY B 1 136 ? 5.133 8.328 11.234 1 98 136 GLY B C 1
ATOM 2983 O O . GLY B 1 136 ? 5.82 8.508 10.227 1 98 136 GLY B O 1
ATOM 2984 N N . ILE B 1 137 ? 4.312 9.211 11.805 1 98.88 137 ILE B N 1
ATOM 2985 C CA . ILE B 1 137 ? 4.262 10.562 11.25 1 98.88 137 ILE B CA 1
ATOM 2986 C C . ILE B 1 137 ? 4.16 11.586 12.383 1 98.88 137 ILE B C 1
ATOM 2988 O O . ILE B 1 137 ? 3.922 11.219 13.539 1 98.88 137 ILE B O 1
ATOM 2992 N N . VAL B 1 138 ? 4.477 12.766 12.055 1 98.88 138 VAL B N 1
ATOM 2993 C CA . VAL B 1 138 ? 3.932 13.906 12.773 1 98.88 138 VAL B CA 1
ATOM 2994 C C . VAL B 1 138 ? 2.84 14.57 11.93 1 98.88 138 VAL B C 1
ATOM 2996 O O . VAL B 1 138 ? 3.1 15.039 10.82 1 98.88 138 VAL B O 1
ATOM 2999 N N . LEU B 1 139 ? 1.688 14.516 12.461 1 98.94 139 LEU B N 1
ATOM 3000 C CA . LEU B 1 139 ? 0.556 15.164 11.805 1 98.94 139 LEU B CA 1
ATOM 3001 C C . LEU B 1 139 ? 0.383 16.594 12.312 1 98.94 139 LEU B C 1
ATOM 3003 O O . LEU B 1 139 ? 0.367 16.828 13.523 1 98.94 139 LEU B O 1
ATOM 3007 N N . ILE B 1 140 ? 0.29 17.578 11.375 1 98.88 140 ILE B N 1
ATOM 3008 C CA . ILE B 1 140 ? 0.079 18.984 11.734 1 98.88 140 ILE B CA 1
ATOM 3009 C C . ILE B 1 140 ? -1.16 19.516 11.023 1 98.88 140 ILE B C 1
ATOM 3011 O O . ILE B 1 140 ? -1.23 19.5 9.789 1 98.88 140 ILE B O 1
ATOM 3015 N N . VAL B 1 141 ? -2.113 19.922 11.766 1 98.88 141 VAL B N 1
ATOM 3016 C CA . VAL B 1 141 ? -3.318 20.547 11.242 1 98.88 141 VAL B CA 1
ATOM 3017 C C . VAL B 1 141 ? -3.357 22.016 11.664 1 98.88 141 VAL B C 1
ATOM 3019 O O . VAL B 1 141 ? -3.311 22.328 12.859 1 98.88 141 VAL B O 1
ATOM 3022 N N . GLU B 1 142 ? -3.447 22.922 10.68 1 98.69 142 GLU B N 1
ATOM 3023 C CA . GLU B 1 142 ? -3.408 24.359 10.93 1 98.69 142 GLU B CA 1
ATOM 3024 C C . GLU B 1 142 ? -4.578 25.062 10.25 1 98.69 142 GLU B C 1
ATOM 3026 O O . GLU B 1 142 ? -5.062 24.625 9.211 1 98.69 142 GLU B O 1
ATOM 3031 N N . GLU B 1 143 ? -5.031 26.125 10.844 1 97.94 143 GLU B N 1
ATOM 3032 C CA . GLU B 1 143 ? -6.055 26.984 10.266 1 97.94 143 GLU B CA 1
ATOM 3033 C C . GLU B 1 143 ? -5.551 28.422 10.141 1 97.94 143 GLU B C 1
ATOM 3035 O O . GLU B 1 143 ? -4.871 28.922 11.031 1 97.94 143 GLU B O 1
ATOM 3040 N N . PRO B 1 144 ? -5.82 29.016 8.977 1 97.69 144 PRO B N 1
ATOM 3041 C CA . PRO B 1 144 ? -5.434 30.422 8.844 1 97.69 144 PRO B CA 1
ATOM 3042 C C . PRO B 1 144 ? -6.199 31.328 9.797 1 97.69 144 PRO B C 1
ATOM 3044 O O . PRO B 1 144 ? -7.375 31.078 10.086 1 97.69 144 PRO B O 1
ATOM 3047 N N . THR B 1 145 ? -5.539 32.344 10.234 1 96 145 THR B N 1
ATOM 3048 C CA . THR B 1 145 ? -6.16 33.312 11.133 1 96 145 THR B CA 1
ATOM 3049 C C . THR B 1 145 ? -6.84 34.438 10.352 1 96 145 THR B C 1
ATOM 3051 O O . THR B 1 145 ? -7.621 35.188 10.914 1 96 145 THR B O 1
ATOM 3054 N N . GLY B 1 146 ? -6.645 34.625 9.133 1 92.25 146 GLY B N 1
ATOM 3055 C CA . GLY B 1 146 ? -7.219 35.625 8.234 1 92.25 146 GLY B CA 1
ATOM 3056 C C . GLY B 1 146 ? -7.355 35.125 6.809 1 92.25 146 GLY B C 1
ATOM 3057 O O . GLY B 1 146 ? -7.867 34.031 6.574 1 92.25 146 GLY B O 1
ATOM 3058 N N . THR B 1 147 ? -6.957 36.062 5.898 1 86.69 147 THR B N 1
ATOM 3059 C CA . THR B 1 147 ? -7.008 35.688 4.488 1 86.69 147 THR B CA 1
ATOM 3060 C C . THR B 1 147 ? -5.941 34.625 4.164 1 86.69 147 THR B C 1
ATOM 3062 O O . THR B 1 147 ? -5.141 34.281 5.027 1 86.69 147 THR B O 1
ATOM 3065 N N . ARG B 1 148 ? -6.055 34.188 2.959 1 84 148 ARG B N 1
ATOM 3066 C CA . ARG B 1 148 ? -5.047 33.219 2.557 1 84 148 ARG B CA 1
ATOM 3067 C C . ARG B 1 148 ? -3.643 33.719 2.844 1 84 148 ARG B C 1
ATOM 3069 O O . ARG B 1 148 ? -3.268 34.812 2.385 1 84 148 ARG B O 1
ATOM 3076 N N . PRO B 1 149 ? -2.875 32.875 3.58 1 93 149 PRO B N 1
ATOM 3077 C CA . PRO B 1 149 ? -1.564 33.344 4.023 1 93 149 PRO B CA 1
ATOM 3078 C C . PRO B 1 149 ? -0.462 33.094 3 1 93 149 PRO B C 1
ATOM 3080 O O . PRO B 1 149 ? 0.438 32.281 3.248 1 93 149 PRO B O 1
ATOM 3083 N N . ASP B 1 150 ? -0.406 33.844 1.942 1 93.38 150 ASP B N 1
ATOM 3084 C CA . ASP B 1 150 ? 0.494 33.625 0.815 1 93.38 150 ASP B CA 1
ATOM 3085 C C . ASP B 1 150 ? 1.954 33.75 1.247 1 93.38 150 ASP B C 1
ATOM 3087 O O . ASP B 1 150 ? 2.799 32.938 0.818 1 93.38 150 ASP B O 1
ATOM 3091 N N . THR B 1 151 ? 2.201 34.719 2.027 1 94.94 151 THR B N 1
ATOM 3092 C CA . THR B 1 151 ? 3.568 34.938 2.488 1 94.94 151 THR B CA 1
ATOM 3093 C C . THR B 1 151 ? 4.035 33.75 3.332 1 94.94 151 THR B C 1
ATOM 3095 O O . THR B 1 151 ? 5.188 33.312 3.229 1 94.94 151 THR B O 1
ATOM 3098 N N . TRP B 1 152 ? 3.154 33.25 4.148 1 96.94 152 TRP B N 1
ATOM 3099 C CA . TRP B 1 152 ? 3.453 32.094 4.977 1 96.94 152 TRP B CA 1
ATOM 3100 C C . TRP B 1 152 ? 3.695 30.859 4.113 1 96.94 152 TRP B C 1
ATOM 3102 O O . TRP B 1 152 ? 4.645 30.109 4.348 1 96.94 152 TRP B O 1
ATOM 3112 N N . LEU B 1 153 ? 2.938 30.656 3.115 1 95.88 153 LEU B N 1
ATOM 3113 C CA . LEU B 1 153 ? 3.105 29.531 2.199 1 95.88 153 LEU B CA 1
ATOM 3114 C C . LEU B 1 153 ? 4.441 29.625 1.472 1 95.88 153 LEU B C 1
ATOM 3116 O O . LEU B 1 153 ? 5.113 28.609 1.271 1 95.88 153 LEU B O 1
ATOM 3120 N N . GLN B 1 154 ? 4.781 30.844 1.086 1 95.56 154 GLN B N 1
ATOM 3121 C CA . GLN B 1 154 ? 6.07 31.047 0.44 1 95.56 154 GLN B CA 1
ATOM 3122 C C . GLN B 1 154 ? 7.223 30.766 1.397 1 95.56 154 GLN B C 1
ATOM 3124 O O . GLN B 1 154 ? 8.219 30.141 1.008 1 95.56 154 GLN B O 1
ATOM 3129 N N . TRP B 1 155 ? 7.035 31.234 2.604 1 96.94 155 TRP B N 1
ATOM 3130 C CA . TRP B 1 155 ? 8.039 31 3.629 1 96.94 155 TRP B CA 1
ATOM 3131 C C . TRP B 1 155 ? 8.219 29.5 3.879 1 96.94 155 TRP B C 1
ATOM 3133 O O . TRP B 1 155 ? 9.336 29.016 4.039 1 96.94 155 TRP B O 1
ATOM 3143 N N . LEU B 1 156 ? 7.109 28.719 3.969 1 96.5 156 LEU B N 1
ATOM 3144 C CA . LEU B 1 156 ? 7.199 27.266 4.109 1 96.5 156 LEU B CA 1
ATOM 3145 C C . LEU B 1 156 ? 8.141 26.688 3.066 1 96.5 156 LEU B C 1
ATOM 3147 O O . LEU B 1 156 ? 9.039 25.906 3.404 1 96.5 156 LEU B O 1
ATOM 3151 N N . HIS B 1 157 ? 7.957 27.125 1.881 1 93.19 157 HIS B N 1
ATOM 3152 C CA . HIS B 1 157 ? 8.68 26.578 0.739 1 93.19 157 HIS B CA 1
ATOM 3153 C C . HIS B 1 157 ? 10.148 27 0.763 1 93.19 157 HIS B C 1
ATOM 3155 O O . HIS B 1 157 ? 11.039 26.172 0.549 1 93.19 157 HIS B O 1
ATOM 3161 N N . ALA B 1 158 ? 10.398 28.219 1.114 1 94.25 158 ALA B N 1
ATOM 3162 C CA . ALA B 1 158 ? 11.727 28.797 0.96 1 94.25 158 ALA B CA 1
ATOM 3163 C C . ALA B 1 158 ? 12.609 28.469 2.162 1 94.25 158 ALA B C 1
ATOM 3165 O O . ALA B 1 158 ? 13.82 28.266 2.016 1 94.25 158 ALA B O 1
ATOM 3166 N N . GLU B 1 159 ? 12.016 28.359 3.328 1 95.75 159 GLU B N 1
ATOM 3167 C CA . GLU B 1 159 ? 12.852 28.312 4.527 1 95.75 159 GLU B CA 1
ATOM 3168 C C . GLU B 1 159 ? 12.469 27.141 5.418 1 95.75 159 GLU B C 1
ATOM 3170 O O . GLU B 1 159 ? 13.344 26.391 5.879 1 95.75 159 GLU B O 1
ATOM 3175 N N . HIS B 1 160 ? 11.188 26.938 5.613 1 97.5 160 HIS B N 1
ATOM 3176 C CA . HIS B 1 160 ? 10.734 26 6.633 1 97.5 160 HIS B CA 1
ATOM 3177 C C . HIS B 1 160 ? 11.047 24.562 6.234 1 97.5 160 HIS B C 1
ATOM 3179 O O . HIS B 1 160 ? 11.594 23.797 7.031 1 97.5 160 HIS B O 1
ATOM 3185 N N . TYR B 1 161 ? 10.672 24.188 4.973 1 97.06 161 TYR B N 1
ATOM 3186 C CA . TYR B 1 161 ? 10.773 22.781 4.562 1 97.06 161 TYR B CA 1
ATOM 3187 C C . TYR B 1 161 ? 12.227 22.312 4.57 1 97.06 161 TYR B C 1
ATOM 3189 O O . TYR B 1 161 ? 12.531 21.219 5.043 1 97.06 161 TYR B O 1
ATOM 3197 N N . PRO B 1 162 ? 13.203 23.172 4.137 1 96.69 162 PRO B N 1
ATOM 3198 C CA . PRO B 1 162 ? 14.594 22.734 4.23 1 96.69 162 PRO B CA 1
ATOM 3199 C C . PRO B 1 162 ? 15.008 22.391 5.66 1 96.69 162 PRO B C 1
ATOM 3201 O O . PRO B 1 162 ? 15.672 21.375 5.895 1 96.69 162 PRO B O 1
ATOM 3204 N N . ALA B 1 163 ? 14.633 23.188 6.602 1 97.06 163 ALA B N 1
ATOM 3205 C CA . ALA B 1 163 ? 14.961 22.938 8 1 97.06 163 ALA B CA 1
ATOM 3206 C C . ALA B 1 163 ? 14.266 21.688 8.516 1 97.06 163 ALA B C 1
ATOM 3208 O O . ALA B 1 163 ? 14.875 20.875 9.211 1 97.06 163 ALA B O 1
ATOM 3209 N N . LEU B 1 164 ? 13.008 21.547 8.172 1 97.88 164 LEU B N 1
ATOM 3210 C CA . LEU B 1 164 ? 12.203 20.391 8.562 1 97.88 164 LEU B CA 1
ATOM 3211 C C . LEU B 1 164 ? 12.828 19.109 8.039 1 97.88 164 LEU B C 1
ATOM 3213 O O . LEU B 1 164 ? 12.977 18.141 8.789 1 97.88 164 LEU B O 1
ATOM 3217 N N . LEU B 1 165 ? 13.25 19.062 6.805 1 98.06 165 LEU B N 1
ATOM 3218 C CA . LEU B 1 165 ? 13.758 17.875 6.125 1 98.06 165 LEU B CA 1
ATOM 3219 C C . LEU B 1 165 ? 15.156 17.516 6.629 1 98.06 165 LEU B C 1
ATOM 3221 O O . LEU B 1 165 ? 15.594 16.375 6.477 1 98.06 165 LEU B O 1
ATOM 3225 N N . ALA B 1 166 ? 15.836 18.484 7.215 1 96.94 166 ALA B N 1
ATOM 3226 C CA . ALA B 1 166 ? 17.172 18.25 7.75 1 96.94 166 ALA B CA 1
ATOM 3227 C C . ALA B 1 166 ? 17.109 17.625 9.141 1 96.94 166 ALA B C 1
ATOM 3229 O O . ALA B 1 166 ? 18.125 17.141 9.656 1 96.94 166 ALA B O 1
ATOM 3230 N N . SER B 1 167 ? 15.922 17.594 9.734 1 96.88 167 SER B N 1
ATOM 3231 C CA . SER B 1 167 ? 15.773 17.031 11.07 1 96.88 167 SER B CA 1
ATOM 3232 C C . SER B 1 167 ? 15.961 15.516 11.062 1 96.88 167 SER B C 1
ATOM 3234 O O . SER B 1 167 ? 15.461 14.828 10.172 1 96.88 167 SER B O 1
ATOM 3236 N N . PRO B 1 168 ? 16.719 15 12.07 1 95.25 168 PRO B N 1
ATOM 3237 C CA . PRO B 1 168 ? 16.953 13.555 12.109 1 95.25 168 PRO B CA 1
ATOM 3238 C C . PRO B 1 168 ? 15.648 12.75 12.164 1 95.25 168 PRO B C 1
ATOM 3240 O O . PRO B 1 168 ? 14.719 13.117 12.891 1 95.25 168 PRO B O 1
ATOM 3243 N N . GLY B 1 169 ? 15.602 11.734 11.336 1 95.88 169 GLY B N 1
ATOM 3244 C CA . GLY B 1 169 ? 14.461 10.828 11.375 1 95.88 169 GLY B CA 1
ATOM 3245 C C . GLY B 1 169 ? 13.359 11.219 10.414 1 95.88 169 GLY B C 1
ATOM 3246 O O . GLY B 1 169 ? 12.359 10.5 10.281 1 95.88 169 GLY B O 1
ATOM 3247 N N . VAL B 1 170 ? 13.516 12.328 9.75 1 98.31 170 VAL B N 1
ATOM 3248 C CA . VAL B 1 170 ? 12.484 12.781 8.82 1 98.31 170 VAL B CA 1
ATOM 3249 C C . VAL B 1 170 ? 12.789 12.258 7.422 1 98.31 170 VAL B C 1
ATOM 3251 O O . VAL B 1 170 ? 13.891 12.461 6.902 1 98.31 170 VAL B O 1
ATOM 3254 N N . ALA B 1 171 ? 11.805 11.617 6.801 1 98.31 171 ALA B N 1
ATOM 3255 C CA . ALA B 1 171 ? 11.961 11.078 5.453 1 98.31 171 ALA B CA 1
ATOM 3256 C C . ALA B 1 171 ? 11.375 12.031 4.414 1 98.31 171 ALA B C 1
ATOM 3258 O O . ALA B 1 171 ? 11.82 12.055 3.262 1 98.31 171 ALA B O 1
ATOM 3259 N N . GLY B 1 172 ? 10.383 12.773 4.781 1 98.69 172 GLY B N 1
ATOM 3260 C CA . GLY B 1 172 ? 9.734 13.703 3.873 1 98.69 172 GLY B CA 1
ATOM 3261 C C . GLY B 1 172 ? 8.492 14.336 4.465 1 98.69 172 GLY B C 1
ATOM 3262 O O . GLY B 1 172 ? 8.156 14.102 5.629 1 98.69 172 GLY B O 1
ATOM 3263 N N . ALA B 1 173 ? 7.855 15.211 3.658 1 98.81 173 ALA B N 1
ATOM 3264 C CA . ALA B 1 173 ? 6.652 15.906 4.105 1 98.81 173 ALA B CA 1
ATOM 3265 C C . ALA B 1 173 ? 5.75 16.25 2.928 1 98.81 173 ALA B C 1
ATOM 3267 O O . ALA B 1 173 ? 6.23 16.672 1.869 1 98.81 173 ALA B O 1
ATOM 3268 N N . TRP B 1 174 ? 4.523 15.945 3.084 1 98.81 174 TRP B N 1
ATOM 3269 C CA . TRP B 1 174 ? 3.486 16.375 2.154 1 98.81 174 TRP B CA 1
ATOM 3270 C C . TRP B 1 174 ? 2.52 17.344 2.834 1 98.81 174 TRP B C 1
ATOM 3272 O O . TRP B 1 174 ? 2.102 17.109 3.973 1 98.81 174 TRP B O 1
ATOM 3282 N N . THR B 1 175 ? 2.189 18.484 2.18 1 98.69 175 THR B N 1
ATOM 3283 C CA . THR B 1 175 ? 1.252 19.484 2.703 1 98.69 175 THR B CA 1
ATOM 3284 C C . THR B 1 175 ? 0.05 19.625 1.775 1 98.69 175 THR B C 1
ATOM 3286 O O . THR B 1 175 ? 0.21 19.75 0.56 1 98.69 175 THR B O 1
ATOM 3289 N N . PHE B 1 176 ? -1.074 19.594 2.412 1 98.69 176 PHE B N 1
ATOM 3290 C CA . PHE B 1 176 ? -2.354 19.766 1.731 1 98.69 176 PHE B CA 1
ATOM 3291 C C . PHE B 1 176 ? -3.053 21.031 2.199 1 98.69 176 PHE B C 1
ATOM 3293 O O . PHE B 1 176 ? -2.766 21.547 3.285 1 98.69 176 PHE B O 1
ATOM 3300 N N . GLY B 1 177 ? -3.963 21.547 1.37 1 98.06 177 GLY B N 1
ATOM 3301 C CA . GLY B 1 177 ? -4.742 22.719 1.733 1 98.06 177 GLY B CA 1
ATOM 3302 C C . GLY B 1 177 ? -6.125 22.734 1.11 1 98.06 177 GLY B C 1
ATOM 3303 O O . GLY B 1 177 ? -6.355 22.094 0.084 1 98.06 177 GLY B O 1
ATOM 3304 N N . SER B 1 178 ? -6.984 23.453 1.753 1 96.44 178 SER B N 1
ATOM 3305 C CA . SER B 1 178 ? -8.336 23.609 1.228 1 96.44 178 SER B CA 1
ATOM 3306 C C . SER B 1 178 ? -8.32 24.266 -0.15 1 96.44 178 SER B C 1
ATOM 3308 O O . SER B 1 178 ? -7.434 25.062 -0.454 1 96.44 178 SER B O 1
ATOM 3310 N N . SER B 1 179 ? -9.289 23.859 -0.963 1 94.69 179 SER B N 1
ATOM 3311 C CA . SER B 1 179 ? -9.438 24.375 -2.318 1 94.69 179 SER B CA 1
ATOM 3312 C C . SER B 1 179 ? -10.906 24.5 -2.707 1 94.69 179 SER B C 1
ATOM 3314 O O . SER B 1 179 ? -11.742 23.734 -2.234 1 94.69 179 SER B O 1
ATOM 3316 N N . THR B 1 180 ? -11.195 25.453 -3.562 1 93.94 180 THR B N 1
ATOM 3317 C CA . THR B 1 180 ? -12.555 25.609 -4.074 1 93.94 180 THR B CA 1
ATOM 3318 C C . THR B 1 180 ? -12.734 24.844 -5.383 1 93.94 180 THR B C 1
ATOM 3320 O O . THR B 1 180 ? -13.828 24.812 -5.941 1 93.94 180 THR B O 1
ATOM 3323 N N . ALA B 1 181 ? -11.75 24.234 -5.82 1 92.56 181 ALA B N 1
ATOM 3324 C CA . ALA B 1 181 ? -11.734 23.594 -7.137 1 92.56 181 ALA B CA 1
ATOM 3325 C C . ALA B 1 181 ? -12.789 22.5 -7.227 1 92.56 181 ALA B C 1
ATOM 3327 O O . ALA B 1 181 ? -13.242 22.156 -8.32 1 92.56 181 ALA B O 1
ATOM 3328 N N . TRP B 1 182 ? -13.195 21.984 -6.113 1 92.25 182 TRP B N 1
ATOM 3329 C CA . TRP B 1 182 ? -14.102 20.844 -6.137 1 92.25 182 TRP B CA 1
ATOM 3330 C C . TRP B 1 182 ? -15.352 21.125 -5.312 1 92.25 182 TRP B C 1
ATOM 3332 O O . TRP B 1 182 ? -16.016 20.188 -4.836 1 92.25 182 TRP B O 1
ATOM 3342 N N . ASN B 1 183 ? -15.688 22.266 -5.199 1 91.25 183 ASN B N 1
ATOM 3343 C CA . ASN B 1 183 ? -16.875 22.641 -4.449 1 91.25 183 ASN B CA 1
ATOM 3344 C C . ASN B 1 183 ? -18.156 22.312 -5.223 1 91.25 183 ASN B C 1
ATOM 3346 O O . ASN B 1 183 ? -18.188 22.438 -6.449 1 91.25 183 ASN B O 1
ATOM 3350 N N . PRO B 1 184 ? -19.188 21.984 -4.555 1 93.94 184 PRO B N 1
ATOM 3351 C CA . PRO B 1 184 ? -19.203 21.75 -3.107 1 93.94 184 PRO B CA 1
ATOM 3352 C C . PRO B 1 184 ? -18.578 20.422 -2.715 1 93.94 184 PRO B C 1
ATOM 3354 O O . PRO B 1 184 ? -18.656 19.453 -3.471 1 93.94 184 PRO B O 1
ATOM 3357 N N . LEU B 1 185 ? -18 20.375 -1.582 1 95.5 185 LEU B N 1
ATOM 3358 C CA . LEU B 1 185 ? -17.531 19.125 -1.017 1 95.5 185 LEU B CA 1
ATOM 3359 C C . LEU B 1 185 ? -18.688 18.234 -0.589 1 95.5 185 LEU B C 1
ATOM 3361 O O . LEU B 1 185 ? -19.812 18.734 -0.39 1 95.5 185 LEU B O 1
ATOM 3365 N N . PRO B 1 186 ? -18.422 16.953 -0.494 1 95.31 186 PRO B N 1
ATOM 3366 C CA . PRO B 1 186 ? -19.484 16.094 0.036 1 95.31 186 PRO B CA 1
ATOM 3367 C C . PRO B 1 186 ? -20.016 16.562 1.387 1 95.31 186 PRO B C 1
ATOM 3369 O O . PRO B 1 186 ? -19.266 17.172 2.166 1 95.31 186 PRO B O 1
ATOM 3372 N N . ARG B 1 187 ? -21.25 16.266 1.628 1 94.38 187 ARG B N 1
ATOM 3373 C CA . ARG B 1 187 ? -21.875 16.656 2.885 1 94.38 187 ARG B CA 1
ATOM 3374 C C . ARG B 1 187 ? -21.109 16.109 4.078 1 94.38 187 ARG B C 1
ATOM 3376 O O . ARG B 1 187 ? -20.703 14.945 4.086 1 94.38 187 ARG B O 1
ATOM 3383 N N . GLY B 1 188 ? -20.891 16.969 5.062 1 94.44 188 GLY B N 1
ATOM 3384 C CA . GLY B 1 188 ? -20.234 16.531 6.285 1 94.44 188 GLY B CA 1
ATOM 3385 C C . GLY B 1 188 ? -18.734 16.766 6.277 1 94.44 188 GLY B C 1
ATOM 3386 O O . GLY B 1 188 ? -18.094 16.703 7.328 1 94.44 188 GLY B O 1
ATOM 3387 N N . TRP B 1 189 ? -18.172 16.969 5.078 1 97.31 189 TRP B N 1
ATOM 3388 C CA . TRP B 1 189 ? -16.734 17.266 5.016 1 97.31 189 TRP B CA 1
ATOM 3389 C C . TRP B 1 189 ? -16.453 18.688 5.465 1 97.31 189 TRP B C 1
ATOM 3391 O O . TRP B 1 189 ? -17.25 19.609 5.203 1 97.31 189 TRP B O 1
ATOM 3401 N N . TYR B 1 190 ? -15.383 18.859 6.164 1 96.94 190 TYR B N 1
ATOM 3402 C CA . TYR B 1 190 ? -15.023 20.156 6.695 1 96.94 190 TYR B CA 1
ATOM 3403 C C . TYR B 1 190 ? -14.781 21.156 5.57 1 96.94 190 TYR B C 1
ATOM 3405 O O . TYR B 1 190 ? -13.859 20.984 4.766 1 96.94 190 TYR B O 1
ATOM 3413 N N . PRO B 1 191 ? -15.484 22.219 5.535 1 94.88 191 PRO B N 1
ATOM 3414 C CA . PRO B 1 191 ? -15.391 23.156 4.418 1 94.88 191 PRO B CA 1
ATOM 3415 C C . PRO B 1 191 ? -14.422 24.297 4.688 1 94.88 191 PRO B C 1
ATOM 3417 O O . PRO B 1 191 ? -14.094 25.062 3.779 1 94.88 191 PRO B O 1
ATOM 3420 N N . GLY B 1 192 ? -14 24.484 5.859 1 94.62 192 GLY B N 1
ATOM 3421 C CA . GLY B 1 192 ? -13.203 25.641 6.238 1 94.62 192 GLY B CA 1
ATOM 3422 C C . GLY B 1 192 ? -11.781 25.578 5.734 1 94.62 192 GLY B C 1
ATOM 3423 O O . GLY B 1 192 ? -11.289 24.516 5.363 1 94.62 192 GLY B O 1
ATOM 3424 N N . PRO B 1 193 ? -11.188 26.766 5.68 1 97 193 PRO B N 1
ATOM 3425 C CA . PRO B 1 193 ? -9.773 26.781 5.301 1 97 193 PRO B CA 1
ATOM 3426 C C . PRO B 1 193 ? -8.883 26.047 6.297 1 97 193 PRO B C 1
ATOM 3428 O O . PRO B 1 193 ? -9.07 26.172 7.508 1 97 193 PRO B O 1
ATOM 3431 N N . GLN B 1 194 ? -7.961 25.297 5.777 1 98.12 194 GLN B N 1
ATOM 3432 C CA . GLN B 1 194 ? -7.027 24.562 6.617 1 98.12 194 GLN B CA 1
ATOM 3433 C C . GLN B 1 194 ? -5.805 24.109 5.82 1 98.12 194 GLN B C 1
ATOM 3435 O O . GLN B 1 194 ? -5.824 24.125 4.59 1 98.12 194 GLN B O 1
ATOM 3440 N N . TYR B 1 195 ? -4.797 23.781 6.488 1 98.5 195 TYR B N 1
ATOM 3441 C CA . TYR B 1 195 ? -3.604 23.109 5.977 1 98.5 195 TYR B CA 1
ATOM 3442 C C . TYR B 1 195 ? -3.273 21.875 6.805 1 98.5 195 TYR B C 1
ATOM 3444 O O . TYR B 1 195 ? -3.322 21.922 8.039 1 98.5 195 TYR B O 1
ATOM 3452 N N . ILE B 1 196 ? -3.057 20.766 6.16 1 98.88 196 ILE B N 1
ATOM 3453 C CA . ILE B 1 196 ? -2.643 19.516 6.816 1 98.88 196 ILE B CA 1
ATOM 3454 C C . ILE B 1 196 ? -1.279 19.094 6.281 1 98.88 196 ILE B C 1
ATOM 3456 O O . ILE B 1 196 ? -1.117 18.875 5.078 1 98.88 196 ILE B O 1
ATOM 3460 N N . THR B 1 197 ? -0.308 19.016 7.137 1 98.88 197 THR B N 1
ATOM 3461 C CA . THR B 1 197 ? 1.019 18.516 6.781 1 98.88 197 THR B CA 1
ATOM 3462 C C . THR B 1 197 ? 1.28 17.156 7.426 1 98.88 197 THR B C 1
ATOM 3464 O O . THR B 1 197 ? 1.057 16.984 8.625 1 98.88 197 THR B O 1
ATOM 3467 N N . VAL B 1 198 ? 1.643 16.234 6.637 1 98.94 198 VAL B N 1
ATOM 3468 C CA . VAL B 1 198 ? 2.107 14.93 7.105 1 98.94 198 VAL B CA 1
ATOM 3469 C C . VAL B 1 198 ? 3.629 14.859 6.996 1 98.94 198 VAL B C 1
ATOM 3471 O O . VAL B 1 198 ? 4.184 14.914 5.895 1 98.94 198 VAL B O 1
ATOM 3474 N N . VAL B 1 199 ? 4.297 14.789 8.117 1 98.94 199 VAL B N 1
ATOM 3475 C CA . VAL B 1 199 ? 5.738 14.555 8.148 1 98.94 199 VAL B CA 1
ATOM 3476 C C . VAL B 1 199 ? 6.016 13.07 8.344 1 98.94 199 VAL B C 1
ATOM 3478 O O . VAL B 1 199 ? 5.742 12.516 9.414 1 98.94 199 VAL B O 1
ATOM 3481 N N . TYR B 1 200 ? 6.543 12.445 7.359 1 98.81 200 TYR B N 1
ATOM 3482 C CA . TYR B 1 200 ? 6.812 11.008 7.367 1 98.81 200 TYR B CA 1
ATOM 3483 C C . TYR B 1 200 ? 8.148 10.711 8.039 1 98.81 200 TYR B C 1
ATOM 3485 O O . TYR B 1 200 ? 9.164 11.336 7.711 1 98.81 200 TYR B O 1
ATOM 3493 N N . LEU B 1 201 ? 8.172 9.633 8.898 1 98.31 201 LEU B N 1
ATOM 3494 C CA . LEU B 1 201 ? 9.344 9.453 9.75 1 98.31 201 LEU B CA 1
ATOM 3495 C C . LEU B 1 201 ? 9.977 8.086 9.523 1 98.31 201 LEU B C 1
ATOM 3497 O O . LEU B 1 201 ? 9.289 7.066 9.523 1 98.31 201 LEU B O 1
ATOM 3501 N N . ASP B 1 202 ? 11.266 8.055 9.367 1 94.31 202 ASP B N 1
ATOM 3502 C CA . ASP B 1 202 ? 12.023 6.809 9.391 1 94.31 202 ASP B CA 1
ATOM 3503 C C . ASP B 1 202 ? 12.633 6.559 10.766 1 94.31 202 ASP B C 1
ATOM 3505 O O . ASP B 1 202 ? 13.055 5.441 11.07 1 94.31 202 ASP B O 1
ATOM 3509 N N . GLY B 1 203 ? 12.727 7.629 11.578 1 95.19 203 GLY B N 1
ATOM 3510 C CA . GLY B 1 203 ? 13.148 7.492 12.961 1 95.19 203 GLY B CA 1
ATOM 3511 C C . GLY B 1 203 ? 12 7.242 13.914 1 95.19 203 GLY B C 1
ATOM 3512 O O . GLY B 1 203 ? 10.836 7.211 13.5 1 95.19 203 GLY B O 1
ATOM 3513 N N . ASP B 1 204 ? 12.352 7 15.164 1 96.12 204 ASP B N 1
ATOM 3514 C CA . ASP B 1 204 ? 11.336 6.852 16.203 1 96.12 204 ASP B CA 1
ATOM 3515 C C . ASP B 1 204 ? 10.445 8.094 16.266 1 96.12 204 ASP B C 1
ATOM 3517 O O . ASP B 1 204 ? 10.938 9.211 16.422 1 96.12 204 ASP B O 1
ATOM 3521 N N . PRO B 1 205 ? 9.141 7.91 16.219 1 97.94 205 PRO B N 1
ATOM 3522 C CA . PRO B 1 205 ? 8.242 9.07 16.109 1 97.94 205 PRO B CA 1
ATOM 3523 C C . PRO B 1 205 ? 8.336 9.992 17.328 1 97.94 205 PRO B C 1
ATOM 3525 O O . PRO B 1 205 ? 8.289 11.219 17.172 1 97.94 205 PRO B O 1
ATOM 3528 N N . LEU B 1 206 ? 8.469 9.469 18.5 1 98.31 206 LEU B N 1
ATOM 3529 C CA . LEU B 1 206 ? 8.539 10.305 19.688 1 98.31 206 LEU B CA 1
ATOM 3530 C C . LEU B 1 206 ? 9.836 11.109 19.719 1 98.31 206 LEU B C 1
ATOM 3532 O O . LEU B 1 206 ? 9.82 12.312 19.984 1 98.31 206 LEU B O 1
ATOM 3536 N N . THR B 1 207 ? 10.93 10.469 19.406 1 98.06 207 THR B N 1
ATOM 3537 C CA . THR B 1 207 ? 12.227 11.141 19.344 1 98.06 207 THR B CA 1
ATOM 3538 C C . THR B 1 207 ? 12.227 12.211 18.25 1 98.06 207 THR B C 1
ATOM 3540 O O . THR B 1 207 ? 12.688 13.336 18.484 1 98.06 207 THR B O 1
ATOM 3543 N N . ALA B 1 208 ? 11.695 11.852 17.141 1 97.94 208 ALA B N 1
ATOM 3544 C CA . ALA B 1 208 ? 11.641 12.797 16.031 1 97.94 208 ALA B CA 1
ATOM 3545 C C . ALA B 1 208 ? 10.773 14 16.375 1 97.94 208 ALA B C 1
ATOM 3547 O O . ALA B 1 208 ? 11.102 15.133 16.016 1 97.94 208 ALA B O 1
ATOM 3548 N N . THR B 1 209 ? 9.648 13.734 17.016 1 98.25 209 THR B N 1
ATOM 3549 C CA . THR B 1 209 ? 8.742 14.82 17.391 1 98.25 209 THR B CA 1
ATOM 3550 C C . THR B 1 209 ? 9.43 15.797 18.328 1 98.25 209 THR B C 1
ATOM 3552 O O . THR B 1 209 ? 9.305 17.016 18.188 1 98.25 209 THR B O 1
ATOM 3555 N N . ASN B 1 210 ? 10.109 15.266 19.25 1 97.75 210 ASN B N 1
ATOM 3556 C CA . ASN B 1 210 ? 10.859 16.125 20.172 1 97.75 210 ASN B CA 1
ATOM 3557 C C . ASN B 1 210 ? 11.859 17 19.422 1 97.75 210 ASN B C 1
ATOM 3559 O O . ASN B 1 210 ? 11.977 18.188 19.703 1 97.75 210 ASN B O 1
ATOM 3563 N N . ALA B 1 211 ? 12.555 16.453 18.469 1 97.81 211 ALA B N 1
ATOM 3564 C CA . ALA B 1 211 ? 13.531 17.188 17.672 1 97.81 211 ALA B CA 1
ATOM 3565 C C . ALA B 1 211 ? 12.852 18.219 16.797 1 97.81 211 ALA B C 1
ATOM 3567 O O . ALA B 1 211 ? 13.414 19.297 16.547 1 97.81 211 ALA B O 1
ATOM 3568 N N . LEU B 1 212 ? 11.641 17.953 16.375 1 97.88 212 LEU B N 1
ATOM 3569 C CA . LEU B 1 212 ? 10.922 18.781 15.414 1 97.88 212 LEU B CA 1
ATOM 3570 C C . LEU B 1 212 ? 10.195 19.922 16.125 1 97.88 212 LEU B C 1
ATOM 3572 O O . LEU B 1 212 ? 9.758 20.875 15.484 1 97.88 212 LEU B O 1
ATOM 3576 N N . ALA B 1 213 ? 10.086 19.922 17.406 1 97.81 213 ALA B N 1
ATOM 3577 C CA . ALA B 1 213 ? 9.219 20.812 18.172 1 97.81 213 ALA B CA 1
ATOM 3578 C C . ALA B 1 213 ? 9.578 22.281 17.891 1 97.81 213 ALA B C 1
ATOM 3580 O O . ALA B 1 213 ? 8.719 23.062 17.484 1 97.81 213 ALA B O 1
ATOM 3581 N N . PRO B 1 214 ? 10.867 22.672 17.984 1 97.69 214 PRO B N 1
ATOM 3582 C CA . PRO B 1 214 ? 11.188 24.078 17.75 1 97.69 214 PRO B CA 1
ATOM 3583 C C . PRO B 1 214 ? 10.938 24.5 16.297 1 97.69 214 PRO B C 1
ATOM 3585 O O . PRO B 1 214 ? 10.562 2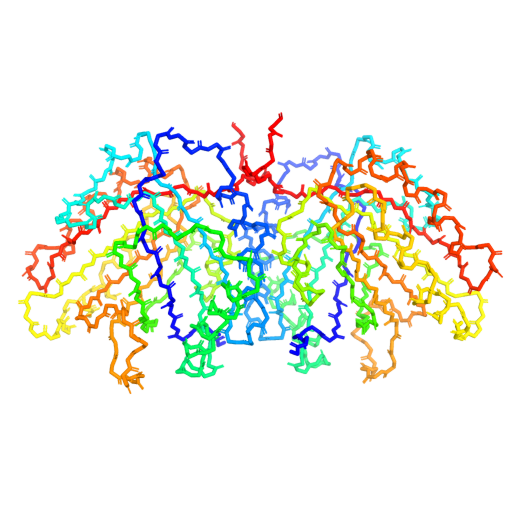5.656 16.031 1 97.69 214 PRO B O 1
ATOM 3588 N N . ILE B 1 215 ? 11.125 23.578 15.398 1 97.75 215 ILE B N 1
ATOM 3589 C CA . ILE B 1 215 ? 10.93 23.859 13.984 1 97.75 215 ILE B CA 1
ATOM 3590 C C . ILE B 1 215 ? 9.445 24.031 13.695 1 97.75 215 ILE B C 1
ATOM 3592 O O . ILE B 1 215 ? 9.047 24.969 12.992 1 97.75 215 ILE B O 1
ATOM 3596 N N . ALA B 1 216 ? 8.625 23.141 14.227 1 96.38 216 ALA B N 1
ATOM 3597 C CA . ALA B 1 216 ? 7.18 23.219 14.039 1 96.38 216 ALA B CA 1
ATOM 3598 C C . ALA B 1 216 ? 6.621 24.5 14.633 1 96.38 216 ALA B C 1
ATOM 3600 O O . ALA B 1 216 ? 5.738 25.141 14.039 1 96.38 216 ALA B O 1
ATOM 3601 N N . GLU B 1 217 ? 7.16 24.953 15.719 1 96.62 217 GLU B N 1
ATOM 3602 C CA . GLU B 1 217 ? 6.664 26.141 16.406 1 96.62 217 GLU B CA 1
ATOM 3603 C C . GLU B 1 217 ? 6.949 27.406 15.602 1 96.62 217 GLU B C 1
ATOM 3605 O O . GLU B 1 217 ? 6.238 28.406 15.734 1 96.62 217 GLU B O 1
ATOM 3610 N N . GLU B 1 218 ? 7.965 27.359 14.797 1 97.25 218 GLU B N 1
ATOM 3611 C CA . GLU B 1 218 ? 8.266 28.484 13.922 1 97.25 218 GLU B CA 1
ATOM 3612 C C . GLU B 1 218 ? 7.105 28.766 12.969 1 97.25 218 GLU B C 1
ATOM 3614 O O . GLU B 1 218 ? 6.887 29.906 12.562 1 97.25 218 GLU B O 1
ATOM 3619 N N . ARG B 1 219 ? 6.379 27.734 12.633 1 97.69 219 ARG B N 1
ATOM 3620 C CA . ARG B 1 219 ? 5.258 27.859 11.703 1 97.69 219 ARG B CA 1
ATOM 3621 C C . ARG B 1 219 ? 4.203 28.828 12.25 1 97.69 219 ARG B C 1
ATOM 3623 O O . ARG B 1 219 ? 3.496 29.484 11.477 1 97.69 219 ARG B O 1
ATOM 3630 N N . TRP B 1 220 ? 4.184 28.969 13.523 1 97.5 220 TRP B N 1
ATOM 3631 C CA . TRP B 1 220 ? 3.051 29.641 14.156 1 97.5 220 TRP B CA 1
ATOM 3632 C C . TRP B 1 220 ? 3.451 31.016 14.664 1 97.5 220 TRP B C 1
ATOM 3634 O O . TRP B 1 220 ? 2.609 31.766 15.156 1 97.5 220 TRP B O 1
ATOM 3644 N N . ARG B 1 221 ? 4.676 31.391 14.539 1 95.38 221 ARG B N 1
ATOM 3645 C CA . ARG B 1 221 ? 5.219 32.625 15.117 1 95.38 221 ARG B CA 1
ATOM 3646 C C . ARG B 1 221 ? 4.629 33.844 14.438 1 95.38 221 ARG B C 1
ATOM 3648 O O . ARG B 1 221 ? 4.363 34.844 15.094 1 95.38 221 ARG B O 1
ATOM 3655 N N . SER B 1 222 ? 4.391 33.781 13.109 1 94.06 222 SER B N 1
ATOM 3656 C CA . SER B 1 222 ? 3.895 34.938 12.367 1 94.06 222 SER B CA 1
ATOM 3657 C C . SER B 1 222 ? 2.432 35.219 12.695 1 94.06 222 SER B C 1
ATOM 3659 O O . SER B 1 222 ? 1.916 36.281 12.383 1 94.06 222 SER B O 1
ATOM 3661 N N . GLY B 1 223 ? 1.7 34.156 13.195 1 96.06 223 GLY B N 1
ATOM 3662 C CA . GLY B 1 223 ? 0.279 34.312 13.469 1 96.06 223 GLY B CA 1
ATOM 3663 C C . GLY B 1 223 ? -0.59 34.125 12.242 1 96.06 223 GLY B C 1
ATOM 3664 O O . GLY B 1 223 ? -1.815 34.219 12.32 1 96.06 223 GLY B O 1
ATOM 3665 N N . ALA B 1 224 ? 0.042 33.875 11.109 1 97.25 224 ALA B N 1
ATOM 3666 C CA . ALA B 1 224 ? -0.709 33.688 9.867 1 97.25 224 ALA B CA 1
ATOM 3667 C C . ALA B 1 224 ? -1.611 32.469 9.953 1 97.25 224 ALA B C 1
ATOM 3669 O O . ALA B 1 224 ? -2.658 32.406 9.305 1 97.25 224 ALA B O 1
ATOM 3670 N N . VAL B 1 225 ? -1.113 31.453 10.742 1 98.12 225 VAL B N 1
ATOM 3671 C CA . VAL B 1 225 ? -1.892 30.25 11.008 1 98.12 225 VAL B CA 1
ATOM 3672 C C . VAL B 1 225 ? -1.819 29.906 12.5 1 98.12 225 VAL B C 1
ATOM 3674 O O . VAL B 1 225 ? -0.919 30.359 13.203 1 98.12 225 VAL B O 1
ATOM 3677 N N . GLN B 1 226 ? -2.77 29.203 12.93 1 97.44 226 GLN B N 1
ATOM 3678 C CA . GLN B 1 226 ? -2.754 28.625 14.273 1 97.44 226 GLN B CA 1
ATOM 3679 C C . GLN B 1 226 ? -2.854 27.109 14.219 1 97.44 226 GLN B C 1
ATOM 3681 O O . GLN B 1 226 ? -3.578 26.547 13.391 1 97.44 226 GLN B O 1
ATOM 3686 N N . PRO B 1 227 ? -2.061 26.406 15.047 1 98 227 PRO B N 1
ATOM 3687 C CA . PRO B 1 227 ? -2.172 24.953 15.086 1 98 227 PRO B CA 1
ATOM 3688 C C . PRO B 1 227 ? -3.428 24.469 15.812 1 98 227 PRO B C 1
ATOM 3690 O O . PRO B 1 227 ? -3.713 24.922 16.922 1 98 227 PRO B O 1
ATOM 3693 N N . VAL B 1 228 ? -4.184 23.688 15.18 1 97.94 228 VAL B N 1
ATOM 3694 C CA . VAL B 1 228 ? -5.309 23.047 15.852 1 97.94 228 VAL B CA 1
ATOM 3695 C C . VAL B 1 228 ? -4.887 21.672 16.375 1 97.94 228 VAL B C 1
ATOM 3697 O O . VAL B 1 228 ? -5.383 21.203 17.391 1 97.94 228 VAL B O 1
ATOM 3700 N N . PHE B 1 229 ? -3.98 21.047 15.688 1 98.75 229 PHE B N 1
ATOM 3701 C CA . PHE B 1 229 ? -3.383 19.781 16.125 1 98.75 229 PHE B CA 1
ATOM 3702 C C . PHE B 1 229 ? -1.967 19.641 15.578 1 98.75 229 PHE B C 1
ATOM 3704 O O . PHE B 1 229 ? -1.707 19.953 14.414 1 98.75 229 PHE B O 1
ATOM 3711 N N . ALA B 1 230 ? -1.066 19.172 16.359 1 98.88 230 ALA B N 1
ATOM 3712 C CA . ALA B 1 230 ? 0.276 18.75 15.961 1 98.88 230 ALA B CA 1
ATOM 3713 C C . ALA B 1 230 ? 0.815 17.672 16.891 1 98.88 230 ALA B C 1
ATOM 3715 O O . ALA B 1 230 ? 1.012 17.906 18.078 1 98.88 230 ALA B O 1
ATOM 3716 N N . GLY B 1 231 ? 1.036 16.5 16.344 1 98.75 231 GLY B N 1
ATOM 3717 C CA . GLY B 1 231 ? 1.546 15.445 17.203 1 98.75 231 GLY B CA 1
ATOM 3718 C C . GLY B 1 231 ? 1.908 14.172 16.453 1 98.75 231 GLY B C 1
ATOM 3719 O O . GLY B 1 231 ? 1.539 14.008 15.289 1 98.75 231 GLY B O 1
ATOM 3720 N N . PRO B 1 232 ? 2.701 13.328 17.141 1 98.81 232 PRO B N 1
ATOM 3721 C CA . PRO B 1 232 ? 3.133 12.07 16.531 1 98.81 232 PRO B CA 1
ATOM 3722 C C . PRO B 1 232 ? 2.033 11.008 16.516 1 98.81 232 PRO B C 1
ATOM 3724 O O . PRO B 1 232 ? 1.177 10.992 17.406 1 98.81 232 PRO B O 1
ATOM 3727 N N . MET B 1 233 ? 2.02 10.219 15.516 1 98.69 233 MET B N 1
ATOM 3728 C CA . MET B 1 233 ? 1.192 9.023 15.383 1 98.69 233 MET B CA 1
ATOM 3729 C C . MET B 1 233 ? 2 7.863 14.812 1 98.69 233 MET B C 1
ATOM 3731 O O . MET B 1 233 ? 2.818 8.055 13.914 1 98.69 233 MET B O 1
ATOM 3735 N N . ARG B 1 234 ? 1.792 6.676 15.281 1 97.12 234 ARG B N 1
ATOM 3736 C CA . ARG B 1 234 ? 2.543 5.512 14.82 1 97.12 234 ARG B CA 1
ATOM 3737 C C . ARG B 1 234 ? 1.806 4.793 13.695 1 97.12 234 ARG B C 1
ATOM 3739 O O . ARG B 1 234 ? 0.581 4.879 13.594 1 97.12 234 ARG B O 1
ATOM 3746 N N . THR B 1 235 ? 2.533 4.031 12.922 1 94.44 235 THR B N 1
ATOM 3747 C CA . THR B 1 235 ? 1.951 3.146 11.922 1 94.44 235 THR B CA 1
ATOM 3748 C C . THR B 1 235 ? 1.353 1.904 12.57 1 94.44 235 THR B C 1
ATOM 3750 O O . THR B 1 235 ? 1.679 1.579 13.711 1 94.44 235 THR B O 1
ATOM 3753 N N . MET B 1 236 ? 0.439 1.244 11.852 1 88.88 236 MET B N 1
ATOM 3754 C CA . MET B 1 236 ? -0.183 0.006 12.312 1 88.88 236 MET B CA 1
ATOM 3755 C C . MET B 1 236 ? 0.634 -1.207 11.883 1 88.88 236 MET B C 1
ATOM 3757 O O . MET B 1 236 ? 0.24 -2.348 12.133 1 88.88 236 MET B O 1
ATOM 3761 N N . VAL B 1 237 ? 1.706 -0.932 11.258 1 88.94 237 VAL B N 1
ATOM 3762 C CA . VAL B 1 237 ? 2.492 -2 10.648 1 88.94 237 VAL B CA 1
ATOM 3763 C C . VAL B 1 237 ? 3.939 -1.915 11.125 1 88.94 237 VAL B C 1
ATOM 3765 O O . VAL B 1 237 ? 4.469 -0.82 11.328 1 88.94 237 VAL B O 1
ATOM 3768 N N . THR B 1 238 ? 4.516 -3.012 11.352 1 88.56 238 THR B N 1
ATOM 3769 C CA . THR B 1 238 ? 5.953 -3.104 11.594 1 88.56 238 THR B CA 1
ATOM 3770 C C . THR B 1 238 ? 6.668 -3.691 10.383 1 88.56 238 THR B C 1
ATOM 3772 O O . THR B 1 238 ? 6.219 -4.691 9.812 1 88.56 238 THR B O 1
ATOM 3775 N N . TRP B 1 239 ? 7.715 -3.031 10.055 1 86.94 239 TRP B N 1
ATOM 3776 C CA . TRP B 1 239 ? 8.508 -3.471 8.914 1 86.94 239 TRP B CA 1
ATOM 3777 C C . TRP B 1 239 ? 9.797 -4.148 9.367 1 86.94 239 TRP B C 1
ATOM 3779 O O . TRP B 1 239 ? 10.438 -3.697 10.32 1 86.94 239 TRP B O 1
ATOM 3789 N N . GLU B 1 240 ? 10.258 -5.09 8.688 1 84 240 GLU B N 1
ATOM 3790 C CA . GLU B 1 240 ? 11.445 -5.871 9.031 1 84 240 GLU B CA 1
ATOM 3791 C C . GLU B 1 240 ? 12.719 -5.055 8.828 1 84 240 GLU B C 1
ATOM 3793 O O . GLU B 1 240 ? 13.773 -5.402 9.359 1 84 240 GLU B O 1
ATOM 3798 N N . VAL B 1 241 ? 12.617 -4.02 8.188 1 85 241 VAL B N 1
ATOM 3799 C CA . VAL B 1 241 ? 13.82 -3.281 7.805 1 85 241 VAL B CA 1
ATOM 3800 C C . VAL B 1 241 ? 14.344 -2.486 9 1 85 241 VAL B C 1
ATOM 3802 O O . VAL B 1 241 ? 15.461 -1.979 8.969 1 85 241 VAL B O 1
ATOM 3805 N N . TRP B 1 242 ? 13.484 -2.336 9.945 1 82.5 242 TRP B N 1
ATOM 3806 C CA . TRP B 1 242 ? 13.953 -1.603 11.117 1 82.5 242 TRP B CA 1
ATOM 3807 C C . TRP B 1 242 ? 14.234 -2.551 12.273 1 82.5 242 TRP B C 1
ATOM 3809 O O . TRP B 1 242 ? 13.5 -3.516 12.492 1 82.5 242 TRP B O 1
ATOM 3819 N N . PRO B 1 243 ? 15.625 -2.439 12.812 1 66.5 243 PRO B N 1
ATOM 3820 C CA . PRO B 1 243 ? 15.938 -3.283 13.969 1 66.5 243 PRO B CA 1
ATOM 3821 C C . PRO B 1 243 ? 14.914 -3.152 15.094 1 66.5 243 PRO B C 1
ATOM 3823 O O . PRO B 1 243 ? 14.305 -2.092 15.258 1 66.5 243 PRO B O 1
ATOM 3826 N N . GLN B 1 244 ? 14.383 -4.309 15.648 1 61.44 244 GLN B N 1
ATOM 3827 C CA . GLN B 1 244 ? 13.516 -4.309 16.812 1 61.44 244 GLN B CA 1
ATOM 3828 C C . GLN B 1 244 ? 14.203 -3.66 18.016 1 61.44 244 GLN B C 1
ATOM 3830 O O . GLN B 1 244 ? 15.43 -3.707 18.125 1 61.44 244 GLN B O 1
#

Organism: Mycobacterium marinum (strain ATCC BAA-535 / M) (NCBI:txid216594)

Foldseek 3Di:
DFQFWKKKKWWAADDDPPDPCVVVCLCVVPVVVVLVVQVFWDDKFKWFADDVQLVLWLAAADLSNRTGMMIMTGTGPPQLVSLVVNVVVVVVCVVVVSNPDDGDTSAIAMWTWDDFWFQVVLVDDRSCLVVDDFFWKKKWKKAFPDPPDVVLVVCCVPPLQNVLSPQPFWGIKIKTWADCPNPPGPPRHDRHTMMMMITTGNDDQSVSSVRCSVSVVVSPVVVRIDTNTITITGGPDDDPVDDD/DFQFWKKKKWWAADDDPPDPCVVVCLCVVPVVVVLVVQVFFDDKFKWFADDVQLVLWLAAADLSNRTGMMIMTGTGPPQLVSLVVNVVVVVVCVVVVSNPDDGDTSAIAMWTWDDFWFQVVLVDDRSCLVVDDFFWKKKWKKAFPDPDPPVLVVCCVPPLQNVLSPQPFWGIKIKTWADCPNPPGPPRHDRHTMMMMITTGNDDQSVSSVRCSVSVVVSPVVVRIDTNTITITGGPDDDPVDDD

pLDDT: mean 95.0, std 5.5, range [60.91, 98.94]